Protein AF-A0A7R9ZBE7-F1 (afdb_monomer_lite)

Organism: NCBI:txid2749911

Secondary structure (DSSP, 8-state):
------------------------------------------------------------------------------------PPPP------SS---GGG-EEEEE-S-BTT-HHHHHHHHHHHHHHHHHT-EEE---BSS---THHHHHHHHHHHHHHSS-GGGS-SEEEE---SHHHHHHHHHHHHTT--EEEESS-HHHHSSTTSTTTTTS-S-EEEE-HHHHHHHHHHHHHHHHHHHHHHH-TT--TTT--S-SEEEEEESSTT-HHHHHHHHHHHHHHHHHHHHHHTS-HHHHHHHT--EEEEEE--TT-HHHHHHHHHHHHGGG--SEEEESSGGGHHHHHHHHHHTT--TTTS-EEEEES--HHHHHHHHHTS--EEEE--HHHHHHHHHHHHHHHHHHS--PPPPTTTTT-EEEE-EEEETTSPPPHHHHHHHHTT-PBTT--B-TTSSSB-SSPPB-GGG-EEEEE-S-BTT-GGGHHHHHHHHHHHHHHT-EEE-PPBPP-S-HHHHHHHHHHHHHHHHHHT--SEEEE--SSTTT-

pLDDT: mean 82.59, std 24.64, range [22.3, 98.81]

Foldseek 3Di:
DDDDDDDDDDDDDDDDPDPDDDDDDDDDDDDDDDDDDDDDDDDDDDDDDDDDDDDDDDDDDDDDDDDDDDDDDDDDDPDPDLPQQDAQPFDADVVPHDPQQVAEEEEQELAELPDLLVLLLQLLLVVLCLLLVYHYHDDHHYDDGDPVSLVVSLVVLVVLLPDDPSRHHQAYEYADQDPSNVVSLLVCSSSSHAYAYEAHDLVQQFACNHCCVSNSHLAYEWAQLLVLLQVLLVLQQVVLVVLCVVPPVVDDQLPDRSWQEEEEEQQDPPRVSLVSSLNNNVVNNLVSVCVSPVHDSVVCVVVSRHHYDYQYANLVDLVRLLVSLLVVCAPVRGQEYEYSAPSNLVSNLVSCVVNVHDLRNGHAYEYEDDAPVQLVCLVVSSHFKYWHTPSSCRSSVRSNQSSCCSNPVDHDAQDPPSRSHHGSDGDIDHNVHRDDPLVNQCVSQSQAAPPDQARSSNPHGGPHDHDDQQPAEEEEFELAEPPDCVCVVVVVVVVVSCVSNNHHYHYDHHHDDPDSVRSLLVSLVVVVCCVVVVPHPYYDYDDPDPSND

Structure (mmCIF, N/CA/C/O backbone):
data_AF-A0A7R9ZBE7-F1
#
_entry.id   AF-A0A7R9ZBE7-F1
#
loop_
_atom_site.group_PDB
_atom_site.id
_atom_site.type_symbol
_atom_site.label_atom_id
_atom_site.label_alt_id
_atom_site.label_comp_id
_atom_site.label_asym_id
_atom_site.label_entity_id
_atom_site.label_seq_id
_atom_site.pdbx_PDB_ins_code
_atom_site.Cartn_x
_atom_site.Cartn_y
_atom_site.Cartn_z
_atom_site.occupancy
_atom_site.B_iso_or_equiv
_atom_site.auth_seq_id
_atom_site.auth_comp_id
_atom_site.auth_asym_id
_atom_site.auth_atom_id
_atom_site.pdbx_PDB_model_num
ATOM 1 N N . MET A 1 1 ? -3.972 -38.776 -4.214 1.00 32.91 1 MET A N 1
ATOM 2 C CA . MET A 1 1 ? -2.613 -39.156 -3.753 1.00 32.91 1 MET A CA 1
ATOM 3 C C . MET A 1 1 ? -2.120 -38.049 -2.836 1.00 32.91 1 MET A C 1
ATOM 5 O O . MET A 1 1 ? -2.396 -36.902 -3.158 1.00 32.91 1 MET A O 1
ATOM 9 N N . ARG A 1 2 ? -1.449 -38.348 -1.716 1.00 27.78 2 ARG A N 1
ATOM 10 C CA . ARG A 1 2 ? -0.812 -37.303 -0.892 1.00 27.78 2 ARG A CA 1
ATOM 11 C C . ARG A 1 2 ? 0.507 -36.873 -1.549 1.00 27.78 2 ARG A C 1
ATOM 13 O O . ARG A 1 2 ? 1.219 -37.729 -2.070 1.00 27.78 2 ARG A O 1
ATOM 20 N N . ARG A 1 3 ? 0.837 -35.583 -1.487 1.00 26.34 3 ARG A N 1
ATOM 21 C CA . ARG A 1 3 ? 2.211 -35.067 -1.577 1.00 26.34 3 ARG A CA 1
ATOM 22 C C . ARG A 1 3 ? 2.467 -34.222 -0.332 1.00 26.34 3 ARG A C 1
ATOM 24 O O . ARG A 1 3 ? 1.524 -33.666 0.224 1.00 26.34 3 ARG A O 1
ATOM 31 N N . GLN A 1 4 ? 3.711 -34.206 0.125 1.00 27.91 4 GLN A N 1
ATOM 32 C CA . GLN A 1 4 ? 4.152 -33.403 1.262 1.00 27.91 4 GLN A CA 1
ATOM 33 C C . GLN A 1 4 ? 4.576 -32.022 0.755 1.00 27.91 4 GLN A C 1
ATOM 35 O O . GLN A 1 4 ? 5.236 -31.941 -0.280 1.00 27.91 4 GLN A O 1
ATOM 40 N N . ASN A 1 5 ? 4.234 -30.970 1.498 1.00 26.53 5 ASN A N 1
ATOM 41 C CA . ASN A 1 5 ? 4.908 -29.682 1.380 1.00 26.53 5 ASN A CA 1
ATOM 42 C C . ASN A 1 5 ? 6.042 -29.674 2.408 1.00 26.53 5 ASN A C 1
ATOM 44 O O . ASN A 1 5 ? 5.779 -29.657 3.610 1.00 26.53 5 ASN A O 1
ATOM 48 N N . GLU A 1 6 ? 7.288 -29.713 1.946 1.00 25.58 6 GLU A N 1
ATOM 49 C CA . GLU A 1 6 ? 8.451 -29.465 2.798 1.00 25.58 6 GLU A CA 1
ATOM 50 C C . GLU A 1 6 ? 8.707 -27.954 2.832 1.00 25.58 6 GLU A C 1
ATOM 52 O O . GLU A 1 6 ? 9.049 -27.352 1.815 1.00 25.58 6 GLU A O 1
ATOM 57 N N . PHE A 1 7 ? 8.514 -27.326 3.995 1.00 25.08 7 PHE A N 1
ATOM 58 C CA . PHE A 1 7 ? 8.899 -25.930 4.203 1.00 25.08 7 PHE A CA 1
ATOM 59 C C . PHE A 1 7 ? 10.413 -25.841 4.413 1.00 25.08 7 PHE A C 1
ATOM 61 O O . PHE A 1 7 ? 10.946 -26.350 5.400 1.00 25.08 7 PHE A O 1
ATOM 68 N N . VAL A 1 8 ? 11.109 -25.168 3.496 1.00 24.39 8 VAL A N 1
ATOM 69 C CA . VAL A 1 8 ? 12.541 -24.873 3.631 1.00 24.39 8 VAL A CA 1
ATOM 70 C C . VAL A 1 8 ? 12.708 -23.596 4.451 1.00 24.39 8 VAL A C 1
ATOM 72 O O . VAL A 1 8 ? 12.543 -22.494 3.934 1.00 24.39 8 VAL A O 1
ATOM 75 N N . ILE A 1 9 ? 13.051 -23.740 5.732 1.00 25.42 9 ILE A N 1
ATOM 76 C CA . ILE A 1 9 ? 13.409 -22.608 6.595 1.00 25.42 9 ILE A CA 1
ATOM 77 C C . ILE A 1 9 ? 14.859 -22.204 6.296 1.00 25.42 9 ILE A C 1
ATOM 79 O O . ILE A 1 9 ? 15.803 -22.888 6.698 1.00 25.42 9 ILE A O 1
ATOM 83 N N . SER A 1 10 ? 15.049 -21.090 5.589 1.00 25.92 10 SER A N 1
ATOM 84 C CA . SER A 1 10 ? 16.362 -20.469 5.394 1.00 25.92 10 SER A CA 1
ATOM 85 C C . SER A 1 10 ? 16.760 -19.663 6.636 1.00 25.92 10 SER A C 1
ATOM 87 O O . SER A 1 10 ? 16.086 -18.722 7.046 1.00 25.92 10 SER A O 1
ATOM 89 N N . SER A 1 11 ? 17.873 -20.034 7.271 1.00 25.56 11 SER A N 1
ATOM 90 C CA . SER A 1 11 ? 18.301 -19.422 8.531 1.00 25.56 11 SER A CA 1
ATOM 91 C C . SER A 1 11 ? 18.892 -18.018 8.340 1.00 25.56 11 SER A C 1
ATOM 93 O O . SER A 1 11 ? 20.020 -17.887 7.858 1.00 25.56 11 SER A O 1
ATOM 95 N N . LEU A 1 12 ? 18.196 -16.983 8.817 1.00 25.62 12 LEU A N 1
ATOM 96 C CA . LEU A 1 12 ? 18.751 -15.640 9.019 1.00 25.62 12 LEU A CA 1
ATOM 97 C C . LEU A 1 12 ? 19.000 -15.392 10.512 1.00 25.62 12 LEU A C 1
ATOM 99 O O . LEU A 1 12 ? 18.067 -15.241 11.295 1.00 25.62 12 LEU A O 1
ATOM 103 N N . ARG A 1 13 ? 20.275 -15.331 10.917 1.00 26.09 13 ARG A N 1
ATOM 104 C CA . ARG A 1 13 ? 20.670 -14.919 12.274 1.00 26.09 13 ARG A CA 1
ATOM 105 C C . ARG A 1 13 ? 20.737 -13.393 12.367 1.00 26.09 13 ARG A C 1
ATOM 107 O O . ARG A 1 13 ? 21.792 -12.809 12.131 1.00 26.09 13 ARG A O 1
ATOM 114 N N . GLY A 1 14 ? 19.620 -12.764 12.723 1.00 25.11 14 GLY A N 1
ATOM 115 C CA . GLY A 1 14 ? 19.591 -11.372 13.184 1.00 25.11 14 GLY A CA 1
ATOM 116 C C . GLY A 1 14 ? 20.006 -11.256 14.657 1.00 25.11 14 GLY A C 1
ATOM 117 O O . GLY A 1 14 ? 19.716 -12.144 15.455 1.00 25.11 14 GLY A O 1
ATOM 118 N N . PHE A 1 15 ? 20.686 -10.169 15.028 1.00 25.39 15 PHE A N 1
ATOM 119 C CA . PHE A 1 15 ? 20.954 -9.845 16.435 1.00 25.39 15 PHE A CA 1
ATOM 120 C C . PHE A 1 15 ? 19.689 -9.278 17.094 1.00 25.39 15 PHE A C 1
ATOM 122 O O . PHE A 1 15 ? 19.173 -8.258 16.642 1.00 25.39 15 PHE A O 1
ATOM 129 N N . VAL A 1 16 ? 19.246 -9.879 18.200 1.00 25.19 16 VAL A N 1
ATOM 130 C CA . VAL A 1 16 ? 18.218 -9.301 19.081 1.00 25.19 16 VAL A CA 1
ATOM 131 C C . VAL A 1 16 ? 18.908 -8.663 20.286 1.00 25.19 16 VAL A C 1
ATOM 133 O O . VAL A 1 16 ? 19.531 -9.353 21.091 1.00 25.19 16 VAL A O 1
ATOM 136 N N . LEU A 1 17 ? 18.798 -7.339 20.419 1.00 25.77 17 LEU A N 1
ATOM 137 C CA . LEU A 1 17 ? 19.205 -6.612 21.624 1.00 25.77 17 LEU A CA 1
ATOM 138 C C . LEU A 1 17 ? 18.031 -6.578 22.610 1.00 25.77 17 LEU A C 1
ATOM 140 O O . LEU A 1 17 ? 17.226 -5.649 22.605 1.00 25.77 17 LEU A O 1
ATOM 144 N N . GLY A 1 18 ? 17.926 -7.612 23.445 1.00 25.39 18 GLY A N 1
ATOM 145 C CA . GLY A 1 18 ? 16.931 -7.666 24.515 1.00 25.39 18 GLY A CA 1
ATOM 146 C C . GLY A 1 18 ? 17.226 -6.637 25.610 1.00 25.39 18 GLY A C 1
ATOM 147 O O . GLY A 1 18 ? 18.242 -6.735 26.297 1.00 25.39 18 GLY A O 1
ATOM 148 N N . VAL A 1 19 ? 16.331 -5.663 25.798 1.00 26.69 19 VAL A N 1
ATOM 149 C CA . VAL A 1 19 ? 16.406 -4.691 26.902 1.00 26.69 19 VAL A CA 1
ATOM 150 C C . VAL A 1 19 ? 15.796 -5.320 28.156 1.00 26.69 19 VAL A C 1
ATOM 152 O O . VAL A 1 19 ? 14.632 -5.101 28.485 1.00 26.69 19 VAL A O 1
ATOM 155 N N . GLY A 1 20 ? 16.586 -6.153 28.833 1.00 25.38 20 GLY A N 1
ATOM 156 C CA . GLY A 1 20 ? 16.208 -6.739 30.116 1.00 25.38 20 GLY A CA 1
ATOM 157 C C . GLY A 1 20 ? 16.139 -5.680 31.217 1.00 25.38 20 GLY A C 1
ATOM 158 O O . GLY A 1 20 ? 17.111 -4.963 31.453 1.00 25.38 20 GLY A O 1
ATOM 159 N N . TRP A 1 21 ? 15.000 -5.603 31.904 1.00 24.66 21 TRP A N 1
ATOM 160 C CA . TRP A 1 21 ? 14.902 -4.942 33.203 1.00 24.66 21 TRP A CA 1
ATOM 161 C C . TRP A 1 21 ? 15.359 -5.936 34.270 1.00 24.66 21 TRP A C 1
ATOM 163 O O . TRP A 1 21 ? 14.781 -7.014 34.371 1.00 24.66 21 TRP A O 1
ATOM 173 N N . ASP A 1 22 ? 16.367 -5.580 35.063 1.00 25.23 22 ASP A N 1
ATOM 174 C CA . ASP A 1 22 ? 16.825 -6.409 36.181 1.00 25.23 22 ASP A CA 1
ATOM 175 C C . ASP A 1 22 ? 17.098 -5.539 37.418 1.00 25.23 22 ASP A C 1
ATOM 177 O O . ASP A 1 22 ? 17.580 -4.406 37.320 1.00 25.23 22 ASP A O 1
ATOM 181 N N . THR A 1 23 ? 16.738 -6.053 38.593 1.00 29.97 23 THR A N 1
ATOM 182 C CA . THR A 1 23 ? 16.693 -5.314 39.859 1.00 29.97 23 THR A CA 1
ATOM 183 C C . THR A 1 23 ? 17.397 -6.090 40.967 1.00 29.97 23 THR A C 1
ATOM 185 O O . THR A 1 23 ? 16.776 -6.859 41.701 1.00 29.97 23 THR A O 1
ATOM 188 N N . GLY A 1 24 ? 18.694 -5.845 41.152 1.00 25.45 24 GLY A N 1
ATOM 189 C CA . GLY A 1 24 ? 19.449 -6.441 42.254 1.00 25.45 24 GLY A CA 1
ATOM 190 C C . GLY A 1 24 ? 20.870 -5.899 42.354 1.00 25.45 24 GLY A C 1
ATOM 191 O O . GLY A 1 24 ? 21.668 -6.049 41.436 1.00 25.45 24 GLY A O 1
ATOM 192 N N . ALA A 1 25 ? 21.211 -5.273 43.481 1.00 25.97 25 ALA A N 1
ATOM 193 C CA . ALA A 1 25 ? 22.563 -4.776 43.724 1.00 25.97 25 ALA A CA 1
ATOM 194 C C . ALA A 1 25 ? 23.427 -5.827 44.438 1.00 25.97 25 ALA A C 1
ATOM 196 O O . ALA A 1 25 ? 22.997 -6.433 45.416 1.00 25.97 25 ALA A O 1
ATOM 197 N N . THR A 1 26 ? 24.689 -5.980 44.028 1.00 25.86 26 THR A N 1
ATOM 198 C CA . THR A 1 26 ? 25.763 -6.484 44.902 1.00 25.86 26 THR A CA 1
ATOM 199 C C . THR A 1 26 ? 27.064 -5.748 44.572 1.00 25.86 26 THR A C 1
ATOM 201 O O . THR A 1 26 ? 27.448 -5.637 43.412 1.00 25.86 26 THR A O 1
ATOM 204 N N . LEU A 1 27 ? 27.733 -5.217 45.597 1.00 24.22 27 LEU A N 1
ATOM 205 C CA . LEU A 1 27 ? 28.989 -4.464 45.494 1.00 24.22 27 LEU A CA 1
ATOM 206 C C . LEU A 1 27 ? 30.198 -5.384 45.710 1.00 24.22 27 LEU A C 1
ATOM 208 O O . LEU A 1 27 ? 30.157 -6.186 46.637 1.00 24.22 27 LEU A O 1
ATOM 212 N N . MET A 1 28 ? 31.307 -5.160 44.989 1.00 23.81 28 MET A N 1
ATOM 213 C CA . MET A 1 28 ? 32.664 -5.197 45.572 1.00 23.81 28 MET A CA 1
ATOM 214 C C . MET A 1 28 ? 33.684 -4.371 44.766 1.00 23.81 28 MET A C 1
ATOM 216 O O . MET A 1 28 ? 33.773 -4.452 43.546 1.00 23.81 28 MET A O 1
ATOM 220 N N . ASN A 1 29 ? 34.457 -3.584 45.513 1.00 23.86 29 ASN A N 1
ATOM 221 C CA . ASN A 1 29 ? 35.408 -2.547 45.102 1.00 23.86 29 ASN A CA 1
ATOM 222 C C . ASN A 1 29 ? 36.524 -2.954 44.117 1.00 23.86 29 ASN A C 1
ATOM 224 O O . ASN A 1 29 ? 37.179 -3.981 44.290 1.00 23.86 29 ASN A O 1
ATOM 228 N N . SER A 1 30 ? 36.953 -1.978 43.312 1.00 26.81 30 SER A N 1
ATOM 229 C CA . SER A 1 30 ? 38.335 -1.469 43.401 1.00 26.81 30 SER A CA 1
ATOM 230 C C . SER A 1 30 ? 38.346 0.063 43.222 1.00 26.81 30 SER A C 1
ATOM 232 O O . SER A 1 30 ? 37.472 0.608 42.550 1.00 26.81 30 SER A O 1
ATOM 234 N N . SER A 1 31 ? 39.257 0.771 43.905 1.00 26.48 31 SER A N 1
ATOM 235 C CA . SER A 1 31 ? 39.161 2.231 44.130 1.00 26.48 31 SER A CA 1
ATOM 236 C C . SER A 1 31 ? 40.202 3.063 43.351 1.00 26.48 31 SER A C 1
ATOM 238 O O . SER A 1 31 ? 41.303 2.564 43.110 1.00 26.48 31 SER A O 1
ATOM 240 N N . PRO A 1 32 ? 39.904 4.336 43.011 1.00 31.67 32 PRO A N 1
ATOM 241 C CA . PRO A 1 32 ? 40.830 5.277 42.364 1.00 31.67 32 PRO A CA 1
ATOM 242 C C . PRO A 1 32 ? 41.527 6.241 43.361 1.00 31.67 32 PRO A C 1
ATOM 244 O O . PRO A 1 32 ? 41.128 6.298 44.524 1.00 31.67 32 PRO A O 1
ATOM 247 N N . PRO A 1 33 ? 42.496 7.063 42.904 1.00 28.83 33 PRO A N 1
ATOM 248 C CA . PRO A 1 33 ? 42.818 8.378 43.480 1.00 28.83 33 PRO A CA 1
ATOM 249 C C . PRO A 1 33 ? 41.839 9.454 42.942 1.00 28.83 33 PRO A C 1
ATOM 251 O O . PRO A 1 33 ? 41.532 9.452 41.752 1.00 28.83 33 PRO A O 1
ATOM 254 N N . GLU A 1 34 ? 41.162 10.243 43.791 1.00 27.64 34 GLU A N 1
ATOM 255 C CA . GLU A 1 34 ? 41.586 11.560 44.344 1.00 27.64 34 GLU A CA 1
ATOM 256 C C . GLU A 1 34 ? 41.682 12.696 43.297 1.00 27.64 34 GLU A C 1
ATOM 258 O O . GLU A 1 34 ? 42.354 12.535 42.283 1.00 27.64 34 GLU A O 1
ATOM 263 N N . ALA A 1 35 ? 41.118 13.904 43.471 1.00 26.25 35 ALA A N 1
ATOM 264 C CA . ALA A 1 35 ? 40.141 14.504 44.417 1.00 26.25 35 ALA A CA 1
ATOM 265 C C . ALA A 1 35 ? 39.554 15.779 43.718 1.00 26.25 35 ALA A C 1
ATOM 267 O O . ALA A 1 35 ? 40.010 16.101 42.620 1.00 26.25 35 ALA A O 1
ATOM 268 N N . ALA A 1 36 ? 38.580 16.580 44.177 1.00 25.22 36 ALA A N 1
ATOM 269 C CA . ALA A 1 36 ? 37.832 16.809 45.433 1.00 25.22 36 ALA A CA 1
ATOM 270 C C . ALA A 1 36 ? 36.355 17.188 45.044 1.00 25.22 36 ALA A C 1
ATOM 272 O O . ALA A 1 36 ? 36.076 17.285 43.850 1.00 25.22 36 ALA A O 1
ATOM 273 N N . GLU A 1 37 ? 35.305 17.337 45.870 1.00 24.08 37 GLU A N 1
ATOM 274 C CA . GLU A 1 37 ? 35.100 17.875 47.240 1.00 24.08 37 GLU A CA 1
ATOM 275 C C . GLU A 1 37 ? 35.310 19.409 47.354 1.00 24.08 37 GLU A C 1
ATOM 277 O O . GLU A 1 37 ? 36.219 19.954 46.735 1.00 24.08 37 GLU A O 1
ATOM 282 N N . VAL A 1 38 ? 34.506 20.211 48.076 1.00 23.77 38 VAL A N 1
ATOM 283 C CA . VAL A 1 38 ? 33.375 19.998 49.025 1.00 23.77 38 VAL A CA 1
ATOM 284 C C . VAL A 1 38 ? 32.554 21.329 49.056 1.00 23.77 38 VAL A C 1
ATOM 286 O O . VAL A 1 38 ? 33.142 22.365 48.748 1.00 23.77 38 VAL A O 1
ATOM 289 N N . GLU A 1 39 ? 31.255 21.494 49.366 1.00 22.94 39 GLU A N 1
ATOM 290 C CA . GLU A 1 39 ? 30.111 20.666 49.826 1.00 22.94 39 GLU A CA 1
ATOM 291 C C . GLU A 1 39 ? 28.787 21.472 49.622 1.00 22.94 39 GLU A C 1
ATOM 293 O O . GLU A 1 39 ? 28.864 22.699 49.514 1.00 22.94 39 GLU A O 1
ATOM 298 N N . GLN A 1 40 ? 27.584 20.861 49.656 1.00 23.28 40 GLN A N 1
ATOM 299 C CA . GLN A 1 40 ? 26.346 21.561 50.088 1.00 23.28 40 GLN A CA 1
ATOM 300 C C . GLN A 1 40 ? 25.234 20.596 50.582 1.00 23.28 40 GLN A C 1
ATOM 302 O O . GLN A 1 40 ? 24.522 20.007 49.771 1.00 23.28 40 GLN A O 1
ATOM 307 N N . GLU A 1 41 ? 25.028 20.491 51.903 1.00 23.27 41 GLU A N 1
ATOM 308 C CA . GLU A 1 41 ? 23.925 19.734 52.540 1.00 23.27 41 GLU A CA 1
ATOM 309 C C . GLU A 1 41 ? 22.871 20.665 53.201 1.00 23.27 41 GLU A C 1
ATOM 311 O O . GLU A 1 41 ? 23.205 21.706 53.761 1.00 23.27 41 GLU A O 1
ATOM 316 N N . ILE A 1 42 ? 21.574 20.493 52.898 1.00 22.67 42 ILE A N 1
ATOM 317 C CA . ILE A 1 42 ? 20.516 19.737 53.624 1.00 22.67 42 ILE A C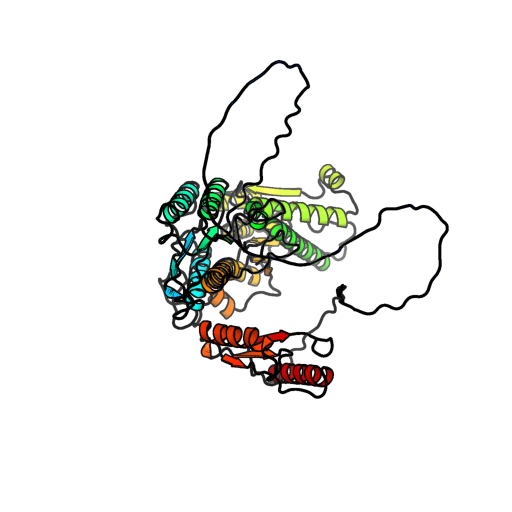A 1
ATOM 318 C C . ILE A 1 42 ? 20.028 20.356 54.953 1.00 22.67 42 ILE A C 1
ATOM 320 O O . ILE A 1 42 ? 20.743 20.392 55.947 1.00 22.67 42 ILE A O 1
ATOM 324 N N . ALA A 1 43 ? 18.723 20.678 54.997 1.00 22.78 43 ALA A N 1
ATOM 325 C CA . ALA A 1 43 ? 17.821 20.387 56.127 1.00 22.78 43 ALA A CA 1
ATOM 326 C C . ALA A 1 43 ? 16.336 20.523 55.705 1.00 22.78 43 ALA A C 1
ATOM 328 O O . ALA A 1 43 ? 15.943 21.539 55.134 1.00 22.78 43 ALA A O 1
ATOM 329 N N . LEU A 1 44 ? 15.494 19.529 56.020 1.00 22.83 44 LEU A N 1
ATOM 330 C CA . LEU A 1 44 ? 14.041 19.517 55.757 1.00 22.83 44 LEU A CA 1
ATOM 331 C C . LEU A 1 44 ? 13.269 19.135 57.031 1.00 22.83 44 LEU A C 1
ATOM 333 O O . LEU A 1 44 ? 13.470 18.041 57.551 1.00 22.83 44 LEU A O 1
ATOM 337 N N . SER A 1 45 ? 12.378 20.008 57.526 1.00 22.70 45 SER A N 1
ATOM 338 C CA . SER A 1 45 ? 11.403 19.715 58.604 1.00 22.70 45 SER A CA 1
ATOM 339 C C . SER A 1 45 ? 10.455 20.921 58.823 1.00 22.70 45 SER A C 1
ATOM 341 O O . SER A 1 45 ? 10.915 22.047 58.658 1.00 22.70 45 SER A O 1
ATOM 343 N N . THR A 1 46 ? 9.190 20.838 59.273 1.00 22.30 46 THR A N 1
ATOM 344 C CA . THR A 1 46 ? 8.099 19.850 59.065 1.00 22.30 46 THR A CA 1
ATOM 345 C C . THR A 1 46 ? 6.756 20.442 59.566 1.00 22.30 46 THR A C 1
ATOM 347 O O . THR A 1 46 ? 6.754 21.141 60.570 1.00 22.30 46 THR A O 1
ATOM 350 N N . VAL A 1 47 ? 5.624 20.024 58.967 1.00 23.05 47 VAL A N 1
ATOM 351 C CA . VAL A 1 47 ? 4.282 19.853 59.605 1.00 23.05 47 VAL A CA 1
ATOM 352 C C . VAL A 1 47 ? 3.400 21.078 59.995 1.00 23.05 47 VAL A C 1
ATOM 354 O O . VAL A 1 47 ? 3.838 22.096 60.512 1.00 23.05 47 VAL A O 1
ATOM 357 N N . SER A 1 48 ? 2.078 20.857 59.854 1.00 23.36 48 SER A N 1
ATOM 358 C CA . SER A 1 48 ? 0.903 21.517 60.486 1.00 23.36 48 SER A CA 1
ATOM 359 C C . SER A 1 48 ? 0.305 22.830 59.930 1.00 23.36 48 SER A C 1
ATOM 361 O O . SER A 1 48 ? 0.614 23.944 60.331 1.00 23.36 48 SER A O 1
ATOM 363 N N . SER A 1 49 ? -0.714 22.622 59.092 1.00 23.92 49 SER A N 1
ATOM 364 C CA . SER A 1 49 ? -2.019 23.311 59.022 1.00 23.92 49 SER A CA 1
ATOM 365 C C . SER A 1 49 ? -2.493 24.196 60.199 1.00 23.92 49 SER A C 1
ATOM 367 O O . SER A 1 49 ? -2.448 23.753 61.347 1.00 23.92 49 SER A O 1
ATOM 369 N N . SER A 1 50 ? -3.241 25.274 59.898 1.00 24.52 50 SER A N 1
ATOM 370 C CA . SER A 1 50 ? -4.697 25.332 60.210 1.00 24.52 50 SER A CA 1
ATOM 371 C C . SER A 1 50 ? -5.448 26.577 59.671 1.00 24.52 50 SER A C 1
ATOM 373 O O . SER A 1 50 ? -4.971 27.698 59.756 1.00 24.52 50 SER A O 1
ATOM 375 N N . SER A 1 51 ? -6.657 26.327 59.140 1.00 24.55 51 SER A N 1
ATOM 376 C CA . SER A 1 51 ? -7.894 27.150 59.141 1.00 24.55 51 SER A CA 1
ATOM 377 C C . SER A 1 51 ? -7.916 28.680 58.905 1.00 24.55 51 SER A C 1
ATOM 379 O O . SER A 1 51 ? -7.335 29.447 59.663 1.00 24.55 51 SER A O 1
ATOM 381 N N . SER A 1 52 ? -8.904 29.088 58.084 1.00 26.52 52 SER A N 1
ATOM 382 C CA . SER A 1 52 ? -9.688 30.353 58.143 1.00 26.52 52 SER A CA 1
ATOM 383 C C . SER A 1 52 ? -9.010 31.673 57.706 1.00 26.52 52 SER A C 1
ATOM 385 O O . SER A 1 52 ? -7.801 31.811 57.813 1.00 26.52 52 SER A O 1
ATOM 387 N N . SER A 1 53 ? -9.720 32.710 57.229 1.00 25.61 53 SER A N 1
ATOM 388 C CA . SER A 1 53 ? -11.002 32.761 56.483 1.00 25.61 53 SER A CA 1
ATOM 389 C C . SER A 1 53 ? -11.285 34.177 55.940 1.00 25.61 53 SER A C 1
ATOM 391 O O . SER A 1 53 ? -11.155 35.142 56.685 1.00 25.61 53 SER A O 1
ATOM 393 N N . SER A 1 54 ? -11.876 34.263 54.739 1.00 25.06 54 SER A N 1
ATOM 394 C CA . SER A 1 54 ? -12.714 35.380 54.233 1.00 25.06 54 SER A CA 1
ATOM 395 C C . SER A 1 54 ? -12.100 36.777 53.965 1.00 25.06 54 SER A C 1
ATOM 397 O O . SER A 1 54 ? -11.032 37.135 54.445 1.00 25.06 54 SER A O 1
ATOM 399 N N . SER A 1 55 ? -12.861 37.573 53.195 1.00 27.44 55 SER A N 1
ATOM 400 C CA . SER A 1 55 ? -12.750 39.029 52.936 1.00 27.44 55 SER A CA 1
ATOM 401 C C . SER A 1 55 ? -11.517 39.593 52.200 1.00 27.44 55 SER A C 1
ATOM 403 O O . SER A 1 55 ? -10.517 39.988 52.787 1.00 27.44 55 SER A O 1
ATOM 405 N N . SER A 1 56 ? -11.708 39.793 50.891 1.00 24.17 56 SER A N 1
ATOM 406 C CA . SER A 1 56 ? -11.260 40.965 50.102 1.00 24.17 56 SER A CA 1
ATOM 407 C C . SER A 1 56 ? -11.928 42.278 50.629 1.00 24.17 56 SER A C 1
ATOM 409 O O . SER A 1 56 ? -12.761 42.153 51.531 1.00 24.17 56 SER A O 1
ATOM 411 N N . PRO A 1 57 ? -11.711 43.508 50.077 1.00 42.91 57 PRO A N 1
ATOM 412 C CA . PRO A 1 57 ? -11.046 43.849 48.803 1.00 42.91 57 PRO A CA 1
ATOM 413 C C . PRO A 1 57 ? -10.162 45.132 48.777 1.00 42.91 57 PRO A C 1
ATOM 415 O O . PRO A 1 57 ? -10.058 45.861 49.757 1.00 42.91 57 PRO A O 1
ATOM 418 N N . ALA A 1 58 ? -9.673 45.454 47.564 1.00 26.58 58 ALA A N 1
ATOM 419 C CA . ALA A 1 58 ? -9.246 46.787 47.093 1.00 26.58 58 ALA A CA 1
ATOM 420 C C . ALA A 1 58 ? -7.898 47.337 47.650 1.00 26.58 58 ALA A C 1
ATOM 422 O O . ALA A 1 58 ? -7.395 46.853 48.654 1.00 26.58 58 ALA A O 1
ATOM 423 N N . THR A 1 59 ? -7.201 48.303 47.021 1.00 25.92 59 THR A N 1
ATOM 424 C CA . THR A 1 59 ? -7.521 49.138 45.834 1.00 25.92 59 THR A CA 1
ATOM 425 C C . THR A 1 59 ? -6.245 49.549 45.057 1.00 25.92 59 THR A C 1
ATOM 427 O O . THR A 1 59 ? -5.160 49.559 45.626 1.00 25.92 59 THR A O 1
ATOM 430 N N . LEU A 1 60 ? -6.417 49.938 43.782 1.00 22.97 60 LEU A N 1
ATOM 431 C CA . LEU A 1 60 ? -5.694 50.978 43.001 1.00 22.97 60 LEU A CA 1
ATOM 432 C C . LEU A 1 60 ? -4.561 51.742 43.747 1.00 22.97 60 LEU A C 1
ATOM 434 O O . LEU A 1 60 ? -4.832 52.363 44.768 1.00 22.97 60 LEU A O 1
ATOM 438 N N . SER A 1 61 ? -3.273 51.701 43.367 1.00 24.25 61 SER A N 1
ATOM 439 C CA . SER A 1 61 ? -2.579 52.115 42.117 1.00 24.25 61 SER A CA 1
ATOM 440 C C . SER A 1 61 ? -2.050 53.569 42.082 1.00 24.25 61 SER A C 1
ATOM 442 O O . SER A 1 61 ? -2.810 54.507 41.850 1.00 24.25 61 SER A O 1
ATOM 444 N N . SER A 1 62 ? -0.724 53.726 42.149 1.00 25.30 62 SER A N 1
ATOM 445 C CA . SER A 1 62 ? 0.088 54.796 41.524 1.00 25.30 62 SER A CA 1
ATOM 446 C C . SER A 1 62 ? 1.559 54.322 41.523 1.00 25.30 62 SER A C 1
ATOM 448 O O . SER A 1 62 ? 1.962 53.637 42.457 1.00 25.30 62 SER A O 1
ATOM 450 N N . PHE A 1 63 ? 2.390 54.433 40.479 1.00 24.11 63 PHE A N 1
ATOM 451 C CA . PHE A 1 63 ? 2.729 55.533 39.554 1.00 24.11 63 PHE A CA 1
ATOM 452 C C . PHE A 1 63 ? 3.454 56.730 40.194 1.00 24.11 63 PHE A C 1
ATOM 454 O O . PHE A 1 63 ? 2.827 57.711 40.579 1.00 24.11 63 PHE A O 1
ATOM 461 N N . SER A 1 64 ? 4.788 56.643 40.221 1.00 25.17 64 SER A N 1
ATOM 462 C CA . SER A 1 64 ? 5.710 57.622 39.609 1.00 25.17 64 SER A CA 1
ATOM 463 C C . SER A 1 64 ? 7.048 56.889 39.373 1.00 25.17 64 SER A C 1
ATOM 465 O O . SER A 1 64 ? 7.501 56.165 40.253 1.00 25.17 64 SER A O 1
ATOM 467 N N . ASP A 1 65 ? 7.529 56.754 38.135 1.00 24.17 65 ASP A N 1
ATOM 468 C CA . ASP A 1 65 ? 8.388 57.698 37.385 1.00 24.17 65 ASP A CA 1
ATOM 469 C C . ASP A 1 65 ? 9.859 57.719 37.829 1.00 24.17 65 ASP A C 1
ATOM 471 O O . ASP A 1 65 ? 10.133 57.648 39.020 1.00 24.17 65 ASP A O 1
ATOM 475 N N . THR A 1 66 ? 10.882 57.946 36.993 1.00 23.88 66 THR A N 1
ATOM 476 C CA . THR A 1 66 ? 11.190 57.859 35.532 1.00 23.88 66 THR A CA 1
ATOM 477 C C . THR A 1 66 ? 12.712 58.230 35.451 1.00 23.88 66 THR A C 1
ATOM 479 O O . THR A 1 66 ? 13.306 58.462 36.501 1.00 23.88 66 THR A O 1
ATOM 482 N N . ILE A 1 67 ? 13.366 58.342 34.273 1.00 25.88 67 ILE A N 1
ATOM 483 C CA . ILE A 1 67 ? 14.764 58.854 34.068 1.00 25.88 67 ILE A CA 1
ATOM 484 C C . ILE A 1 67 ? 15.875 57.827 34.442 1.00 25.88 67 ILE A C 1
ATOM 486 O O . ILE A 1 67 ? 15.920 57.353 35.566 1.00 25.88 67 ILE A O 1
ATOM 490 N N . THR A 1 68 ? 16.842 57.416 33.596 1.00 26.92 68 THR A N 1
ATOM 491 C CA . THR A 1 68 ? 17.148 57.646 32.155 1.00 26.92 68 THR A CA 1
ATOM 492 C C . THR A 1 68 ? 17.936 56.452 31.561 1.00 26.92 68 THR A C 1
ATOM 494 O O . THR A 1 68 ? 18.432 55.613 32.304 1.00 26.92 68 THR A O 1
ATOM 497 N N . GLY A 1 69 ? 18.087 56.382 30.225 1.00 23.08 69 GLY A N 1
ATOM 498 C CA . GLY A 1 69 ? 18.881 55.351 29.515 1.00 23.08 69 GLY A CA 1
ATOM 499 C C . GLY A 1 69 ? 20.413 55.410 29.736 1.00 23.08 69 GLY A C 1
ATOM 500 O O . GLY A 1 69 ? 20.904 56.245 30.486 1.00 23.08 69 GLY A O 1
ATOM 501 N N . ARG A 1 70 ? 21.241 54.616 29.030 1.00 25.73 70 ARG A N 1
ATOM 502 C CA . ARG A 1 70 ? 21.285 54.553 27.550 1.00 25.73 70 ARG A CA 1
ATOM 503 C C . ARG A 1 70 ? 22.115 53.361 26.989 1.00 25.73 70 ARG A C 1
ATOM 505 O O . ARG A 1 70 ? 23.174 53.063 27.516 1.00 25.73 70 ARG A O 1
ATOM 512 N N . HIS A 1 71 ? 21.681 52.807 25.844 1.00 25.78 71 HIS A N 1
ATOM 513 C CA . HIS A 1 71 ? 22.395 51.932 24.872 1.00 25.78 71 HIS A CA 1
ATOM 514 C C . HIS A 1 71 ? 23.060 50.600 25.320 1.00 25.78 71 HIS A C 1
ATOM 516 O O . HIS A 1 71 ? 24.108 50.584 25.953 1.00 25.78 71 HIS A O 1
ATOM 522 N N . GLY A 1 72 ? 22.570 49.480 24.762 1.00 25.98 72 GLY A N 1
ATOM 523 C CA . GLY A 1 72 ? 23.261 48.179 24.707 1.00 25.98 72 GLY A CA 1
ATOM 524 C C . GLY A 1 72 ? 22.617 47.249 23.663 1.00 25.98 72 GLY A C 1
ATOM 525 O O . GLY A 1 72 ? 21.454 46.895 23.798 1.00 25.98 72 GLY A O 1
ATOM 526 N N . ARG A 1 73 ? 23.341 46.919 22.583 1.00 28.27 73 ARG A N 1
ATOM 527 C CA . ARG A 1 73 ? 22.859 46.206 21.373 1.00 28.27 73 ARG A CA 1
ATOM 528 C C . ARG A 1 73 ? 21.969 44.976 21.654 1.00 28.27 73 ARG A C 1
ATOM 530 O O . ARG A 1 73 ? 22.449 44.009 22.239 1.00 28.27 73 ARG A O 1
ATOM 537 N N . ARG A 1 74 ? 20.752 44.936 21.088 1.00 25.22 74 ARG A N 1
ATOM 538 C CA . ARG A 1 74 ? 20.055 43.662 20.817 1.00 25.22 74 ARG A CA 1
ATOM 539 C C . ARG A 1 74 ? 20.810 42.867 19.743 1.00 25.22 74 ARG A C 1
ATOM 541 O O . ARG A 1 74 ? 21.333 43.445 18.791 1.00 25.22 74 ARG A O 1
ATOM 548 N N . ARG A 1 75 ? 20.797 41.540 19.875 1.00 30.58 75 ARG A N 1
ATOM 549 C CA . ARG A 1 75 ? 20.817 40.600 18.748 1.00 30.58 75 ARG A CA 1
ATOM 550 C C . ARG A 1 75 ? 19.461 39.913 18.766 1.00 30.58 75 ARG A C 1
ATOM 552 O O . ARG A 1 75 ? 19.197 39.173 19.710 1.00 30.58 75 ARG A O 1
ATOM 559 N N . ASP A 1 76 ? 18.624 40.149 17.766 1.00 27.38 76 ASP A N 1
ATOM 560 C CA . ASP A 1 76 ? 17.401 39.368 17.627 1.00 27.38 76 ASP A CA 1
ATOM 561 C C . ASP A 1 76 ? 17.789 37.962 17.144 1.00 27.38 76 ASP A C 1
ATOM 563 O O . ASP A 1 76 ? 18.259 37.774 16.021 1.00 27.38 76 ASP A O 1
ATOM 567 N N . ARG A 1 77 ? 17.632 36.964 18.018 1.00 30.17 77 ARG A N 1
ATOM 568 C CA . ARG A 1 77 ? 17.386 35.593 17.573 1.00 30.17 77 ARG A CA 1
ATOM 569 C C . ARG A 1 77 ? 15.884 35.492 17.375 1.00 30.17 77 ARG A C 1
ATOM 571 O O . ARG A 1 77 ? 15.148 35.543 18.354 1.00 30.17 77 ARG A O 1
ATOM 578 N N . SER A 1 78 ? 15.452 35.350 16.125 1.00 30.42 78 SER A N 1
ATOM 579 C CA . SER A 1 78 ? 14.100 34.883 15.839 1.00 30.42 78 SER A CA 1
ATOM 580 C C . SER A 1 78 ? 14.007 33.434 16.308 1.00 30.42 78 SER A C 1
ATOM 582 O O . SER A 1 78 ? 14.475 32.526 15.624 1.00 30.42 78 SER A O 1
ATOM 584 N N . SER A 1 79 ? 13.485 33.222 17.513 1.00 32.38 79 SER A N 1
ATOM 585 C CA . SER A 1 79 ? 12.924 31.933 17.888 1.00 32.38 79 SER A CA 1
ATOM 586 C C . SER A 1 79 ? 11.573 31.826 17.198 1.00 32.38 79 SER A C 1
ATOM 588 O O . SER A 1 79 ? 10.637 32.532 17.570 1.00 32.38 79 SER A O 1
ATOM 590 N N . THR A 1 80 ? 11.473 30.953 16.200 1.00 33.41 80 THR A N 1
ATOM 591 C CA . THR A 1 80 ? 10.180 30.425 15.769 1.00 33.41 80 THR A CA 1
ATOM 592 C C . THR A 1 80 ? 9.565 29.710 16.965 1.00 33.41 80 THR A C 1
ATOM 594 O O . THR A 1 80 ? 10.006 28.620 17.330 1.00 33.41 80 THR A O 1
ATOM 597 N N . GLU A 1 81 ? 8.597 30.349 17.619 1.00 38.53 81 GLU A N 1
ATOM 598 C CA . GLU A 1 81 ? 7.756 29.671 18.599 1.00 38.53 81 GLU A CA 1
ATOM 599 C C . GLU A 1 81 ? 7.039 28.538 17.864 1.00 38.53 81 GLU A C 1
ATOM 601 O O . GLU A 1 81 ? 6.322 28.778 16.891 1.00 38.53 81 GLU A O 1
ATOM 606 N N . ALA A 1 82 ? 7.292 27.295 18.278 1.00 41.25 82 ALA A N 1
ATOM 607 C CA . ALA A 1 82 ? 6.586 26.151 17.729 1.00 41.25 82 ALA A CA 1
ATOM 608 C C . ALA A 1 82 ? 5.104 26.309 18.084 1.00 41.25 82 ALA A C 1
ATOM 610 O O . ALA A 1 82 ? 4.744 26.281 19.263 1.00 41.25 82 ALA A O 1
ATOM 611 N N . VAL A 1 83 ? 4.262 26.521 17.070 1.00 48.25 83 VAL A N 1
ATOM 612 C CA . VAL A 1 83 ? 2.814 26.645 17.244 1.00 48.25 83 VAL A CA 1
ATOM 613 C C . VAL A 1 83 ? 2.317 25.314 17.791 1.00 48.25 83 VAL A C 1
ATOM 615 O O . VAL A 1 83 ? 2.272 24.317 17.076 1.00 48.25 83 VAL A O 1
ATOM 618 N N . SER A 1 84 ? 1.999 25.275 19.084 1.00 51.41 84 SER A N 1
ATOM 619 C CA . SER A 1 84 ? 1.561 24.048 19.736 1.00 51.41 84 SER A CA 1
ATOM 620 C C . SER A 1 84 ? 0.168 23.687 19.229 1.00 51.41 84 SER A C 1
ATOM 622 O O . SER A 1 84 ? -0.820 24.281 19.672 1.00 51.41 84 SER A O 1
ATOM 624 N N . VAL A 1 85 ? 0.098 22.723 18.310 1.00 60.19 85 VAL A N 1
ATOM 625 C CA . VAL A 1 85 ? -1.158 22.116 17.857 1.00 60.19 85 VAL A CA 1
ATOM 626 C C . VAL A 1 85 ? -1.957 21.682 19.095 1.00 60.19 85 VAL A C 1
ATOM 628 O O . VAL A 1 85 ? -1.435 20.918 19.918 1.00 60.19 85 VAL A O 1
ATOM 631 N N . PRO A 1 86 ? -3.190 22.182 19.296 1.00 60.78 86 PRO A N 1
ATOM 632 C CA . PRO A 1 86 ? -4.008 21.764 20.425 1.00 60.78 86 PRO A CA 1
ATOM 633 C C . PRO A 1 86 ? -4.272 20.261 20.342 1.00 60.78 86 PRO A C 1
ATOM 635 O O . PRO A 1 86 ? -4.691 19.762 19.299 1.00 60.78 86 PRO A O 1
ATOM 638 N N . ARG A 1 87 ? -4.069 19.524 21.442 1.00 60.28 87 ARG A N 1
ATOM 639 C CA . ARG A 1 87 ? -4.498 18.118 21.491 1.00 60.28 87 ARG A CA 1
ATOM 640 C C . ARG A 1 87 ? -6.018 18.062 21.260 1.00 60.28 87 ARG A C 1
ATOM 642 O O . ARG A 1 87 ? -6.721 18.810 21.946 1.00 60.28 87 ARG A O 1
ATOM 649 N N . PRO A 1 88 ? -6.532 17.203 20.358 1.00 64.75 88 PRO A N 1
ATOM 650 C CA . PRO A 1 88 ? -7.966 17.088 20.115 1.00 64.75 88 PRO A CA 1
ATOM 651 C C . PRO A 1 88 ? -8.752 16.848 21.407 1.00 64.75 88 PRO A C 1
ATOM 653 O O . PRO A 1 88 ? -8.457 15.927 22.171 1.00 64.75 88 PRO A O 1
ATOM 656 N N . ASN A 1 89 ? -9.753 17.690 21.662 1.00 57.16 89 ASN A N 1
ATOM 657 C CA . ASN A 1 89 ? -10.565 17.627 22.874 1.00 57.16 89 ASN A CA 1
ATOM 658 C C . ASN A 1 89 ? -11.748 16.667 22.676 1.00 57.16 89 ASN A C 1
ATOM 660 O O . ASN A 1 89 ? -12.887 17.094 22.488 1.00 57.16 89 ASN A O 1
ATOM 664 N N . ILE A 1 90 ? -11.453 15.367 22.662 1.00 63.41 90 ILE A N 1
ATOM 665 C CA . ILE A 1 90 ? -12.448 14.308 22.454 1.00 63.41 90 ILE A CA 1
ATOM 666 C C . ILE A 1 90 ? -13.312 14.163 23.717 1.00 63.41 90 ILE A C 1
ATOM 668 O O . ILE A 1 90 ? -12.798 13.977 24.821 1.00 63.41 90 ILE A O 1
ATOM 672 N N . ALA A 1 91 ? -14.633 14.252 23.551 1.00 57.94 91 ALA A N 1
ATOM 673 C CA . ALA A 1 91 ? -15.601 14.114 24.634 1.00 57.94 91 ALA A CA 1
ATOM 674 C C . ALA A 1 91 ? -16.090 12.659 24.746 1.00 57.94 91 ALA A C 1
ATOM 676 O O . ALA A 1 91 ? -16.791 12.167 23.865 1.00 57.94 91 ALA A O 1
ATOM 677 N N . TYR A 1 92 ? -15.744 11.981 25.842 1.00 61.06 92 TYR A N 1
ATOM 678 C CA . TYR A 1 92 ? -16.092 10.573 26.062 1.00 61.06 92 TYR A CA 1
ATOM 679 C C . TYR A 1 92 ? -17.440 10.423 26.779 1.00 61.06 92 TYR A C 1
ATOM 681 O O . TYR A 1 92 ? -17.553 10.692 27.977 1.00 61.06 92 TYR A O 1
ATOM 689 N N . GLY A 1 93 ? -18.462 9.975 26.048 1.00 59.09 93 GLY A N 1
ATOM 690 C CA . GLY A 1 93 ? -19.762 9.579 26.593 1.00 59.09 93 GLY A CA 1
ATOM 691 C C . GLY A 1 93 ? -19.853 8.062 26.752 1.00 59.09 93 GLY A C 1
ATOM 692 O O . GLY A 1 93 ? -20.160 7.366 25.790 1.00 59.09 93 GLY A O 1
ATOM 693 N N . CYS A 1 94 ? -19.582 7.552 27.957 1.00 66.06 94 CYS A N 1
ATOM 694 C CA . CYS A 1 94 ? -19.654 6.113 28.258 1.00 66.06 94 CYS A CA 1
ATOM 695 C C . CYS A 1 94 ? -20.969 5.676 28.937 1.00 66.06 94 CYS A C 1
ATOM 697 O O . CYS A 1 94 ? -21.141 4.483 29.191 1.00 66.06 94 CYS A O 1
ATOM 699 N N . ASP A 1 95 ? -21.867 6.617 29.250 1.00 62.31 95 ASP A N 1
ATOM 700 C CA . ASP A 1 95 ? -23.179 6.362 29.860 1.00 62.31 95 ASP A CA 1
ATOM 701 C C . ASP A 1 95 ? -24.309 7.087 29.088 1.00 62.31 95 ASP A C 1
ATOM 703 O O . ASP A 1 95 ? -24.339 8.324 29.090 1.00 62.31 95 ASP A O 1
ATOM 707 N N . PRO A 1 96 ? -25.232 6.360 28.422 1.00 70.12 96 PRO A N 1
ATOM 708 C CA . PRO A 1 96 ? -25.148 4.929 28.106 1.00 70.12 96 PRO A CA 1
ATOM 709 C C . PRO A 1 96 ? -23.973 4.626 27.150 1.00 70.12 96 PRO A C 1
ATOM 711 O O . PRO A 1 96 ? -23.238 5.522 26.744 1.00 70.12 96 PRO A O 1
ATOM 714 N N . CYS A 1 97 ? -23.779 3.348 26.808 1.00 77.44 97 CYS A N 1
ATOM 715 C CA . CYS A 1 97 ? -22.654 2.864 26.000 1.00 77.44 97 CYS A CA 1
ATOM 716 C C . CYS A 1 97 ? -22.388 3.697 24.729 1.00 77.44 97 CYS A C 1
ATOM 718 O O . CYS A 1 97 ? -23.331 4.084 24.042 1.00 77.44 97 CYS A O 1
ATOM 720 N N . ILE A 1 98 ? -21.100 3.877 24.399 1.00 84.62 98 ILE A N 1
ATOM 721 C CA . ILE A 1 98 ? -20.591 4.678 23.270 1.00 84.62 98 ILE A CA 1
ATOM 722 C C . ILE A 1 98 ? -21.386 4.410 21.983 1.00 84.62 98 ILE A C 1
ATOM 724 O O . ILE A 1 98 ? -21.291 3.333 21.385 1.00 84.62 98 ILE A O 1
ATOM 728 N N . ASP A 1 99 ? -22.138 5.418 21.543 1.00 88.50 99 ASP A N 1
ATOM 729 C CA . ASP A 1 99 ? -22.942 5.389 20.322 1.00 88.50 99 ASP A CA 1
ATOM 730 C C . ASP A 1 99 ? -22.036 5.540 19.091 1.00 88.50 99 ASP A C 1
ATOM 732 O O . ASP A 1 99 ? -21.865 6.634 18.550 1.00 88.50 99 ASP A O 1
ATOM 736 N N . ARG A 1 100 ? -21.392 4.443 18.668 1.00 91.31 100 ARG A N 1
ATOM 737 C CA . ARG A 1 100 ? -20.453 4.464 17.532 1.00 91.31 100 ARG A CA 1
ATOM 738 C C . ARG A 1 100 ? -21.063 5.048 16.240 1.00 91.31 100 ARG A C 1
ATOM 740 O O . ARG A 1 100 ? -20.383 5.871 15.628 1.00 91.31 100 ARG A O 1
ATOM 747 N N . PRO A 1 101 ? -22.331 4.759 15.872 1.00 93.50 101 PRO A N 1
ATOM 748 C CA . PRO A 1 101 ? -23.020 5.418 14.758 1.00 93.50 101 PRO A CA 1
ATOM 749 C C . PRO A 1 101 ? -23.209 6.940 14.875 1.00 93.50 101 PRO A C 1
ATOM 751 O O . PRO A 1 101 ? -23.596 7.563 13.887 1.00 93.50 101 PRO A O 1
ATOM 754 N N . SER A 1 102 ? -22.951 7.567 16.029 1.00 91.62 102 SER A N 1
ATOM 755 C CA . SER A 1 102 ? -22.898 9.034 16.134 1.00 91.62 102 SER A CA 1
ATOM 756 C C . SER A 1 102 ? -21.579 9.619 15.607 1.00 91.62 102 SER A C 1
ATOM 758 O O . SER A 1 102 ? -21.557 10.747 15.106 1.00 91.62 102 SER A O 1
ATOM 760 N N . HIS A 1 103 ? -20.482 8.854 15.653 1.00 94.06 103 HIS A N 1
ATOM 761 C CA . HIS A 1 103 ? -19.187 9.302 15.154 1.00 94.06 103 HIS A CA 1
ATOM 762 C C . HIS A 1 103 ? -19.155 9.289 13.628 1.00 94.06 103 HIS A C 1
ATOM 764 O O . HIS A 1 103 ? -19.460 8.284 12.983 1.00 94.06 103 HIS A O 1
ATOM 770 N N . THR A 1 104 ? -18.734 10.415 13.052 1.00 96.62 104 THR A N 1
ATOM 771 C CA . THR A 1 104 ? -18.596 10.578 11.602 1.00 96.62 104 THR A CA 1
ATOM 772 C C . THR A 1 104 ? -17.158 10.925 11.254 1.00 96.62 104 THR A C 1
ATOM 774 O O . THR A 1 104 ? -16.656 11.979 11.643 1.00 96.62 104 THR A O 1
ATOM 777 N N . VAL A 1 105 ? -16.497 10.038 10.516 1.00 98.31 105 VAL A N 1
ATOM 778 C CA . VAL A 1 105 ? -15.169 10.258 9.938 1.00 98.31 105 VAL A CA 1
ATOM 779 C C . VAL A 1 105 ? -15.356 10.771 8.510 1.00 98.31 105 VAL A C 1
ATOM 781 O O . VAL A 1 105 ? -16.086 10.157 7.733 1.00 98.31 105 VAL A O 1
ATOM 784 N N . ARG A 1 106 ? -14.711 11.885 8.146 1.00 98.31 106 ARG A N 1
ATOM 785 C CA . ARG A 1 106 ? -14.766 12.443 6.781 1.00 98.31 106 ARG A CA 1
ATOM 786 C C . ARG A 1 106 ? -13.469 12.151 6.033 1.00 98.31 106 ARG A C 1
ATOM 788 O O . ARG A 1 106 ? -12.396 12.557 6.476 1.00 98.31 106 ARG A O 1
ATOM 795 N N . ALA A 1 107 ? -13.567 11.498 4.881 1.00 98.50 107 ALA A N 1
ATOM 796 C CA . ALA A 1 107 ? -12.449 11.346 3.962 1.00 98.50 107 ALA A CA 1
ATOM 797 C C . ALA A 1 107 ? -12.398 12.513 2.957 1.00 98.50 107 ALA A C 1
ATOM 799 O O . ALA A 1 107 ? -13.433 12.939 2.438 1.00 98.50 107 ALA A O 1
ATOM 800 N N . VAL A 1 108 ? -11.196 13.023 2.666 1.00 98.06 108 VAL A N 1
ATOM 801 C CA . VAL A 1 108 ? -10.939 13.940 1.538 1.00 98.06 108 VAL A CA 1
ATOM 802 C C . VAL A 1 108 ? -9.634 13.529 0.861 1.00 98.06 108 VAL A C 1
ATOM 804 O O . VAL A 1 108 ? -8.545 13.707 1.407 1.00 98.06 108 VAL A O 1
ATOM 807 N N . VAL A 1 109 ? -9.742 12.942 -0.329 1.00 96.62 109 VAL A N 1
ATOM 808 C CA . VAL A 1 109 ? -8.621 12.312 -1.041 1.00 96.62 109 VAL A CA 1
ATOM 809 C C . VAL A 1 109 ? -8.590 12.779 -2.488 1.00 96.62 109 VAL A C 1
ATOM 811 O O . VAL A 1 109 ? -9.639 13.015 -3.074 1.00 96.62 109 VAL A O 1
ATOM 814 N N . HIS A 1 110 ? -7.414 12.841 -3.106 1.00 93.56 110 HIS A N 1
ATOM 815 C CA . HIS A 1 110 ? -7.259 13.286 -4.501 1.00 93.56 110 HIS A CA 1
ATOM 816 C C . HIS A 1 110 ? -7.827 12.303 -5.550 1.00 93.56 110 HIS A C 1
ATOM 818 O O . HIS A 1 110 ? -7.708 12.510 -6.759 1.00 93.56 110 HIS A O 1
ATOM 824 N N . GLY A 1 111 ? -8.431 11.211 -5.080 1.00 90.69 111 GLY A N 1
ATOM 825 C CA . GLY A 1 111 ? -8.910 10.094 -5.869 1.00 90.69 111 GLY A CA 1
ATOM 826 C C . GLY A 1 111 ? -10.134 10.389 -6.729 1.00 90.69 111 GLY A C 1
ATOM 827 O O . GLY A 1 111 ? -11.094 11.039 -6.313 1.00 90.69 111 GLY A O 1
ATOM 828 N N . SER A 1 112 ? -10.110 9.812 -7.928 1.00 90.38 112 SER A N 1
ATOM 829 C CA . SER A 1 112 ? -11.186 9.884 -8.913 1.00 90.38 112 SER A CA 1
ATOM 830 C C . SER A 1 112 ? -12.044 8.618 -8.925 1.00 90.38 112 SER A C 1
ATOM 832 O O . SER A 1 112 ? -11.522 7.501 -8.862 1.00 90.38 112 SER A O 1
ATOM 834 N N . ALA A 1 113 ? -13.353 8.792 -9.110 1.00 91.69 113 ALA A N 1
ATOM 835 C CA . ALA A 1 113 ? -14.317 7.724 -9.348 1.00 91.69 113 ALA A CA 1
ATOM 836 C C . ALA A 1 113 ? -14.007 6.908 -10.620 1.00 91.69 113 ALA A C 1
ATOM 838 O O . ALA A 1 113 ? -14.391 5.743 -10.699 1.00 91.69 113 ALA A O 1
ATOM 839 N N . SER A 1 114 ? -13.257 7.456 -11.587 1.00 87.38 114 SER A N 1
ATOM 840 C CA . SER A 1 114 ? -12.830 6.731 -12.792 1.00 87.38 114 SER A CA 1
ATOM 841 C C . SER A 1 114 ? -11.569 5.878 -12.595 1.00 87.38 114 SER A C 1
ATOM 843 O O . SER A 1 114 ? -11.168 5.170 -13.517 1.00 87.38 114 SER A O 1
ATOM 845 N N . SER A 1 115 ? -10.908 5.939 -11.431 1.00 87.38 115 SER A N 1
ATOM 846 C CA . SER A 1 115 ? -9.673 5.191 -11.163 1.00 87.38 115 SER A CA 1
ATOM 847 C C . SER A 1 115 ? -9.940 3.923 -10.357 1.00 87.38 115 SER A C 1
ATOM 849 O O . SER A 1 115 ? -10.365 3.983 -9.203 1.00 87.38 115 SER A O 1
ATOM 851 N N . LYS A 1 116 ? -9.609 2.756 -10.928 1.00 89.19 116 LYS A N 1
ATOM 852 C CA . LYS A 1 116 ? -9.749 1.458 -10.244 1.00 89.19 116 LYS A CA 1
ATOM 853 C C . LYS A 1 116 ? -8.943 1.369 -8.942 1.00 89.19 116 LYS A C 1
ATOM 855 O O . LYS A 1 116 ? -9.423 0.750 -7.999 1.00 89.19 116 LYS A O 1
ATOM 860 N N . PHE A 1 117 ? -7.793 2.041 -8.840 1.00 90.38 117 PHE A N 1
ATOM 861 C CA . PHE A 1 117 ? -7.046 2.169 -7.579 1.00 90.38 117 PHE A CA 1
ATOM 862 C C . PHE A 1 117 ? -7.897 2.857 -6.499 1.00 90.38 117 PHE A C 1
ATOM 864 O O . PHE A 1 117 ? -8.100 2.315 -5.415 1.00 90.38 117 PHE A O 1
ATOM 871 N N . TRP A 1 118 ? -8.472 4.019 -6.818 1.00 93.69 118 TRP A N 1
ATOM 872 C CA . TRP A 1 118 ? -9.233 4.817 -5.855 1.00 93.69 118 TRP A CA 1
ATOM 873 C C . TRP A 1 118 ? -10.585 4.206 -5.487 1.00 93.69 118 TRP A C 1
ATOM 875 O O . TRP A 1 118 ? -10.985 4.292 -4.327 1.00 93.69 118 TRP A O 1
ATOM 885 N N . GLN A 1 119 ? -11.234 3.498 -6.415 1.00 94.62 119 GLN A N 1
ATOM 886 C CA . GLN A 1 119 ? -12.394 2.657 -6.107 1.00 94.62 119 GLN A CA 1
ATOM 887 C C . GLN A 1 119 ? -12.048 1.581 -5.058 1.00 94.62 119 GLN A C 1
ATOM 889 O O . GLN A 1 119 ? -12.761 1.449 -4.061 1.00 94.62 119 GLN A O 1
ATOM 894 N N . ARG A 1 120 ? -10.920 0.862 -5.213 1.00 95.12 120 ARG A N 1
ATOM 895 C CA . ARG A 1 120 ? -10.451 -0.119 -4.212 1.00 95.12 120 ARG A CA 1
ATOM 896 C C . ARG A 1 120 ? -10.153 0.530 -2.857 1.00 95.12 120 ARG A C 1
ATOM 898 O O . ARG A 1 120 ? -10.568 -0.008 -1.826 1.00 95.12 120 ARG A O 1
ATOM 905 N N . CYS A 1 121 ? -9.505 1.698 -2.847 1.00 96.44 121 CYS A N 1
ATOM 906 C CA . CYS A 1 121 ? -9.255 2.471 -1.626 1.00 96.44 121 CYS A CA 1
ATOM 907 C C . CYS A 1 121 ? -10.559 2.862 -0.910 1.00 96.44 121 CYS A C 1
ATOM 909 O O . CYS A 1 121 ? -10.678 2.681 0.300 1.00 96.44 121 CYS A O 1
ATOM 911 N N . ARG A 1 122 ? -11.568 3.345 -1.650 1.00 97.19 122 ARG A N 1
ATOM 912 C CA . ARG A 1 122 ? -12.886 3.684 -1.092 1.00 97.19 122 ARG A CA 1
ATOM 913 C C . ARG A 1 122 ? -13.606 2.456 -0.531 1.00 97.19 122 ARG A C 1
ATOM 915 O O . ARG A 1 122 ? -14.094 2.518 0.592 1.00 97.19 122 ARG A O 1
ATOM 922 N N . SER A 1 123 ? -13.661 1.351 -1.278 1.00 96.38 123 SER A N 1
ATOM 923 C CA . SER A 1 123 ? -14.363 0.126 -0.858 1.00 96.38 123 SER A CA 1
ATOM 924 C C . SER A 1 123 ? -13.803 -0.440 0.456 1.00 96.38 123 SER A C 1
ATOM 926 O O . SER A 1 123 ? -14.545 -0.668 1.412 1.00 96.38 123 SER A O 1
ATOM 928 N N . SER A 1 124 ? -12.476 -0.562 0.545 1.00 96.56 124 SER A N 1
ATOM 929 C CA . SER A 1 124 ? -11.770 -1.053 1.740 1.00 96.56 124 SER A CA 1
ATOM 930 C C . SER A 1 124 ? -11.906 -0.124 2.953 1.00 96.56 124 SER A C 1
ATOM 932 O O . SER A 1 124 ? -12.179 -0.594 4.057 1.00 96.56 124 SER A O 1
ATOM 934 N N . ALA A 1 125 ? -11.812 1.194 2.756 1.00 98.06 125 ALA A N 1
ATOM 935 C CA . ALA A 1 125 ? -12.056 2.177 3.810 1.00 98.06 125 ALA A CA 1
ATOM 936 C C . ALA A 1 125 ? -13.507 2.129 4.327 1.00 98.06 125 ALA A C 1
ATOM 938 O O . ALA A 1 125 ? -13.735 2.109 5.536 1.00 98.06 125 ALA A O 1
ATOM 939 N N . ILE A 1 126 ? -14.495 2.053 3.425 1.00 97.06 126 ILE A N 1
ATOM 940 C CA . ILE A 1 126 ? -15.913 1.907 3.790 1.00 97.06 126 ILE A CA 1
ATOM 941 C C . ILE A 1 126 ? -16.146 0.604 4.558 1.00 97.06 126 ILE A C 1
ATOM 943 O O . ILE A 1 126 ? -16.915 0.603 5.520 1.00 97.06 126 ILE A O 1
ATOM 947 N N . GLN A 1 127 ? -15.472 -0.491 4.193 1.00 96.88 127 GLN A N 1
ATOM 948 C CA . GLN A 1 127 ? -15.572 -1.733 4.951 1.00 96.88 127 GLN A CA 1
ATOM 949 C C . GLN A 1 127 ? -14.980 -1.596 6.361 1.00 96.88 127 GLN A C 1
ATOM 951 O O . GLN A 1 127 ? -15.654 -1.975 7.312 1.00 96.88 127 GLN A O 1
ATOM 956 N N . ALA A 1 128 ? -13.816 -0.960 6.527 1.00 97.50 128 ALA A N 1
ATOM 957 C CA . ALA A 1 128 ? -13.254 -0.673 7.851 1.00 97.50 128 ALA A CA 1
ATOM 958 C C . ALA A 1 128 ? -14.182 0.210 8.717 1.00 97.50 128 ALA A C 1
ATOM 960 O O . ALA A 1 128 ? -14.306 -0.013 9.921 1.00 97.50 128 ALA A O 1
ATOM 961 N N . GLY A 1 129 ? -14.892 1.171 8.112 1.00 97.25 129 GLY A N 1
ATOM 962 C CA . GLY A 1 129 ? -15.910 1.974 8.803 1.00 97.25 129 GLY A CA 1
ATOM 963 C C . GLY A 1 129 ? -17.119 1.150 9.266 1.00 97.25 129 GLY A C 1
ATOM 964 O O . GLY A 1 129 ? -17.570 1.304 10.402 1.00 97.25 129 GLY A O 1
ATOM 965 N N . ARG A 1 130 ? -17.603 0.225 8.420 1.00 95.88 130 ARG A N 1
ATOM 966 C CA . ARG A 1 130 ? -18.668 -0.738 8.767 1.00 95.88 130 ARG A CA 1
ATOM 967 C C . ARG A 1 130 ? -18.239 -1.677 9.893 1.00 95.88 130 ARG A C 1
ATOM 969 O O . ARG A 1 130 ? -19.003 -1.848 10.836 1.00 95.88 130 ARG A O 1
ATOM 976 N N . ASP A 1 131 ? -17.031 -2.230 9.803 1.00 95.56 131 ASP A N 1
ATOM 977 C CA . ASP A 1 131 ? -16.439 -3.134 10.799 1.00 95.56 131 ASP A CA 1
ATOM 978 C C . ASP A 1 131 ? -16.321 -2.450 12.172 1.00 95.56 131 ASP A C 1
ATOM 980 O O . ASP A 1 131 ? -16.646 -3.027 13.204 1.00 95.56 131 ASP A O 1
ATOM 984 N N . ALA A 1 132 ? -15.914 -1.179 12.195 1.00 94.88 132 ALA A N 1
ATOM 985 C CA . ALA A 1 132 ? -15.876 -0.384 13.417 1.00 94.88 132 ALA A CA 1
ATOM 986 C C . ALA A 1 132 ? -17.264 0.056 13.924 1.00 94.88 132 ALA A C 1
ATOM 988 O O . ALA A 1 132 ? -17.406 0.401 15.101 1.00 94.88 132 ALA A O 1
ATOM 989 N N . GLY A 1 133 ? -18.289 0.066 13.068 1.00 94.75 133 GLY A N 1
ATOM 990 C CA . GLY A 1 133 ? -19.626 0.570 13.383 1.00 94.75 133 GLY A CA 1
ATOM 991 C C . GLY A 1 133 ? -19.727 2.100 13.450 1.00 94.75 133 GLY A C 1
ATOM 992 O O . GLY A 1 133 ? -20.551 2.607 14.210 1.00 94.75 133 GLY A O 1
ATOM 993 N N . ILE A 1 134 ? -18.894 2.826 12.694 1.00 96.50 134 ILE A N 1
ATOM 994 C CA . ILE A 1 134 ? -18.918 4.300 12.587 1.00 96.50 134 ILE A CA 1
ATOM 995 C C . ILE A 1 134 ? -19.418 4.753 11.208 1.00 96.50 134 ILE A C 1
ATOM 997 O O . ILE A 1 134 ? -19.416 3.980 10.247 1.00 96.50 134 ILE A O 1
ATOM 1001 N N . ASN A 1 135 ? -19.816 6.021 11.073 1.00 97.38 135 ASN A N 1
ATOM 1002 C CA . ASN A 1 135 ? -20.132 6.588 9.761 1.00 97.38 135 ASN A CA 1
ATOM 1003 C C . ASN A 1 135 ? -18.839 7.038 9.070 1.00 97.38 135 ASN A C 1
ATOM 1005 O O . ASN A 1 135 ? -18.173 7.955 9.551 1.00 97.38 135 ASN A O 1
ATOM 1009 N N . LEU A 1 136 ? -18.505 6.446 7.921 1.00 98.12 136 LEU A N 1
ATOM 1010 C CA . LEU A 1 136 ? -17.459 6.971 7.043 1.00 98.12 136 LEU A CA 1
ATOM 1011 C C . LEU A 1 136 ? -18.086 7.701 5.850 1.00 98.12 136 LEU A C 1
ATOM 1013 O O . LEU A 1 136 ? -18.709 7.084 4.987 1.00 98.12 136 LEU A O 1
ATOM 1017 N N . ASP A 1 137 ? -17.870 9.010 5.783 1.00 97.25 137 ASP A N 1
ATOM 1018 C CA . ASP A 1 137 ? -18.217 9.847 4.638 1.00 97.25 137 ASP A CA 1
ATOM 1019 C C . ASP A 1 137 ? -17.029 9.884 3.662 1.00 97.25 137 ASP A C 1
ATOM 1021 O O . ASP A 1 137 ? -16.058 10.614 3.873 1.00 97.25 137 ASP A O 1
ATOM 1025 N N . PHE A 1 138 ? -17.080 9.037 2.627 1.00 96.88 138 PHE A N 1
ATOM 1026 C CA . PHE A 1 138 ? -16.038 8.899 1.603 1.00 96.88 138 PHE A CA 1
ATOM 1027 C C . PHE A 1 138 ? -16.652 8.926 0.194 1.00 96.88 138 PHE A C 1
ATOM 1029 O O . PHE A 1 138 ? -17.049 7.901 -0.373 1.00 96.88 138 PHE A O 1
ATOM 1036 N N . ALA A 1 139 ? -16.672 10.126 -0.389 1.00 93.12 139 ALA A N 1
ATOM 1037 C CA . ALA A 1 139 ? -16.888 10.351 -1.816 1.00 93.12 139 ALA A CA 1
ATOM 1038 C C . ALA A 1 139 ? -15.556 10.333 -2.593 1.00 93.12 139 ALA A C 1
ATOM 1040 O O . ALA A 1 139 ? -14.511 10.707 -2.063 1.00 93.12 139 ALA A O 1
ATOM 1041 N N . LEU A 1 140 ? -15.608 9.922 -3.860 1.00 94.94 140 LEU A N 1
ATOM 1042 C CA . LEU A 1 140 ? -14.541 10.150 -4.840 1.00 94.94 140 LEU A CA 1
ATOM 1043 C C . LEU A 1 140 ? -14.981 11.255 -5.799 1.00 94.94 140 LEU A C 1
ATOM 1045 O O . LEU A 1 140 ? -16.179 11.438 -6.019 1.00 94.94 140 LEU A O 1
ATOM 1049 N N . TYR A 1 141 ? -14.022 11.969 -6.381 1.00 93.56 141 TYR A N 1
ATOM 1050 C CA . TYR A 1 141 ? -14.314 13.053 -7.312 1.00 93.56 141 TYR A CA 1
ATOM 1051 C C . TYR A 1 141 ? -14.582 12.551 -8.739 1.00 93.56 141 TYR A C 1
ATOM 1053 O O . TYR A 1 141 ? -14.055 11.522 -9.162 1.00 93.56 141 TYR A O 1
ATOM 1061 N N . GLU A 1 142 ? -15.371 13.303 -9.505 1.00 90.06 142 GLU A N 1
ATOM 1062 C CA . GLU A 1 142 ? -15.680 12.990 -10.906 1.00 90.06 142 GLU A CA 1
ATOM 1063 C C . GLU A 1 142 ? -14.619 13.519 -11.884 1.00 90.06 142 GLU A C 1
ATOM 1065 O O . GLU A 1 142 ? -14.009 14.570 -11.666 1.00 90.06 142 GLU A O 1
ATOM 1070 N N . GLY A 1 143 ? -14.433 12.809 -13.001 1.00 82.62 143 GLY A N 1
ATOM 1071 C CA . GLY A 1 143 ? -13.409 13.120 -14.009 1.00 82.62 143 GLY A CA 1
ATOM 1072 C C . GLY A 1 143 ? -11.993 12.683 -13.610 1.00 82.62 143 GLY A C 1
ATOM 1073 O O . GLY A 1 143 ? -11.788 12.089 -12.555 1.00 82.62 143 GLY A O 1
ATOM 1074 N N . LEU A 1 144 ? -11.001 12.939 -14.468 1.00 76.38 144 LEU A N 1
ATOM 1075 C CA . LEU A 1 144 ? -9.597 12.572 -14.216 1.00 76.38 144 LEU A CA 1
ATOM 1076 C C . LEU A 1 144 ? -8.964 13.416 -13.086 1.00 76.38 144 LEU A C 1
ATOM 1078 O O . LEU A 1 144 ? -9.597 14.310 -12.525 1.00 76.38 144 LEU A O 1
ATOM 1082 N N . TYR A 1 145 ? -7.715 13.114 -12.723 1.00 77.12 145 TYR A N 1
ATOM 1083 C CA . TYR A 1 145 ? -6.911 14.012 -11.889 1.00 77.12 145 TYR A CA 1
ATOM 1084 C C . TYR A 1 145 ? -6.333 15.148 -12.744 1.00 77.12 145 TYR A C 1
ATOM 1086 O O . TYR A 1 145 ? -5.799 14.890 -13.825 1.00 77.12 145 TYR A O 1
ATOM 1094 N N . ASP A 1 146 ? -6.430 16.378 -12.245 1.00 74.44 146 ASP A N 1
ATOM 1095 C CA . ASP A 1 146 ? -5.767 17.574 -12.762 1.00 74.44 146 ASP A CA 1
ATOM 1096 C C . ASP A 1 146 ? -5.504 18.565 -11.610 1.00 74.44 146 ASP A C 1
ATOM 1098 O O . ASP A 1 146 ? -5.978 18.363 -10.491 1.00 74.44 146 ASP A O 1
ATOM 1102 N N . GLU A 1 147 ? -4.752 19.635 -11.880 1.00 71.06 147 GLU A N 1
ATOM 1103 C CA . GLU A 1 147 ? -4.337 20.640 -10.885 1.00 71.06 147 GLU A CA 1
ATOM 1104 C C . GLU A 1 147 ? -5.519 21.285 -10.127 1.00 71.06 147 GLU A C 1
ATOM 1106 O O . GLU A 1 147 ? -5.386 21.646 -8.958 1.00 71.06 147 GLU A O 1
ATOM 1111 N N . SER A 1 148 ? -6.708 21.387 -10.739 1.00 82.62 148 SER A N 1
ATOM 1112 C CA . SER A 1 148 ? -7.889 21.985 -10.094 1.00 82.62 148 SER A CA 1
ATOM 1113 C C . SER A 1 148 ? -8.504 21.098 -9.004 1.00 82.62 148 SER A C 1
ATOM 1115 O O . SER A 1 148 ? -9.267 21.587 -8.162 1.00 82.62 148 SER A O 1
ATOM 1117 N N . ARG A 1 149 ? -8.126 19.811 -8.960 1.00 89.69 149 ARG A N 1
ATOM 1118 C CA . ARG A 1 149 ? -8.503 18.884 -7.886 1.00 89.69 149 ARG A CA 1
ATOM 1119 C C . ARG A 1 149 ? -7.968 19.335 -6.532 1.00 89.69 149 ARG A C 1
ATOM 1121 O O . ARG A 1 149 ? -8.649 19.171 -5.524 1.00 89.69 149 ARG A O 1
ATOM 1128 N N . GLU A 1 150 ? -6.776 19.923 -6.494 1.00 90.62 150 GLU A N 1
ATOM 1129 C CA . GLU A 1 150 ? -6.156 20.375 -5.246 1.00 90.62 150 GLU A CA 1
ATOM 1130 C C . GLU A 1 150 ? -6.929 21.553 -4.643 1.00 90.62 150 GLU A C 1
ATOM 1132 O O . GLU A 1 150 ? -7.262 21.534 -3.457 1.00 90.62 150 GLU A O 1
ATOM 1137 N N . ASP A 1 151 ? -7.328 22.517 -5.479 1.00 93.38 151 ASP A N 1
ATOM 1138 C CA . ASP A 1 151 ? -8.230 23.612 -5.102 1.00 93.38 151 ASP A CA 1
ATOM 1139 C C . ASP A 1 151 ? -9.612 23.105 -4.652 1.00 93.38 151 ASP A C 1
ATOM 1141 O O . ASP A 1 151 ? -10.300 23.774 -3.877 1.00 93.38 151 ASP A O 1
ATOM 1145 N N . GLU A 1 152 ? -10.065 21.946 -5.136 1.00 95.25 152 GLU A N 1
ATOM 1146 C CA . GLU A 1 152 ? -11.296 21.293 -4.675 1.00 95.25 152 GLU A CA 1
ATOM 1147 C C . GLU A 1 152 ? -11.133 20.634 -3.305 1.00 95.25 152 GLU A C 1
ATOM 1149 O O . GLU A 1 152 ? -11.919 20.921 -2.403 1.00 95.25 152 GLU A O 1
ATOM 1154 N N . MET A 1 153 ? -10.065 19.866 -3.094 1.00 96.94 153 MET A N 1
ATOM 1155 C CA . MET A 1 153 ? -9.742 19.283 -1.788 1.00 96.94 153 MET A CA 1
ATOM 1156 C C . MET A 1 153 ? -9.535 20.352 -0.711 1.00 96.94 153 MET A C 1
ATOM 1158 O O . MET A 1 153 ? -10.021 20.205 0.409 1.00 96.94 153 MET A O 1
ATOM 1162 N N . VAL A 1 154 ? -8.850 21.451 -1.043 1.00 97.88 154 VAL A N 1
ATOM 1163 C CA . VAL A 1 154 ? -8.651 22.596 -0.142 1.00 97.88 154 VAL A CA 1
ATOM 1164 C C . VAL A 1 154 ? -9.983 23.238 0.246 1.00 97.88 154 VAL A C 1
ATOM 1166 O O . VAL A 1 154 ? -10.171 23.600 1.410 1.00 97.88 154 VAL A O 1
ATOM 1169 N N . ARG A 1 155 ? -10.927 23.361 -0.699 1.00 97.69 155 ARG A N 1
ATOM 1170 C CA . ARG A 1 155 ? -12.292 23.822 -0.407 1.00 97.69 155 ARG A CA 1
ATOM 1171 C C . ARG A 1 155 ? -13.031 22.826 0.481 1.00 97.69 155 ARG A C 1
ATOM 1173 O O . ARG A 1 155 ? -13.598 23.249 1.479 1.00 97.69 155 ARG A O 1
ATOM 1180 N N . ASP A 1 156 ? -12.990 21.532 0.180 1.00 97.94 156 ASP A N 1
ATOM 1181 C CA . ASP A 1 156 ? -13.725 20.512 0.936 1.00 97.94 156 ASP A CA 1
ATOM 1182 C C . ASP A 1 156 ? -13.210 20.322 2.366 1.00 97.94 156 ASP A C 1
ATOM 1184 O O . ASP A 1 156 ? -14.020 20.214 3.287 1.00 97.94 156 ASP A O 1
ATOM 1188 N N . ILE A 1 157 ? -11.892 20.362 2.586 1.00 98.50 157 ILE A N 1
ATOM 1189 C CA . ILE A 1 157 ? -11.307 20.343 3.935 1.00 98.50 157 ILE A CA 1
ATOM 1190 C C . ILE A 1 157 ? -11.770 21.572 4.727 1.00 98.50 157 ILE A C 1
ATOM 1192 O O . ILE A 1 157 ? -12.244 21.430 5.853 1.00 98.50 157 ILE A O 1
ATOM 1196 N N . ARG A 1 158 ? -11.712 22.771 4.126 1.00 98.25 158 ARG A N 1
ATOM 1197 C CA . ARG A 1 158 ? -12.178 24.015 4.764 1.00 98.25 158 ARG A CA 1
ATOM 1198 C C . ARG A 1 158 ? -13.687 24.003 5.033 1.00 98.25 158 ARG A C 1
ATOM 1200 O O . ARG A 1 158 ? -14.104 24.383 6.123 1.00 98.25 158 ARG A O 1
ATOM 1207 N N . ASN A 1 159 ? -14.496 23.490 4.107 1.00 97.88 159 ASN A N 1
ATOM 1208 C CA . ASN A 1 159 ? -15.943 23.316 4.274 1.00 97.88 159 ASN A CA 1
ATOM 1209 C C . ASN A 1 159 ? -16.280 22.349 5.426 1.00 97.88 159 ASN A C 1
ATOM 1211 O O . ASN A 1 159 ? -17.241 22.586 6.155 1.00 97.88 159 ASN A O 1
ATOM 1215 N N . ALA A 1 160 ? -15.489 21.286 5.626 1.00 97.25 160 ALA A N 1
ATOM 1216 C CA . ALA A 1 160 ? -15.696 20.327 6.715 1.00 97.25 160 ALA A CA 1
ATOM 1217 C C . ALA A 1 160 ? -15.413 20.919 8.112 1.00 97.25 160 ALA A C 1
ATOM 1219 O O . ALA A 1 160 ? -15.879 20.376 9.113 1.00 97.25 160 ALA A O 1
ATOM 1220 N N . ILE A 1 161 ? -14.660 22.026 8.183 1.00 97.25 161 ILE A N 1
ATOM 1221 C CA . ILE A 1 161 ? -14.252 22.682 9.436 1.00 97.25 161 ILE A CA 1
ATOM 1222 C C . ILE A 1 161 ? -14.824 24.097 9.619 1.00 97.25 161 ILE A C 1
ATOM 1224 O O . ILE A 1 161 ? -14.604 24.703 10.672 1.00 97.25 161 ILE A O 1
ATOM 1228 N N . ASP A 1 162 ? -15.575 24.633 8.652 1.00 96.94 162 ASP A N 1
ATOM 1229 C CA . ASP A 1 162 ? -16.352 25.881 8.771 1.00 96.94 162 ASP A CA 1
ATOM 1230 C C . ASP A 1 162 ? -17.767 25.617 9.321 1.00 96.94 162 ASP A C 1
ATOM 1232 O O . ASP A 1 162 ? -18.798 25.998 8.767 1.00 96.94 162 ASP A O 1
ATOM 1236 N N . VAL A 1 163 ? -17.807 24.893 10.440 1.00 96.19 163 VAL A N 1
ATOM 1237 C CA . VAL A 1 163 ? -19.024 24.483 11.146 1.00 96.19 163 VAL A CA 1
ATOM 1238 C C . VAL A 1 163 ? -18.872 24.716 12.657 1.00 96.19 163 VAL A C 1
ATOM 1240 O O . VAL A 1 163 ? -17.747 24.832 13.155 1.00 96.19 163 VAL A O 1
ATOM 1243 N N . PRO A 1 164 ? -19.983 24.800 13.416 1.00 94.62 164 PRO A N 1
ATOM 1244 C CA . PRO A 1 164 ? -19.946 24.790 14.878 1.00 94.62 164 PRO A CA 1
ATOM 1245 C C . PRO A 1 164 ? -19.185 23.570 15.441 1.00 94.62 164 PRO A C 1
ATOM 1247 O O . PRO A 1 164 ? -19.220 22.511 14.813 1.00 94.62 164 PRO A O 1
ATOM 1250 N N . PRO A 1 165 ? -18.524 23.668 16.614 1.00 90.75 165 PRO A N 1
ATOM 1251 C CA . PRO A 1 165 ? -17.702 22.578 17.156 1.00 90.75 165 PRO A CA 1
ATOM 1252 C C . PRO A 1 165 ? -18.450 21.255 17.378 1.00 90.75 165 PRO A C 1
ATOM 1254 O O . PRO A 1 165 ? -17.875 20.190 17.196 1.00 90.75 165 PRO A O 1
ATOM 1257 N N . ASP A 1 166 ? -19.740 21.321 17.709 1.00 89.31 166 ASP A N 1
ATOM 1258 C CA . ASP A 1 166 ? -20.670 20.190 17.850 1.00 89.31 166 ASP A CA 1
ATOM 1259 C C . ASP A 1 166 ? -21.041 19.510 16.517 1.00 89.31 166 ASP A C 1
ATOM 1261 O O . ASP A 1 166 ? -21.737 18.497 16.506 1.00 89.31 166 ASP A O 1
ATOM 1265 N N . ARG A 1 167 ? -20.583 20.064 15.389 1.00 92.94 167 ARG A N 1
ATOM 1266 C CA . ARG A 1 167 ? -20.832 19.576 14.026 1.00 92.94 167 ARG A CA 1
ATOM 1267 C C . ARG A 1 167 ? -19.558 19.270 13.232 1.00 92.94 167 ARG A C 1
ATOM 1269 O O . ARG A 1 167 ? -19.668 18.938 12.052 1.00 92.94 167 ARG A O 1
ATOM 1276 N N . LEU A 1 168 ? -18.379 19.388 13.845 1.00 96.25 168 LEU A N 1
ATOM 1277 C CA . LEU A 1 168 ? -17.118 18.952 13.239 1.00 96.25 168 LEU A CA 1
ATOM 1278 C C . LEU A 1 168 ? -17.125 17.425 13.021 1.00 96.25 168 LEU A C 1
ATOM 1280 O O . LEU A 1 168 ? -17.726 16.700 13.821 1.00 96.25 168 LEU A O 1
ATOM 1284 N N . PRO A 1 169 ? -16.440 16.906 11.985 1.00 97.19 169 PRO A N 1
ATOM 1285 C CA . PRO A 1 169 ? -16.211 15.471 11.865 1.00 97.19 169 PRO A CA 1
ATOM 1286 C C . PRO A 1 169 ? -15.394 14.973 13.065 1.00 97.19 169 PRO A C 1
ATOM 1288 O O . PRO A 1 169 ? -14.469 15.642 13.527 1.00 97.19 169 PRO A O 1
ATOM 1291 N N . SER A 1 170 ? -15.718 13.781 13.568 1.00 96.62 170 SER A N 1
ATOM 1292 C CA . SER A 1 170 ? -15.047 13.183 14.731 1.00 96.62 170 SER A CA 1
ATOM 1293 C C . SER A 1 170 ? -13.571 12.877 14.453 1.00 96.62 170 SER A C 1
ATOM 1295 O O . SER A 1 170 ? -12.760 12.900 15.374 1.00 96.62 170 SER A O 1
ATOM 1297 N N . ALA A 1 171 ? -13.228 12.616 13.189 1.00 98.00 171 ALA A N 1
ATOM 1298 C CA . ALA A 1 171 ? -11.869 12.592 12.657 1.00 98.00 171 ALA A CA 1
ATOM 1299 C C . ALA A 1 171 ? -11.894 12.817 11.133 1.00 98.00 171 ALA A C 1
ATOM 1301 O O . ALA A 1 171 ? -12.939 12.676 10.491 1.00 98.00 171 ALA A O 1
ATOM 1302 N N . MET A 1 172 ? -10.740 13.114 10.538 1.00 98.56 172 MET A N 1
ATOM 1303 C CA . MET A 1 172 ? -10.552 13.180 9.088 1.00 98.56 172 MET A CA 1
ATOM 1304 C C . MET A 1 172 ? -9.490 12.195 8.599 1.00 98.56 172 MET A C 1
ATOM 1306 O O . MET A 1 172 ? -8.499 11.937 9.283 1.00 98.56 172 MET A O 1
ATOM 1310 N N . VAL A 1 173 ? -9.696 11.678 7.386 1.00 98.62 173 VAL A N 1
ATOM 1311 C CA . VAL A 1 173 ? -8.748 10.816 6.665 1.00 98.62 173 VAL A CA 1
ATOM 1312 C C . VAL A 1 173 ? -8.403 11.479 5.331 1.00 98.62 173 VAL A C 1
ATOM 1314 O O . VAL A 1 173 ? -9.296 11.756 4.532 1.00 98.62 173 VAL A O 1
ATOM 1317 N N . VAL A 1 174 ? -7.126 11.776 5.085 1.00 98.44 174 VAL A N 1
ATOM 1318 C CA . VAL A 1 174 ? -6.710 12.633 3.956 1.00 98.44 174 VAL A CA 1
ATOM 1319 C C . VAL A 1 174 ? -5.570 12.055 3.118 1.00 98.44 174 VAL A C 1
ATOM 1321 O O . VAL A 1 174 ? -4.750 11.288 3.609 1.00 98.44 174 VAL A O 1
ATOM 1324 N N . THR A 1 175 ? -5.471 12.484 1.861 1.00 96.88 175 THR A N 1
ATOM 1325 C CA . THR A 1 175 ? -4.214 12.422 1.085 1.00 96.88 175 THR A CA 1
ATOM 1326 C C . THR A 1 175 ? -3.682 13.838 0.918 1.00 96.88 175 THR A C 1
ATOM 1328 O O . THR A 1 175 ? -4.489 14.748 0.731 1.00 96.88 175 THR A O 1
ATOM 1331 N N . ILE A 1 176 ? -2.368 14.044 0.907 1.00 95.62 176 ILE A N 1
ATOM 1332 C CA . ILE A 1 176 ? -1.762 15.382 0.853 1.00 95.62 176 ILE A CA 1
ATOM 1333 C C . ILE A 1 176 ? -0.875 15.491 -0.404 1.00 95.62 176 ILE A C 1
ATOM 1335 O O . ILE A 1 176 ? 0.343 15.398 -0.292 1.00 95.62 176 ILE A O 1
ATOM 1339 N N . PRO A 1 177 ? -1.454 15.654 -1.614 1.00 91.12 177 PRO A N 1
ATOM 1340 C CA . PRO A 1 177 ? -0.684 15.717 -2.862 1.00 91.12 177 PRO A CA 1
ATOM 1341 C C . PRO A 1 177 ? 0.158 16.995 -2.999 1.00 91.12 177 PRO A C 1
ATOM 1343 O O . PRO A 1 177 ? 1.104 17.015 -3.780 1.00 91.12 177 PRO A O 1
ATOM 1346 N N . SER A 1 178 ? -0.164 18.065 -2.260 1.00 90.50 178 SER A N 1
ATOM 1347 C CA . SER A 1 178 ? 0.546 19.339 -2.380 1.00 90.50 178 SER A CA 1
ATOM 1348 C C . SER A 1 178 ? 0.513 20.205 -1.123 1.00 90.50 178 SER A C 1
ATOM 1350 O O . SER A 1 178 ? -0.243 19.982 -0.170 1.00 90.50 178 SER A O 1
ATOM 1352 N N . LYS A 1 179 ? 1.328 21.267 -1.154 1.00 92.88 179 LYS A N 1
ATOM 1353 C CA . LYS A 1 179 ? 1.460 22.259 -0.081 1.00 92.88 179 LYS A CA 1
ATOM 1354 C C . LYS A 1 179 ? 0.151 23.000 0.230 1.00 92.88 179 LYS A C 1
ATOM 1356 O O . LYS A 1 179 ? -0.065 23.353 1.385 1.00 92.88 179 LYS A O 1
ATOM 1361 N N . ALA A 1 180 ? -0.723 23.212 -0.756 1.00 94.69 180 ALA A N 1
ATOM 1362 C CA . ALA A 1 180 ? -2.013 23.865 -0.526 1.00 94.69 180 ALA A CA 1
ATOM 1363 C C . ALA A 1 180 ? -2.950 22.962 0.296 1.00 94.69 180 ALA A C 1
ATOM 1365 O O . ALA A 1 180 ? -3.569 23.417 1.260 1.00 94.69 180 ALA A O 1
ATOM 1366 N N . VAL A 1 181 ? -2.980 21.660 -0.019 1.00 96.31 181 VAL A N 1
ATOM 1367 C CA . VAL A 1 181 ? -3.719 20.659 0.766 1.00 96.31 181 VAL A CA 1
ATOM 1368 C C . VAL A 1 181 ? -3.115 20.510 2.166 1.00 96.31 181 VAL A C 1
ATOM 1370 O O . VAL A 1 181 ? -3.862 20.466 3.140 1.00 96.31 181 VAL A O 1
ATOM 1373 N N . LYS A 1 182 ? -1.778 20.516 2.297 1.00 96.94 182 LYS A N 1
ATOM 1374 C CA . LYS A 1 182 ? -1.087 20.514 3.600 1.00 96.94 182 LYS A CA 1
ATOM 1375 C C . LYS A 1 182 ? -1.570 21.652 4.506 1.00 96.94 182 LYS A C 1
ATOM 1377 O O . LYS A 1 182 ? -1.915 21.399 5.657 1.00 96.94 182 LYS A O 1
ATOM 1382 N N . GLU A 1 183 ? -1.614 22.880 3.992 1.00 97.75 183 GLU A N 1
ATOM 1383 C CA . GLU A 1 183 ? -2.035 24.057 4.765 1.00 97.75 183 GLU A CA 1
ATOM 1384 C C . GLU A 1 183 ? -3.504 23.950 5.217 1.00 97.75 183 GLU A C 1
ATOM 1386 O O . GLU A 1 183 ? -3.822 24.268 6.362 1.00 97.75 183 GLU A O 1
ATOM 1391 N N . ALA A 1 184 ? -4.392 23.405 4.376 1.00 98.38 184 ALA A N 1
ATOM 1392 C CA . ALA A 1 184 ? -5.776 23.120 4.767 1.00 98.38 184 ALA A CA 1
ATOM 1393 C C . ALA A 1 184 ? -5.884 22.012 5.841 1.00 98.38 184 ALA A C 1
ATOM 1395 O O . ALA A 1 184 ? -6.734 22.088 6.729 1.00 98.38 184 ALA A O 1
ATOM 1396 N N . VAL A 1 185 ? -5.011 20.998 5.810 1.00 98.50 185 VAL A N 1
ATOM 1397 C CA . VAL A 1 185 ? -4.931 19.963 6.860 1.00 98.50 185 VAL A CA 1
ATOM 1398 C C . VAL A 1 185 ? -4.421 20.542 8.186 1.00 98.50 185 VAL A C 1
ATOM 1400 O O . VAL A 1 185 ? -4.940 20.194 9.246 1.00 98.50 185 VAL A O 1
ATOM 1403 N N . GLU A 1 186 ? -3.460 21.466 8.146 1.00 98.19 186 GLU A N 1
ATOM 1404 C CA . GLU A 1 186 ? -2.997 22.197 9.334 1.00 98.19 186 GLU A CA 1
ATOM 1405 C C . GLU A 1 186 ? -4.113 23.066 9.936 1.00 98.19 186 GLU A C 1
ATOM 1407 O O . GLU A 1 186 ? -4.276 23.093 11.157 1.00 98.19 186 GLU A O 1
ATOM 1412 N N . GLU A 1 187 ? -4.950 23.704 9.111 1.00 98.19 187 GLU A N 1
ATOM 1413 C CA . GLU A 1 187 ? -6.164 24.395 9.573 1.00 98.19 187 GLU A CA 1
ATOM 1414 C C . GLU A 1 187 ? -7.158 23.445 10.267 1.00 98.19 187 GLU A C 1
ATOM 1416 O O . GLU A 1 187 ? -7.708 23.801 11.313 1.00 98.19 187 GLU A O 1
ATOM 1421 N N . ALA A 1 188 ? -7.360 22.230 9.744 1.00 98.06 188 ALA A N 1
ATOM 1422 C CA . ALA A 1 188 ? -8.242 21.232 10.355 1.00 98.06 188 ALA A CA 1
ATOM 1423 C C . ALA A 1 188 ? -7.723 20.742 11.720 1.00 98.06 188 ALA A C 1
ATOM 1425 O O . ALA A 1 188 ? -8.478 20.716 12.698 1.00 98.06 188 ALA A O 1
ATOM 1426 N N . ALA A 1 189 ? -6.424 20.448 11.821 1.00 97.44 189 ALA A N 1
ATOM 1427 C CA . ALA A 1 189 ? -5.786 20.085 13.086 1.00 97.44 189 ALA A CA 1
ATOM 1428 C C . ALA A 1 189 ? -5.847 21.238 14.110 1.00 97.44 189 ALA A C 1
ATOM 1430 O O . ALA A 1 189 ? -6.180 21.019 15.275 1.00 97.44 189 ALA A O 1
ATOM 1431 N N . MET A 1 190 ? -5.625 22.490 13.684 1.00 96.19 190 MET A N 1
ATOM 1432 C CA . MET A 1 190 ? -5.770 23.673 14.548 1.00 96.19 190 MET A CA 1
ATOM 1433 C C . MET A 1 190 ? -7.217 23.928 15.008 1.00 96.19 190 MET A C 1
ATOM 1435 O O . MET A 1 190 ? -7.417 24.493 16.084 1.00 96.19 190 MET A O 1
ATOM 1439 N N . LYS A 1 191 ? -8.231 23.487 14.248 1.00 96.06 191 LYS A N 1
ATOM 1440 C CA . LYS A 1 191 ? -9.642 23.455 14.687 1.00 96.06 191 LYS A CA 1
ATOM 1441 C C . LYS A 1 191 ? -9.936 22.346 15.713 1.00 96.06 191 LYS A C 1
ATOM 1443 O O . LYS A 1 191 ? -11.045 22.306 16.241 1.00 96.06 191 LYS A O 1
ATOM 1448 N N . GLY A 1 192 ? -8.965 21.486 16.029 1.00 94.00 192 GLY A N 1
ATOM 1449 C CA . GLY A 1 192 ? -9.089 20.392 16.995 1.00 94.00 192 GLY A CA 1
ATOM 1450 C C . GLY A 1 192 ? -9.625 19.084 16.409 1.00 94.00 192 GLY A C 1
ATOM 1451 O O . GLY A 1 192 ? -9.954 18.181 17.177 1.00 94.00 192 GLY A O 1
ATOM 1452 N N . VAL A 1 193 ? -9.716 18.969 15.079 1.00 97.56 193 VAL A N 1
ATOM 1453 C CA . VAL A 1 193 ? -10.130 17.735 14.395 1.00 97.56 193 VAL A CA 1
ATOM 1454 C C . VAL A 1 193 ? -8.950 16.753 14.364 1.00 97.56 193 VAL A C 1
ATOM 1456 O O . VAL A 1 193 ? -7.882 17.122 13.875 1.00 97.56 193 VAL A O 1
ATOM 1459 N N . PRO A 1 194 ? -9.097 15.504 14.845 1.00 97.44 194 PRO A N 1
ATOM 1460 C CA . PRO A 1 194 ? -8.080 14.470 14.662 1.00 97.44 194 PRO A CA 1
ATOM 1461 C C . PRO A 1 194 ? -7.887 14.145 13.176 1.00 97.44 194 PRO A C 1
ATOM 1463 O O . PRO A 1 194 ? -8.865 13.830 12.499 1.00 97.44 194 PRO A O 1
ATOM 1466 N N . VAL A 1 195 ? -6.652 14.162 12.667 1.00 98.19 195 VAL A N 1
ATOM 1467 C CA . VAL A 1 195 ? -6.370 13.836 11.258 1.00 98.19 195 VAL A CA 1
ATOM 1468 C C . VAL A 1 195 ? -5.415 12.650 11.130 1.00 98.19 195 VAL A C 1
ATOM 1470 O O . VAL A 1 195 ? -4.382 12.584 11.798 1.00 98.19 195 VAL A O 1
ATOM 1473 N N . PHE A 1 196 ? -5.748 11.733 10.226 1.00 98.19 196 PHE A N 1
ATOM 1474 C CA . PHE A 1 196 ? -4.883 10.658 9.740 1.00 98.19 196 PHE A CA 1
ATOM 1475 C C . PHE A 1 196 ? -4.665 10.842 8.238 1.00 98.19 196 PHE A C 1
ATOM 1477 O O . PHE A 1 196 ? -5.588 11.231 7.523 1.00 98.19 196 PHE A O 1
ATOM 1484 N N . GLY A 1 197 ? -3.461 10.570 7.742 1.00 97.56 197 GLY A N 1
ATOM 1485 C CA . GLY A 1 197 ? -3.163 10.662 6.312 1.00 97.56 197 GLY A CA 1
ATOM 1486 C C . GLY A 1 197 ? -2.834 9.311 5.680 1.00 97.56 197 GLY A C 1
ATOM 1487 O O . GLY A 1 197 ? -2.478 8.362 6.378 1.00 97.56 197 GLY A O 1
ATOM 1488 N N . PHE A 1 198 ? -2.929 9.215 4.359 1.00 97.56 198 PHE A N 1
ATOM 1489 C CA . PHE A 1 198 ? -2.433 8.063 3.612 1.00 97.56 198 PHE A CA 1
ATOM 1490 C C . PHE A 1 198 ? -1.996 8.424 2.191 1.00 97.56 198 PHE A C 1
ATOM 1492 O O . PHE A 1 198 ? -2.330 9.493 1.677 1.00 97.56 198 PHE A O 1
ATOM 1499 N N . ASN A 1 199 ? -1.274 7.502 1.553 1.00 94.56 199 ASN A N 1
ATOM 1500 C CA . ASN A 1 199 ? -0.789 7.617 0.180 1.00 94.56 199 ASN A CA 1
ATOM 1501 C C . ASN A 1 199 ? 0.099 8.863 -0.052 1.00 94.56 199 ASN A C 1
ATOM 1503 O O . ASN A 1 199 ? 1.213 8.904 0.468 1.00 94.56 199 ASN A O 1
ATOM 1507 N N . SER A 1 200 ? -0.346 9.860 -0.826 1.00 91.56 200 SER A N 1
ATOM 1508 C CA . SER A 1 200 ? 0.439 11.068 -1.136 1.00 91.56 200 SER A CA 1
ATOM 1509 C C . SER A 1 200 ? 0.694 11.957 0.085 1.00 91.56 200 SER A C 1
ATOM 1511 O O . SER A 1 200 ? -0.213 12.172 0.897 1.00 91.56 200 SER A O 1
ATOM 1513 N N . GLY A 1 201 ? 1.898 12.532 0.171 1.00 91.88 201 GLY A N 1
ATOM 1514 C CA . GLY A 1 201 ? 2.311 13.433 1.251 1.00 91.88 201 GLY A CA 1
ATOM 1515 C C . GLY A 1 201 ? 3.281 12.827 2.267 1.00 91.88 201 GLY A C 1
ATOM 1516 O O . GLY A 1 201 ? 3.412 13.367 3.367 1.00 91.88 201 GLY A O 1
ATOM 1517 N N . TYR A 1 202 ? 3.958 11.726 1.927 1.00 91.31 202 TYR A N 1
ATOM 1518 C CA . TYR A 1 202 ? 5.019 11.096 2.728 1.00 91.31 202 TYR A CA 1
ATOM 1519 C C . TYR A 1 202 ? 6.088 12.116 3.168 1.00 91.31 202 TYR A C 1
ATOM 1521 O O . TYR A 1 202 ? 6.497 12.157 4.329 1.00 91.31 202 TYR A O 1
ATOM 1529 N N . GLU A 1 203 ? 6.459 13.003 2.245 1.00 88.81 203 GLU A N 1
ATOM 1530 C CA . GLU A 1 203 ? 7.398 14.116 2.377 1.00 88.81 203 GLU A CA 1
ATOM 1531 C C . GLU A 1 203 ? 6.940 15.228 3.337 1.00 88.81 203 GLU A C 1
ATOM 1533 O O . GLU A 1 203 ? 7.770 15.964 3.868 1.00 88.81 203 GLU A O 1
ATOM 1538 N N . PHE A 1 204 ? 5.630 15.355 3.573 1.00 93.69 204 PHE A N 1
ATOM 1539 C CA . PHE A 1 204 ? 5.057 16.308 4.528 1.00 93.69 204 PHE A CA 1
ATOM 1540 C C . PHE A 1 204 ? 4.765 15.649 5.879 1.00 93.69 204 PHE A C 1
ATOM 1542 O O . PHE A 1 204 ? 4.892 16.284 6.927 1.00 93.69 204 PHE A O 1
ATOM 1549 N N . ALA A 1 205 ? 4.362 14.378 5.866 1.00 93.88 205 ALA A N 1
ATOM 1550 C CA . ALA A 1 205 ? 3.988 13.626 7.053 1.00 93.88 205 ALA A CA 1
ATOM 1551 C C . ALA A 1 205 ? 5.197 13.221 7.906 1.00 93.88 205 ALA A C 1
ATOM 1553 O O . ALA A 1 205 ? 5.141 13.334 9.134 1.00 93.88 205 ALA A O 1
ATOM 1554 N N . GLY A 1 206 ? 6.265 12.745 7.263 1.00 90.12 206 GLY A N 1
ATOM 1555 C CA . GLY A 1 206 ? 7.378 12.070 7.920 1.00 90.12 206 GLY A CA 1
ATOM 1556 C C . GLY A 1 206 ? 8.525 12.972 8.377 1.00 90.12 206 GLY A C 1
ATOM 1557 O O . GLY A 1 206 ? 8.756 14.063 7.864 1.00 90.12 206 GLY A O 1
ATOM 1558 N N . GLY A 1 207 ? 9.301 12.455 9.327 1.00 88.50 207 GLY A N 1
ATOM 1559 C CA . GLY A 1 207 ? 10.564 13.030 9.786 1.00 88.50 207 GLY A CA 1
ATOM 1560 C C . GLY A 1 207 ? 10.428 13.881 11.048 1.00 88.50 207 GLY A C 1
ATOM 1561 O O . GLY A 1 207 ? 9.334 14.142 11.536 1.00 88.50 207 GLY A O 1
ATOM 1562 N N . HIS A 1 208 ? 11.567 14.323 11.588 1.00 86.44 208 HIS A N 1
ATOM 1563 C CA . HIS A 1 208 ? 11.645 15.039 12.873 1.00 86.44 208 HIS A CA 1
ATOM 1564 C C . HIS A 1 208 ? 10.881 16.376 12.904 1.00 86.44 208 HIS A C 1
ATOM 1566 O O . HIS A 1 208 ? 10.499 16.829 13.978 1.00 86.44 208 HIS A O 1
ATOM 1572 N N . GLU A 1 209 ? 10.652 16.987 11.740 1.00 89.12 209 GLU A N 1
ATOM 1573 C CA . GLU A 1 209 ? 9.860 18.214 11.570 1.00 89.12 209 GLU A CA 1
ATOM 1574 C C . GLU A 1 209 ? 8.560 17.962 10.775 1.00 89.12 209 GLU A C 1
ATOM 1576 O O . GLU A 1 209 ? 7.842 18.908 10.456 1.00 89.12 209 GLU A O 1
ATOM 1581 N N . GLY A 1 210 ? 8.240 16.701 10.455 1.00 92.94 210 GLY A N 1
ATOM 1582 C CA . GLY A 1 210 ? 7.053 16.312 9.689 1.00 92.94 210 GLY A CA 1
ATOM 1583 C C . GLY A 1 210 ? 5.752 16.432 10.483 1.00 92.94 210 GLY A C 1
ATOM 1584 O O . GLY A 1 210 ? 5.749 16.481 11.715 1.00 92.94 210 GLY A O 1
ATOM 1585 N N . MET A 1 211 ? 4.617 16.446 9.784 1.00 95.44 211 MET A N 1
ATOM 1586 C CA . MET A 1 211 ? 3.292 16.650 10.385 1.00 95.44 211 MET A CA 1
ATOM 1587 C C . MET A 1 211 ? 2.931 15.601 11.454 1.00 95.44 211 MET A C 1
ATOM 1589 O O . MET A 1 211 ? 2.172 15.923 12.367 1.00 95.44 211 MET A O 1
ATOM 1593 N N . VAL A 1 212 ? 3.487 14.382 11.397 1.00 94.44 212 VAL A N 1
ATOM 1594 C CA . VAL A 1 212 ? 3.330 13.382 12.473 1.00 94.44 212 VAL A CA 1
ATOM 1595 C C . VAL A 1 212 ? 4.115 13.784 13.727 1.00 94.44 212 VAL A C 1
ATOM 1597 O O . VAL A 1 212 ? 3.573 13.753 14.829 1.00 94.44 212 VAL A O 1
ATOM 1600 N N . ALA A 1 213 ? 5.367 14.233 13.584 1.00 92.06 213 ALA A N 1
ATOM 1601 C CA . ALA A 1 213 ? 6.189 14.690 14.711 1.00 92.06 213 ALA A CA 1
ATOM 1602 C C . ALA A 1 213 ? 5.658 15.989 15.352 1.00 92.06 213 ALA A C 1
ATOM 1604 O O . ALA A 1 213 ? 5.806 16.189 16.557 1.00 92.06 213 ALA A O 1
ATOM 1605 N N . GLN A 1 214 ? 4.992 16.843 14.567 1.00 92.00 214 GLN A N 1
ATOM 1606 C CA . GLN A 1 214 ? 4.285 18.034 15.055 1.00 92.00 214 GLN A CA 1
ATOM 1607 C C . GLN A 1 214 ? 2.965 17.714 15.788 1.00 92.00 214 GLN A C 1
ATOM 1609 O O . GLN A 1 214 ? 2.431 18.576 16.484 1.00 92.00 214 GLN A O 1
ATOM 1614 N N . GLY A 1 215 ? 2.416 16.502 15.632 1.00 91.69 215 GLY A N 1
ATOM 1615 C CA . GLY A 1 215 ? 1.090 16.126 16.141 1.00 91.69 215 GLY A CA 1
ATOM 1616 C C . GLY A 1 215 ? -0.092 16.615 15.290 1.00 91.69 215 GLY A C 1
ATOM 1617 O O . GLY A 1 215 ? -1.240 16.413 15.678 1.00 91.69 215 GLY A O 1
ATOM 1618 N N . THR A 1 216 ? 0.174 17.224 14.130 1.00 95.50 216 THR A N 1
ATOM 1619 C CA . THR A 1 216 ? -0.826 17.609 13.116 1.00 95.50 216 THR A CA 1
ATOM 1620 C C . THR A 1 216 ? -1.488 16.379 12.486 1.00 95.50 216 THR A C 1
ATOM 1622 O O . THR A 1 216 ? -2.675 16.403 12.169 1.00 95.50 216 THR A O 1
ATOM 1625 N N . LEU A 1 217 ? -0.728 15.290 12.325 1.00 96.38 217 LEU A N 1
ATOM 1626 C CA . LEU A 1 217 ? -1.223 13.970 11.937 1.00 96.38 217 LEU A CA 1
ATOM 1627 C C . LEU A 1 217 ? -1.010 12.978 13.083 1.00 96.38 217 LEU A C 1
ATOM 1629 O O . LEU A 1 217 ? 0.072 12.908 13.659 1.00 96.38 217 LEU A O 1
ATOM 1633 N N . LEU A 1 218 ? -2.023 12.164 13.373 1.00 95.44 218 LEU A N 1
ATOM 1634 C CA . LEU A 1 218 ? -1.972 11.123 14.410 1.00 95.44 218 LEU A CA 1
ATOM 1635 C C . LEU A 1 218 ? -1.557 9.745 13.863 1.00 95.44 218 LEU A C 1
ATOM 1637 O O . LEU A 1 218 ? -1.368 8.793 14.617 1.00 95.44 218 LEU A O 1
ATOM 1641 N N . GLY A 1 219 ? -1.394 9.650 12.544 1.00 95.44 219 GLY A N 1
ATOM 1642 C CA . GLY A 1 219 ? -0.833 8.513 11.827 1.00 95.44 219 GLY A CA 1
ATOM 1643 C C . GLY A 1 219 ? -0.812 8.791 10.325 1.00 95.44 219 GLY A C 1
ATOM 1644 O O . GLY A 1 219 ? -1.659 9.529 9.817 1.00 95.44 219 GLY A O 1
ATOM 1645 N N . PHE A 1 220 ? 0.158 8.209 9.622 1.00 96.69 220 PHE A N 1
ATOM 1646 C CA . PHE A 1 220 ? 0.247 8.257 8.162 1.00 96.69 220 PHE A CA 1
ATOM 1647 C C . PHE A 1 220 ? 0.527 6.856 7.610 1.00 96.69 220 PHE A C 1
ATOM 1649 O O . PHE A 1 220 ? 1.364 6.155 8.180 1.00 96.69 220 PHE A O 1
ATOM 1656 N N . PHE A 1 221 ? -0.162 6.448 6.540 1.00 97.19 221 PHE A N 1
ATOM 1657 C CA . PHE A 1 221 ? -0.119 5.081 5.995 1.00 97.19 221 PHE A CA 1
ATOM 1658 C C . PHE A 1 221 ? 0.232 5.090 4.503 1.00 97.19 221 PHE A C 1
ATOM 1660 O O . PHE A 1 221 ? -0.569 5.518 3.675 1.00 97.19 221 PHE A O 1
ATOM 1667 N N . ALA A 1 222 ? 1.434 4.647 4.141 1.00 95.44 222 ALA A N 1
ATOM 1668 C CA . ALA A 1 222 ? 1.927 4.763 2.767 1.00 95.44 222 ALA A CA 1
ATOM 1669 C C . ALA A 1 222 ? 3.071 3.785 2.463 1.00 95.44 222 ALA A C 1
ATOM 1671 O O . ALA A 1 222 ? 3.571 3.082 3.338 1.00 95.44 222 ALA A O 1
ATOM 1672 N N . MET A 1 223 ? 3.518 3.779 1.211 1.00 94.44 223 MET A N 1
ATOM 1673 C CA . MET A 1 223 ? 4.810 3.226 0.814 1.00 94.44 223 MET A CA 1
ATOM 1674 C C . MET A 1 223 ? 5.899 4.301 0.944 1.00 94.44 223 MET A C 1
ATOM 1676 O O . MET A 1 223 ? 5.635 5.469 0.669 1.00 94.44 223 MET A O 1
ATOM 1680 N N . ASP A 1 224 ? 7.124 3.915 1.313 1.00 93.88 224 ASP A N 1
ATOM 1681 C CA . ASP A 1 224 ? 8.293 4.777 1.097 1.00 93.88 224 ASP A CA 1
ATOM 1682 C C . ASP A 1 224 ? 8.644 4.745 -0.398 1.00 93.88 224 ASP A C 1
ATOM 1684 O O . ASP A 1 224 ? 9.062 3.713 -0.931 1.00 93.88 224 ASP A O 1
ATOM 1688 N N . GLU A 1 225 ? 8.395 5.857 -1.088 1.00 94.75 225 GLU A N 1
ATOM 1689 C CA . GLU A 1 225 ? 8.475 5.941 -2.549 1.00 94.75 225 GLU A CA 1
ATOM 1690 C C . GLU A 1 225 ? 9.913 5.855 -3.076 1.00 94.75 225 GLU A C 1
ATOM 1692 O O . GLU A 1 225 ? 10.170 5.188 -4.083 1.00 94.75 225 GLU A O 1
ATOM 1697 N N . TYR A 1 226 ? 10.865 6.454 -2.355 1.00 95.75 226 TYR A N 1
ATOM 1698 C CA . TYR A 1 226 ? 12.290 6.360 -2.663 1.00 95.75 226 TYR A CA 1
ATOM 1699 C C . TYR A 1 226 ? 12.762 4.909 -2.512 1.00 95.75 226 TYR A C 1
ATOM 1701 O O . TYR A 1 226 ? 13.313 4.331 -3.452 1.00 95.75 226 TYR A O 1
ATOM 1709 N N . ARG A 1 227 ? 12.447 4.255 -1.386 1.00 95.88 227 ARG A N 1
ATOM 1710 C CA . ARG A 1 227 ? 12.756 2.834 -1.180 1.00 95.88 227 ARG A CA 1
ATOM 1711 C C . ARG A 1 227 ? 12.066 1.940 -2.215 1.00 95.88 227 ARG A C 1
ATOM 1713 O O . ARG A 1 227 ? 12.667 0.971 -2.667 1.00 95.88 227 ARG A O 1
ATOM 1720 N N . GLY A 1 228 ? 10.842 2.265 -2.636 1.00 97.31 228 GLY A N 1
ATOM 1721 C CA . GLY A 1 228 ? 10.160 1.577 -3.737 1.00 97.31 228 GLY A CA 1
ATOM 1722 C C . GLY A 1 228 ? 10.984 1.573 -5.029 1.00 97.31 228 GLY A C 1
ATOM 1723 O O . GLY A 1 228 ? 11.071 0.544 -5.701 1.00 97.31 228 GLY A O 1
ATOM 1724 N N . GLY A 1 229 ? 11.649 2.691 -5.334 1.00 98.44 229 GLY A N 1
ATOM 1725 C CA . GLY A 1 229 ? 12.614 2.796 -6.429 1.00 98.44 229 GLY A CA 1
ATOM 1726 C C . GLY A 1 229 ? 13.868 1.941 -6.218 1.00 98.44 229 GLY A C 1
ATOM 1727 O O . GLY A 1 229 ? 14.287 1.235 -7.138 1.00 98.44 229 GLY A O 1
ATOM 1728 N N . GLU A 1 230 ? 14.451 1.961 -5.014 1.00 98.62 230 GLU A N 1
ATOM 1729 C CA . GLU A 1 230 ? 15.652 1.173 -4.694 1.00 98.62 230 GLU A CA 1
ATOM 1730 C C . GLU A 1 230 ? 15.411 -0.343 -4.799 1.00 98.62 230 GLU A C 1
ATOM 1732 O O . GLU A 1 230 ? 16.182 -1.057 -5.441 1.00 98.62 230 GLU A O 1
ATOM 1737 N N . GLU A 1 231 ? 14.328 -0.847 -4.208 1.00 98.38 231 GLU A N 1
ATOM 1738 C CA . GLU A 1 231 ? 13.999 -2.280 -4.199 1.00 98.38 231 GLU A CA 1
ATOM 1739 C C . GLU A 1 231 ? 13.704 -2.773 -5.632 1.00 98.38 231 GLU A C 1
ATOM 1741 O O . GLU A 1 231 ? 14.175 -3.835 -6.049 1.00 98.38 231 GLU A O 1
ATOM 1746 N N . ALA A 1 232 ? 13.013 -1.965 -6.447 1.00 98.62 232 ALA A N 1
ATOM 1747 C CA . ALA A 1 232 ? 12.797 -2.259 -7.864 1.00 98.62 232 ALA A CA 1
ATOM 1748 C C . ALA A 1 232 ? 14.107 -2.269 -8.676 1.00 98.62 232 ALA A C 1
ATOM 1750 O O . ALA A 1 232 ? 14.308 -3.156 -9.511 1.00 98.62 232 ALA A O 1
ATOM 1751 N N . ALA A 1 233 ? 15.022 -1.327 -8.417 1.00 98.62 233 ALA A N 1
ATOM 1752 C CA . ALA A 1 233 ? 16.345 -1.312 -9.039 1.00 98.62 233 ALA A CA 1
ATOM 1753 C C . ALA A 1 233 ? 17.164 -2.561 -8.689 1.00 98.62 233 ALA A C 1
ATOM 1755 O O . ALA A 1 233 ? 17.756 -3.168 -9.583 1.00 98.62 233 ALA A O 1
ATOM 1756 N N . GLN A 1 234 ? 17.160 -2.966 -7.415 1.00 98.44 234 GLN A N 1
ATOM 1757 C CA . GLN A 1 234 ? 17.838 -4.172 -6.941 1.00 98.44 234 GLN A CA 1
ATOM 1758 C C . GLN A 1 234 ? 17.353 -5.416 -7.695 1.00 98.44 234 GLN A C 1
ATOM 1760 O O . GLN A 1 234 ? 18.157 -6.137 -8.284 1.00 98.44 234 GLN A O 1
ATOM 1765 N N . HIS A 1 235 ? 16.038 -5.634 -7.742 1.00 98.25 235 HIS A N 1
ATOM 1766 C CA . HIS A 1 235 ? 15.467 -6.801 -8.409 1.00 98.25 235 HIS A CA 1
ATOM 1767 C C . HIS A 1 235 ? 15.740 -6.820 -9.924 1.00 98.25 235 HIS A C 1
ATOM 1769 O O . HIS A 1 235 ? 16.059 -7.878 -10.466 1.00 98.25 235 HIS A O 1
ATOM 1775 N N . LEU A 1 236 ? 15.663 -5.677 -10.621 1.00 98.44 236 LEU A N 1
ATOM 1776 C CA . LEU A 1 236 ? 15.972 -5.610 -12.058 1.00 98.44 236 LEU A CA 1
ATOM 1777 C C . LEU A 1 236 ? 17.464 -5.847 -12.349 1.00 98.44 236 LEU A C 1
ATOM 1779 O O . LEU A 1 236 ? 17.799 -6.527 -13.322 1.00 98.44 236 LEU A O 1
ATOM 1783 N N . TRP A 1 237 ? 18.355 -5.340 -11.493 1.00 97.44 237 TRP A N 1
ATOM 1784 C CA . TRP A 1 237 ? 19.793 -5.602 -11.567 1.00 97.44 237 TRP A CA 1
ATOM 1785 C C . TRP A 1 237 ? 20.110 -7.089 -11.377 1.00 97.44 237 TRP A C 1
ATOM 1787 O O . TRP A 1 237 ? 20.793 -7.682 -12.214 1.00 97.44 237 TRP A O 1
ATOM 1797 N N . ASP A 1 238 ? 19.570 -7.713 -10.328 1.00 96.31 238 ASP A N 1
ATOM 1798 C CA . ASP A 1 238 ? 19.813 -9.126 -10.020 1.00 96.31 238 ASP A CA 1
ATOM 1799 C C . ASP A 1 238 ? 19.222 -10.057 -11.088 1.00 96.31 238 ASP A C 1
ATOM 1801 O O . ASP A 1 238 ? 19.823 -11.079 -11.423 1.00 96.31 238 ASP A O 1
ATOM 1805 N N . MET A 1 239 ? 18.076 -9.709 -11.682 1.00 95.44 239 MET A N 1
ATOM 1806 C CA . MET A 1 239 ? 17.523 -10.457 -12.816 1.00 95.44 239 MET A CA 1
ATOM 1807 C C . MET A 1 239 ? 18.423 -10.371 -14.057 1.00 95.44 239 MET A C 1
ATOM 1809 O O . MET A 1 239 ? 18.632 -11.391 -14.713 1.00 95.44 239 MET A O 1
ATOM 1813 N N . MET A 1 240 ? 19.007 -9.205 -14.356 1.00 94.62 240 MET A N 1
ATOM 1814 C CA . MET A 1 240 ? 19.975 -9.061 -15.452 1.00 94.62 240 MET A CA 1
ATOM 1815 C C . MET A 1 240 ? 21.314 -9.759 -15.171 1.00 94.62 240 MET A C 1
ATOM 1817 O O . MET A 1 240 ? 21.909 -10.320 -16.092 1.00 94.62 240 MET A O 1
ATOM 1821 N N . ASP A 1 241 ? 21.782 -9.769 -13.919 1.00 93.75 241 ASP A N 1
ATOM 1822 C CA . ASP A 1 241 ? 22.983 -10.504 -13.500 1.00 93.75 241 ASP A CA 1
ATOM 1823 C C . ASP A 1 241 ? 22.797 -12.014 -13.681 1.00 93.75 241 ASP A C 1
ATOM 1825 O O . ASP A 1 241 ? 23.603 -12.677 -14.334 1.00 93.75 241 ASP A O 1
ATOM 1829 N N . ASN A 1 242 ? 21.682 -12.556 -13.186 1.00 91.81 242 ASN A N 1
ATOM 1830 C CA . ASN A 1 242 ? 21.343 -13.967 -13.358 1.00 91.81 242 ASN A CA 1
ATOM 1831 C C . ASN A 1 242 ? 21.112 -14.342 -14.830 1.00 91.81 242 ASN A C 1
ATOM 1833 O O . ASN A 1 242 ? 21.582 -15.396 -15.258 1.00 91.81 242 ASN A O 1
ATOM 1837 N N . ALA A 1 243 ? 20.473 -13.476 -15.627 1.00 90.00 243 ALA A N 1
ATOM 1838 C CA . ALA A 1 243 ? 20.332 -13.695 -17.065 1.00 90.00 243 ALA A CA 1
ATOM 1839 C C . ALA A 1 243 ? 21.709 -13.877 -17.726 1.00 90.00 243 ALA A C 1
ATOM 1841 O O . ALA A 1 243 ? 21.962 -14.932 -18.310 1.00 90.00 243 ALA A O 1
ATOM 1842 N N . ARG A 1 244 ? 22.645 -12.933 -17.530 1.00 88.62 244 ARG A N 1
ATOM 1843 C CA . ARG A 1 244 ? 24.003 -13.029 -18.097 1.00 88.62 244 ARG A CA 1
ATOM 1844 C C . ARG A 1 244 ? 24.767 -14.266 -17.626 1.00 88.62 244 ARG A C 1
ATOM 1846 O O . ARG A 1 244 ? 25.301 -14.981 -18.468 1.00 88.62 244 ARG A O 1
ATOM 1853 N N . ARG A 1 245 ? 24.743 -14.581 -16.322 1.00 89.12 245 ARG A N 1
ATOM 1854 C CA . ARG A 1 245 ? 25.349 -15.809 -15.754 1.00 89.12 245 ARG A CA 1
ATOM 1855 C C . ARG A 1 245 ? 24.846 -17.101 -16.414 1.00 89.12 245 ARG A C 1
ATOM 1857 O O . ARG A 1 245 ? 25.560 -18.099 -16.400 1.00 89.12 245 ARG A O 1
ATOM 1864 N N . THR A 1 246 ? 23.616 -17.109 -16.936 1.00 87.12 246 THR A N 1
ATOM 1865 C CA . THR A 1 246 ? 23.019 -18.284 -17.600 1.00 87.12 246 THR A CA 1
ATOM 1866 C C . THR A 1 246 ? 23.175 -18.290 -19.121 1.00 87.12 246 THR A C 1
ATOM 1868 O O . THR A 1 246 ? 23.235 -19.371 -19.703 1.00 87.12 246 THR A O 1
ATOM 1871 N N . SER A 1 247 ? 23.270 -17.123 -19.768 1.00 85.75 247 SER A N 1
ATOM 1872 C CA . SER A 1 247 ? 23.430 -17.009 -21.225 1.00 85.75 247 SER A CA 1
ATOM 1873 C C . SER A 1 247 ? 24.886 -17.035 -21.698 1.00 85.75 247 SER A C 1
ATOM 1875 O O . SER A 1 247 ? 25.149 -17.447 -22.824 1.00 85.75 247 SER A O 1
ATOM 1877 N N . ASP A 1 248 ? 25.820 -16.561 -20.869 1.00 83.69 248 ASP A N 1
ATOM 1878 C CA . ASP A 1 248 ? 27.217 -16.313 -21.234 1.00 83.69 248 ASP A CA 1
ATOM 1879 C C . ASP A 1 248 ? 28.183 -17.019 -20.255 1.00 83.69 248 ASP A C 1
ATOM 1881 O O . ASP A 1 248 ? 28.407 -16.537 -19.142 1.00 83.69 248 ASP A O 1
ATOM 1885 N N . PRO A 1 249 ? 28.782 -18.161 -20.649 1.00 82.31 249 PRO A N 1
ATOM 1886 C CA . PRO A 1 249 ? 29.768 -18.877 -19.835 1.00 82.31 249 PRO A CA 1
ATOM 1887 C C . PRO A 1 249 ? 31.090 -18.128 -19.602 1.00 82.31 249 PRO A C 1
ATOM 1889 O O . PRO A 1 249 ? 31.872 -18.558 -18.754 1.00 82.31 249 PRO A O 1
ATOM 1892 N N . GLU A 1 250 ? 31.364 -17.047 -20.341 1.00 84.62 250 GLU A N 1
ATOM 1893 C CA . GLU A 1 250 ? 32.548 -16.195 -20.164 1.00 84.62 250 GLU A CA 1
ATOM 1894 C C . GLU A 1 250 ? 32.248 -14.945 -19.308 1.00 84.62 250 GLU A C 1
ATOM 1896 O O . GLU A 1 250 ? 33.137 -14.119 -19.084 1.00 84.62 250 GLU A O 1
ATOM 1901 N N . TYR A 1 251 ? 31.025 -14.825 -18.767 1.00 84.38 251 TYR A N 1
ATOM 1902 C CA . TYR A 1 251 ? 30.583 -13.690 -17.954 1.00 84.38 251 TYR A CA 1
ATOM 1903 C C . TYR A 1 251 ? 31.342 -13.567 -16.618 1.00 84.38 251 TYR A C 1
ATOM 1905 O O . TYR A 1 251 ? 30.944 -14.099 -15.577 1.00 84.38 251 TYR A O 1
ATOM 1913 N N . ASP A 1 252 ? 32.440 -12.810 -16.633 1.00 81.12 252 ASP A N 1
ATOM 1914 C CA . ASP A 1 252 ? 33.192 -12.440 -15.434 1.00 81.12 252 ASP A CA 1
ATOM 1915 C C . ASP A 1 252 ? 32.427 -11.384 -14.618 1.00 81.12 252 ASP A C 1
ATOM 1917 O O . ASP A 1 252 ? 32.467 -10.176 -14.893 1.00 81.12 252 ASP A O 1
ATOM 1921 N N . GLU A 1 253 ? 31.767 -11.856 -13.556 1.00 77.69 253 GLU A N 1
ATOM 1922 C CA . GLU A 1 253 ? 31.048 -11.039 -12.573 1.00 77.69 253 GLU A CA 1
ATOM 1923 C C . GLU A 1 253 ? 31.907 -9.928 -11.935 1.00 77.69 253 GLU A C 1
ATOM 1925 O O . GLU A 1 253 ? 31.368 -9.029 -11.302 1.00 77.69 253 GLU A O 1
ATOM 1930 N N . ARG A 1 254 ? 33.237 -9.953 -12.086 1.00 75.94 254 ARG A N 1
ATOM 1931 C CA . ARG A 1 254 ? 34.164 -8.964 -11.507 1.00 75.94 254 ARG A CA 1
ATOM 1932 C C . ARG A 1 254 ? 34.600 -7.894 -12.505 1.00 75.94 254 ARG A C 1
ATOM 1934 O O . ARG A 1 254 ? 35.452 -7.073 -12.172 1.00 75.94 254 ARG A O 1
ATOM 1941 N N . ARG A 1 255 ? 34.085 -7.937 -13.740 1.00 72.50 255 ARG A N 1
ATOM 1942 C CA . ARG A 1 255 ? 34.516 -7.057 -14.842 1.00 72.50 255 ARG A CA 1
ATOM 1943 C C . ARG A 1 255 ? 33.388 -6.479 -15.684 1.00 72.50 255 ARG A C 1
ATOM 1945 O O . ARG A 1 255 ? 33.587 -5.431 -16.288 1.00 72.50 255 ARG A O 1
ATOM 1952 N N . VAL A 1 256 ? 32.231 -7.137 -15.755 1.00 83.44 256 VAL A N 1
ATOM 1953 C CA . VAL A 1 256 ? 31.130 -6.716 -16.634 1.00 83.44 256 VAL A CA 1
ATOM 1954 C C . VAL A 1 256 ? 29.902 -6.351 -15.804 1.00 83.44 256 VAL A C 1
ATOM 1956 O O . VAL A 1 256 ? 29.361 -7.188 -15.077 1.00 83.44 256 VAL A O 1
ATOM 1959 N N . LEU A 1 257 ? 29.428 -5.106 -15.922 1.00 89.31 257 LEU A N 1
ATOM 1960 C CA . LEU A 1 257 ? 28.165 -4.699 -15.300 1.00 89.31 257 LEU A CA 1
ATOM 1961 C C . LEU A 1 257 ? 26.988 -5.419 -15.991 1.00 89.31 257 LEU A C 1
ATOM 1963 O O . LEU A 1 257 ? 26.960 -5.495 -17.223 1.00 89.31 257 LEU A O 1
ATOM 1967 N N . PRO A 1 258 ? 26.002 -5.949 -15.244 1.00 92.38 258 PRO A N 1
ATOM 1968 C CA . PRO A 1 258 ? 24.824 -6.567 -15.845 1.00 92.38 258 PRO A CA 1
ATOM 1969 C C . PRO A 1 258 ? 23.959 -5.543 -16.594 1.00 92.38 258 PRO A C 1
ATOM 1971 O O . PRO A 1 258 ? 23.460 -5.837 -17.686 1.00 92.38 258 PRO A O 1
ATOM 1974 N N . VAL A 1 259 ? 23.868 -4.330 -16.046 1.00 95.19 259 VAL A N 1
ATOM 1975 C CA . VAL A 1 259 ? 23.187 -3.154 -16.594 1.00 95.19 259 VAL A CA 1
ATOM 1976 C C . VAL A 1 259 ? 24.229 -2.055 -16.816 1.00 95.19 259 VAL A C 1
ATOM 1978 O O . VAL A 1 259 ? 24.940 -1.695 -15.881 1.00 95.19 259 VAL A O 1
ATOM 1981 N N . THR A 1 260 ? 24.311 -1.517 -18.034 1.00 93.69 260 THR A N 1
ATOM 1982 C CA . THR A 1 260 ? 25.103 -0.310 -18.361 1.00 93.69 260 THR A CA 1
ATOM 1983 C C . THR A 1 260 ? 24.222 0.845 -18.828 1.00 93.69 260 THR A C 1
ATOM 1985 O O . THR A 1 260 ? 24.643 2.000 -18.794 1.00 93.69 260 THR A O 1
ATOM 1988 N N . ARG A 1 261 ? 22.972 0.570 -19.220 1.00 96.44 261 ARG A N 1
ATOM 1989 C CA . ARG A 1 261 ? 21.967 1.594 -19.490 1.00 96.44 261 ARG A CA 1
ATOM 1990 C C . ARG A 1 261 ? 20.592 1.188 -18.958 1.00 96.44 261 ARG A C 1
ATOM 1992 O O . ARG A 1 261 ? 20.069 0.121 -19.292 1.00 96.44 261 ARG A O 1
ATOM 1999 N N . ALA A 1 262 ? 20.012 2.052 -18.130 1.00 98.38 262 ALA A N 1
ATOM 2000 C CA . ALA A 1 262 ? 18.709 1.885 -17.497 1.00 98.38 262 ALA A CA 1
ATOM 2001 C C . ALA A 1 262 ? 17.778 3.071 -17.797 1.00 98.38 262 ALA A C 1
ATOM 2003 O O . ALA A 1 262 ? 18.249 4.174 -18.065 1.00 98.38 262 ALA A O 1
ATOM 2004 N N . MET A 1 263 ? 16.466 2.845 -17.734 1.00 98.50 263 MET A N 1
ATOM 2005 C CA . MET A 1 263 ? 15.439 3.862 -17.968 1.00 98.50 263 MET A CA 1
ATOM 2006 C C . MET A 1 263 ? 14.419 3.876 -16.835 1.00 98.50 263 MET A C 1
ATOM 2008 O O . MET A 1 263 ? 13.909 2.822 -16.453 1.00 98.50 263 MET A O 1
ATOM 2012 N N . TYR A 1 264 ? 14.054 5.069 -16.377 1.00 98.81 264 TYR A N 1
ATOM 2013 C CA . TYR A 1 264 ? 12.830 5.298 -15.622 1.00 98.81 264 TYR A CA 1
ATOM 2014 C C . TYR A 1 264 ? 11.850 6.120 -16.464 1.00 98.81 264 TYR A C 1
ATOM 2016 O O . TYR A 1 264 ? 12.182 7.222 -16.899 1.00 98.81 264 TYR A O 1
ATOM 2024 N N . ALA A 1 265 ? 10.651 5.591 -16.700 1.00 98.38 265 ALA A N 1
ATOM 2025 C CA . ALA A 1 265 ? 9.581 6.306 -17.390 1.00 98.38 265 ALA A CA 1
ATOM 2026 C C . ALA A 1 265 ? 8.698 7.025 -16.357 1.00 98.38 265 ALA A C 1
ATOM 2028 O O . ALA A 1 265 ? 7.876 6.387 -15.695 1.00 98.38 265 ALA A O 1
ATOM 2029 N N . ASN A 1 266 ? 8.890 8.338 -16.209 1.00 97.50 266 ASN A N 1
ATOM 2030 C CA . ASN A 1 266 ? 8.152 9.185 -15.276 1.00 97.50 266 ASN A CA 1
ATOM 2031 C C . ASN A 1 266 ? 6.862 9.708 -15.922 1.00 97.50 266 ASN A C 1
ATOM 2033 O O . ASN A 1 266 ? 6.904 10.553 -16.816 1.00 97.50 266 ASN A O 1
ATOM 2037 N N . GLY A 1 267 ? 5.719 9.206 -15.453 1.00 92.81 267 GLY A N 1
ATOM 2038 C CA . GLY A 1 267 ? 4.392 9.535 -15.974 1.00 92.81 267 GLY A CA 1
ATOM 2039 C C . GLY A 1 267 ? 3.852 10.931 -15.640 1.00 92.81 267 GLY A C 1
ATOM 2040 O O . GLY A 1 267 ? 2.808 11.305 -16.175 1.00 92.81 267 GLY A O 1
ATOM 2041 N N . GLU A 1 268 ? 4.489 11.667 -14.720 1.00 88.81 268 GLU A N 1
ATOM 2042 C CA . GLU A 1 268 ? 3.948 12.918 -14.165 1.00 88.81 268 GLU A CA 1
ATOM 2043 C C . GLU A 1 268 ? 5.076 13.744 -13.502 1.00 88.81 268 GLU A C 1
ATOM 2045 O O . GLU A 1 268 ? 5.235 13.762 -12.283 1.00 88.81 268 GLU A O 1
ATOM 2050 N N . LYS A 1 269 ? 5.937 14.392 -14.301 1.00 90.38 269 LYS A N 1
ATOM 2051 C CA . LYS A 1 269 ? 7.128 15.079 -13.765 1.00 90.38 269 LYS A CA 1
ATOM 2052 C C . LYS A 1 269 ? 6.757 16.234 -12.828 1.00 90.38 269 LYS A C 1
ATOM 2054 O O . LYS A 1 269 ? 6.002 17.118 -13.223 1.00 90.38 269 LYS A O 1
ATOM 2059 N N . GLY A 1 270 ? 7.334 16.258 -11.625 1.00 86.12 270 GLY A N 1
ATOM 2060 C CA . GLY A 1 270 ? 6.971 17.191 -10.554 1.00 86.12 270 GLY A CA 1
ATOM 2061 C C . GLY A 1 270 ? 5.968 16.617 -9.547 1.00 86.12 270 GLY A C 1
ATOM 2062 O O . GLY A 1 270 ? 5.808 17.191 -8.472 1.00 86.12 270 GLY A O 1
ATOM 2063 N N . ASN A 1 271 ? 5.343 15.469 -9.838 1.00 85.62 271 ASN A N 1
ATOM 2064 C CA . ASN A 1 271 ? 4.656 14.672 -8.826 1.00 85.62 271 ASN A CA 1
ATOM 2065 C C . ASN A 1 271 ? 5.718 14.057 -7.900 1.00 85.62 271 ASN A C 1
ATOM 2067 O O . ASN A 1 271 ? 6.496 13.196 -8.322 1.00 85.62 271 ASN A O 1
ATOM 2071 N N . ILE A 1 272 ? 5.759 14.515 -6.645 1.00 87.56 272 ILE A N 1
ATOM 2072 C CA . ILE A 1 272 ? 6.850 14.211 -5.708 1.00 87.56 272 ILE A CA 1
ATOM 2073 C C . ILE A 1 272 ? 7.019 12.698 -5.530 1.00 87.56 272 ILE A C 1
ATOM 2075 O O . ILE A 1 272 ? 8.139 12.207 -5.611 1.00 87.56 272 ILE A O 1
ATOM 2079 N N . ALA A 1 273 ? 5.930 11.935 -5.405 1.00 89.50 273 ALA A N 1
ATOM 2080 C CA . ALA A 1 273 ? 6.000 10.479 -5.278 1.00 89.50 273 ALA A CA 1
ATOM 2081 C C . ALA A 1 273 ? 6.691 9.812 -6.484 1.00 89.50 273 ALA A C 1
ATOM 2083 O O . ALA A 1 273 ? 7.525 8.925 -6.309 1.00 89.50 273 ALA A O 1
ATOM 2084 N N . LEU A 1 274 ? 6.399 10.253 -7.714 1.00 93.06 274 LEU A N 1
ATOM 2085 C CA . LEU A 1 274 ? 7.012 9.679 -8.918 1.00 93.06 274 LEU A CA 1
ATOM 2086 C C . LEU A 1 274 ? 8.466 10.121 -9.119 1.00 93.06 274 LEU A C 1
ATOM 2088 O O . LEU A 1 274 ? 9.252 9.362 -9.693 1.00 93.06 274 LEU A O 1
ATOM 2092 N N . ASP A 1 275 ? 8.825 11.304 -8.619 1.00 95.12 275 ASP A N 1
ATOM 2093 C CA . ASP A 1 275 ? 10.203 11.787 -8.568 1.00 95.12 275 ASP A CA 1
ATOM 2094 C C . ASP A 1 275 ? 11.030 11.047 -7.499 1.00 95.12 275 ASP A C 1
ATOM 2096 O O . ASP A 1 275 ? 12.170 10.671 -7.772 1.00 95.12 275 ASP A O 1
ATOM 2100 N N . GLU A 1 276 ? 10.466 10.735 -6.329 1.00 95.44 276 GLU A N 1
ATOM 2101 C CA . GLU A 1 276 ? 11.123 9.906 -5.306 1.00 95.44 276 GLU A CA 1
ATOM 2102 C C . GLU A 1 276 ? 11.416 8.489 -5.818 1.00 95.44 276 GLU A C 1
ATOM 2104 O O . GLU A 1 276 ? 12.557 8.026 -5.714 1.00 95.44 276 GLU A O 1
ATOM 2109 N N . ARG A 1 277 ? 10.431 7.846 -6.464 1.00 97.62 277 ARG A N 1
ATOM 2110 C CA . ARG A 1 277 ? 10.596 6.555 -7.162 1.00 97.62 277 ARG A CA 1
ATOM 2111 C C . ARG A 1 277 ? 11.761 6.587 -8.158 1.00 97.62 277 ARG A C 1
ATOM 2113 O O . ARG A 1 277 ? 12.551 5.642 -8.209 1.00 97.62 277 ARG A O 1
ATOM 2120 N N . TYR A 1 278 ? 11.907 7.678 -8.920 1.00 98.44 278 TYR A N 1
ATOM 2121 C CA . TYR A 1 278 ? 13.051 7.857 -9.817 1.00 98.44 278 TYR A CA 1
ATOM 2122 C C . TYR A 1 278 ? 14.372 7.988 -9.051 1.00 98.44 278 TYR A C 1
ATOM 2124 O O . TYR A 1 278 ? 15.340 7.306 -9.398 1.00 98.44 278 TYR A O 1
ATOM 2132 N N . ARG A 1 279 ? 14.430 8.840 -8.014 1.00 98.19 279 ARG A N 1
ATOM 2133 C CA . ARG A 1 279 ? 15.657 9.053 -7.228 1.00 98.19 279 ARG A CA 1
ATOM 2134 C C . ARG A 1 279 ? 16.172 7.736 -6.654 1.00 98.19 279 ARG A C 1
ATOM 2136 O O . ARG A 1 279 ? 17.325 7.402 -6.903 1.00 98.19 279 ARG A O 1
ATOM 2143 N N . GLY A 1 280 ? 15.315 6.949 -6.003 1.00 98.50 280 GLY A N 1
ATOM 2144 C CA . GLY A 1 280 ? 15.699 5.642 -5.462 1.00 98.50 280 GLY A CA 1
ATOM 2145 C C . GLY A 1 280 ? 16.167 4.657 -6.531 1.00 98.50 280 GLY A C 1
ATOM 2146 O O . GLY A 1 280 ? 17.213 4.024 -6.382 1.00 98.50 280 GLY A O 1
ATOM 2147 N N . PHE A 1 281 ? 15.458 4.576 -7.661 1.00 98.75 281 PHE A N 1
ATOM 2148 C CA . PHE A 1 281 ? 15.858 3.708 -8.772 1.00 98.75 281 PHE A CA 1
ATOM 2149 C C . PHE A 1 281 ? 17.246 4.072 -9.322 1.00 98.75 281 PHE A C 1
ATOM 2151 O O . PHE A 1 281 ? 18.111 3.206 -9.477 1.00 98.75 281 PHE A O 1
ATOM 2158 N N . ARG A 1 282 ? 17.482 5.364 -9.572 1.00 98.12 282 ARG A N 1
ATOM 2159 C CA . ARG A 1 282 ? 18.759 5.900 -10.058 1.00 98.12 282 ARG A CA 1
ATOM 2160 C C . ARG A 1 282 ? 19.885 5.676 -9.057 1.00 98.12 282 ARG A C 1
ATOM 2162 O O . ARG A 1 282 ? 20.944 5.172 -9.433 1.00 98.12 282 ARG A O 1
ATOM 2169 N N . ASP A 1 283 ? 19.666 6.052 -7.804 1.00 97.50 283 ASP A N 1
ATOM 2170 C CA . ASP A 1 283 ? 20.706 6.073 -6.779 1.00 97.50 283 ASP A CA 1
ATOM 2171 C C . ASP A 1 283 ? 21.104 4.644 -6.384 1.00 97.50 283 ASP A C 1
ATOM 2173 O O . ASP A 1 283 ? 22.298 4.351 -6.264 1.00 97.50 283 ASP A O 1
ATOM 2177 N N . ARG A 1 284 ? 20.149 3.700 -6.352 1.00 97.94 284 ARG A N 1
ATOM 2178 C CA . ARG A 1 284 ? 20.458 2.277 -6.172 1.00 97.94 284 ARG A CA 1
ATOM 2179 C C . ARG A 1 284 ? 21.168 1.655 -7.373 1.00 97.94 284 ARG A C 1
ATOM 2181 O O . ARG A 1 284 ? 22.130 0.918 -7.162 1.00 97.94 284 ARG A O 1
ATOM 2188 N N . MET A 1 285 ? 20.758 1.958 -8.609 1.00 97.31 285 MET A N 1
ATOM 2189 C CA . MET A 1 285 ? 21.470 1.498 -9.814 1.00 97.31 285 MET A CA 1
ATOM 2190 C C . MET A 1 285 ? 22.932 1.974 -9.816 1.00 97.31 285 MET A C 1
ATOM 2192 O O . MET A 1 285 ? 23.844 1.175 -10.043 1.00 97.31 285 MET A O 1
ATOM 2196 N N . ARG A 1 286 ? 23.177 3.251 -9.485 1.00 94.88 286 ARG A N 1
ATOM 2197 C CA . ARG A 1 286 ? 24.534 3.812 -9.360 1.00 94.88 286 ARG A CA 1
ATOM 2198 C C . ARG A 1 286 ? 25.333 3.162 -8.228 1.00 94.88 286 ARG A C 1
ATOM 2200 O O . ARG A 1 286 ? 26.485 2.792 -8.445 1.00 94.88 286 ARG A O 1
ATOM 2207 N N . ALA A 1 287 ? 24.730 2.945 -7.058 1.00 93.94 287 ALA A N 1
ATOM 2208 C CA . ALA A 1 287 ? 25.380 2.251 -5.944 1.00 93.94 287 ALA A CA 1
ATOM 2209 C C . ALA A 1 287 ? 25.764 0.800 -6.294 1.00 93.94 287 ALA A C 1
ATOM 2211 O O . ALA A 1 287 ? 26.861 0.352 -5.959 1.00 93.94 287 ALA A O 1
ATOM 2212 N N . LEU A 1 288 ? 24.896 0.074 -7.006 1.00 94.19 288 LEU A N 1
ATOM 2213 C CA . LEU A 1 288 ? 25.168 -1.286 -7.477 1.00 94.19 288 LEU A CA 1
ATOM 2214 C C . LEU A 1 288 ? 26.319 -1.324 -8.485 1.00 94.19 288 LEU A C 1
ATOM 2216 O O . LEU A 1 288 ? 27.221 -2.151 -8.340 1.00 94.19 288 LEU A O 1
ATOM 2220 N N . ALA A 1 289 ? 26.355 -0.390 -9.439 1.00 92.94 289 ALA A N 1
ATOM 2221 C CA . ALA A 1 289 ? 27.483 -0.246 -10.353 1.00 92.94 289 ALA A CA 1
ATOM 2222 C C . ALA A 1 289 ? 28.793 0.101 -9.621 1.00 92.94 289 ALA A C 1
ATOM 2224 O O . ALA A 1 289 ? 29.814 -0.523 -9.902 1.00 92.94 289 ALA A O 1
ATOM 2225 N N . ALA A 1 290 ? 28.770 1.013 -8.640 1.00 90.56 290 ALA A N 1
ATOM 2226 C CA . ALA A 1 290 ? 29.947 1.396 -7.849 1.00 90.56 290 ALA A CA 1
ATOM 2227 C C . ALA A 1 290 ? 30.534 0.210 -7.067 1.00 90.56 290 ALA A C 1
ATOM 2229 O O . ALA A 1 290 ? 31.731 -0.073 -7.163 1.00 90.56 290 ALA A O 1
ATOM 2230 N N . MET A 1 291 ? 29.680 -0.549 -6.370 1.00 89.69 291 MET A N 1
ATOM 2231 C CA . MET A 1 291 ? 30.085 -1.775 -5.671 1.00 89.69 291 MET A CA 1
ATOM 2232 C C . MET A 1 291 ? 30.621 -2.842 -6.636 1.00 89.69 291 MET A C 1
ATOM 2234 O O . MET A 1 291 ? 31.611 -3.503 -6.331 1.00 89.69 291 MET A O 1
ATOM 2238 N N . ARG A 1 292 ? 30.002 -2.998 -7.814 1.00 89.12 292 ARG A N 1
ATOM 2239 C CA . ARG A 1 292 ? 30.384 -3.994 -8.829 1.00 89.12 292 ARG A CA 1
ATOM 2240 C C . ARG A 1 292 ? 31.705 -3.668 -9.528 1.00 89.12 292 ARG A C 1
ATOM 2242 O O . ARG A 1 292 ? 32.486 -4.576 -9.790 1.00 89.12 292 ARG A O 1
ATOM 2249 N N . ALA A 1 293 ? 31.951 -2.391 -9.815 1.00 85.94 293 ALA A N 1
ATOM 2250 C CA . ALA A 1 293 ? 33.189 -1.898 -10.414 1.00 85.94 293 ALA A CA 1
ATOM 2251 C C . ALA A 1 293 ? 34.329 -1.720 -9.393 1.00 85.94 293 ALA A C 1
ATOM 2253 O O . ALA A 1 293 ? 35.469 -1.494 -9.795 1.00 85.94 293 ALA A O 1
ATOM 2254 N N . ASN A 1 294 ? 34.034 -1.798 -8.086 1.00 86.38 294 ASN A N 1
ATOM 2255 C CA . ASN A 1 294 ? 34.947 -1.419 -7.002 1.00 86.38 294 ASN A CA 1
ATOM 2256 C C . ASN A 1 294 ? 35.509 0.008 -7.216 1.00 86.38 294 ASN A C 1
ATOM 2258 O O . ASN A 1 294 ? 36.717 0.245 -7.144 1.00 86.38 294 ASN A O 1
ATOM 2262 N N . SER A 1 295 ? 34.609 0.947 -7.523 1.00 83.12 295 SER A N 1
ATOM 2263 C CA . SER A 1 295 ? 34.908 2.341 -7.880 1.00 83.12 295 SER A CA 1
ATOM 2264 C C . SER A 1 295 ? 33.995 3.315 -7.120 1.00 83.12 295 SER A C 1
ATOM 2266 O O . SER A 1 295 ? 33.045 2.891 -6.458 1.00 83.12 295 SER A O 1
ATOM 2268 N N . THR A 1 296 ? 34.273 4.620 -7.180 1.00 82.94 296 THR A N 1
ATOM 2269 C CA . THR A 1 296 ? 33.387 5.645 -6.601 1.00 82.94 296 THR A CA 1
ATOM 2270 C C . THR A 1 296 ? 32.253 5.999 -7.566 1.00 82.94 296 THR A C 1
ATOM 2272 O O . THR A 1 296 ? 32.353 5.790 -8.775 1.00 82.94 296 THR A O 1
ATOM 2275 N N . LEU A 1 297 ? 31.168 6.569 -7.030 1.00 80.56 297 LEU A N 1
ATOM 2276 C CA . LEU A 1 297 ? 30.066 7.110 -7.837 1.00 80.56 297 LEU A CA 1
ATOM 2277 C C . LEU A 1 297 ? 30.570 8.194 -8.805 1.00 80.56 297 LEU A C 1
ATOM 2279 O O . LEU A 1 297 ? 30.247 8.163 -9.986 1.00 80.56 297 LEU A O 1
ATOM 2283 N N . GLU A 1 298 ? 31.429 9.088 -8.307 1.00 80.31 298 GLU A N 1
ATOM 2284 C CA . GLU A 1 298 ? 32.042 10.187 -9.063 1.00 80.31 298 GLU A CA 1
ATOM 2285 C C . GLU A 1 298 ? 32.793 9.670 -10.301 1.00 80.31 298 GLU A C 1
ATOM 2287 O O . GLU A 1 298 ? 32.525 10.117 -11.413 1.00 80.31 298 GLU A O 1
ATOM 2292 N N . THR A 1 299 ? 33.663 8.666 -10.137 1.00 76.81 299 THR A N 1
ATOM 2293 C CA . THR A 1 299 ? 34.421 8.081 -11.254 1.00 76.81 299 THR A CA 1
ATOM 2294 C C . THR A 1 299 ? 33.516 7.375 -12.265 1.00 76.81 299 THR A C 1
ATOM 2296 O O . THR A 1 299 ? 33.743 7.508 -13.463 1.00 76.81 299 THR A O 1
ATOM 2299 N N . LEU A 1 300 ? 32.459 6.674 -11.832 1.00 75.56 300 LEU A N 1
ATOM 2300 C CA . LEU A 1 300 ? 31.523 6.043 -12.774 1.00 75.56 300 LEU A CA 1
ATOM 2301 C C . LEU A 1 300 ? 30.688 7.050 -13.576 1.00 75.56 300 LEU A C 1
ATOM 2303 O O . LEU A 1 300 ? 30.308 6.749 -14.710 1.00 75.56 300 LEU A O 1
ATOM 2307 N N . GLU A 1 301 ? 30.401 8.220 -13.003 1.00 75.50 301 GLU A N 1
ATOM 2308 C CA . GLU A 1 301 ? 29.707 9.312 -13.692 1.00 75.50 301 GLU A CA 1
ATOM 2309 C C . GLU A 1 301 ? 30.633 10.044 -14.679 1.00 75.50 301 GLU A C 1
ATOM 2311 O O . GLU A 1 301 ? 30.192 10.373 -15.779 1.00 75.50 301 GLU A O 1
ATOM 2316 N N . GLU A 1 302 ? 31.920 10.223 -14.351 1.00 75.81 302 GLU A N 1
ATOM 2317 C CA . GLU A 1 302 ? 32.933 10.753 -15.282 1.00 75.81 302 GLU A CA 1
ATOM 2318 C C . GLU A 1 302 ? 33.254 9.787 -16.439 1.00 75.81 302 GLU A C 1
ATOM 2320 O O . GLU A 1 302 ? 33.413 10.219 -17.582 1.00 75.81 302 GLU A O 1
ATOM 2325 N N . GLU A 1 303 ? 33.331 8.479 -16.169 1.00 77.75 303 GLU A N 1
ATOM 2326 C CA . GLU A 1 303 ? 33.602 7.440 -17.175 1.00 77.75 303 GLU A CA 1
ATOM 2327 C C . GLU A 1 303 ? 32.356 7.037 -17.993 1.00 77.75 303 GLU A C 1
ATOM 2329 O O . GLU A 1 303 ? 32.484 6.385 -19.031 1.00 77.75 303 GLU A O 1
ATOM 2334 N N . GLY A 1 304 ? 31.147 7.409 -17.551 1.00 78.75 304 GLY A N 1
ATOM 2335 C CA . GLY A 1 304 ? 29.885 7.112 -18.241 1.00 78.75 304 GLY A CA 1
ATOM 2336 C C . GLY A 1 304 ? 29.499 5.625 -18.269 1.00 78.75 304 GLY A C 1
ATOM 2337 O O . GLY A 1 304 ? 28.748 5.203 -19.148 1.00 78.75 304 GLY A O 1
ATOM 2338 N N . VAL A 1 305 ? 30.014 4.818 -17.333 1.00 84.31 305 VAL A N 1
ATOM 2339 C CA . VAL A 1 305 ? 29.903 3.339 -17.343 1.00 84.31 305 VAL A CA 1
ATOM 2340 C C . VAL A 1 305 ? 28.469 2.847 -17.107 1.00 84.31 305 VAL A C 1
ATOM 2342 O O . VAL A 1 305 ? 28.091 1.764 -17.561 1.00 84.31 305 VAL A O 1
ATOM 2345 N N . LEU A 1 306 ? 27.670 3.649 -16.400 1.00 92.06 306 LEU A N 1
ATOM 2346 C CA . LEU A 1 306 ? 26.238 3.450 -16.213 1.00 92.06 306 LEU A CA 1
ATOM 2347 C C . LEU A 1 306 ? 25.489 4.740 -16.553 1.00 92.06 306 LEU A C 1
ATOM 2349 O O . LEU A 1 306 ? 25.662 5.762 -15.890 1.00 92.06 306 LEU A O 1
ATOM 2353 N N . ILE A 1 307 ? 24.577 4.654 -17.516 1.00 94.56 307 ILE A N 1
ATOM 2354 C CA . ILE A 1 307 ? 23.587 5.695 -17.790 1.00 94.56 307 ILE A CA 1
ATOM 2355 C C . ILE A 1 307 ? 22.253 5.273 -17.161 1.00 94.56 307 ILE A C 1
ATOM 2357 O O . ILE A 1 307 ? 21.795 4.149 -17.367 1.00 94.56 307 ILE A O 1
ATOM 2361 N N . VAL A 1 308 ? 21.617 6.172 -16.409 1.00 97.00 308 VAL A N 1
ATOM 2362 C CA . VAL A 1 308 ? 20.224 6.019 -15.964 1.00 97.00 308 VAL A CA 1
ATOM 2363 C C . VAL A 1 308 ? 19.450 7.226 -16.473 1.00 97.00 308 VAL A C 1
ATOM 2365 O O . VAL A 1 308 ? 19.675 8.339 -16.002 1.00 97.00 308 VAL A O 1
ATOM 2368 N N . ASP A 1 309 ? 18.582 7.002 -17.453 1.00 97.81 309 ASP A N 1
ATOM 2369 C CA . ASP A 1 309 ? 17.806 8.053 -18.102 1.00 97.81 309 ASP A CA 1
ATOM 2370 C C . ASP A 1 309 ? 16.429 8.218 -17.453 1.00 97.81 309 ASP A C 1
ATOM 2372 O O . ASP A 1 309 ? 15.736 7.237 -17.173 1.00 97.81 309 ASP A O 1
ATOM 2376 N N . GLU A 1 310 ? 16.009 9.471 -17.275 1.00 98.38 310 GLU A N 1
ATOM 2377 C CA . GLU A 1 310 ? 14.627 9.815 -16.948 1.00 98.38 310 GLU A CA 1
ATOM 2378 C C . GLU A 1 310 ? 13.889 10.198 -18.233 1.00 98.38 310 GLU A C 1
ATOM 2380 O O . GLU A 1 310 ? 14.206 11.203 -18.870 1.00 98.38 310 GLU A O 1
ATOM 2385 N N . VAL A 1 311 ? 12.897 9.401 -18.621 1.00 98.19 311 VAL A N 1
ATOM 2386 C CA . VAL A 1 311 ? 12.035 9.685 -19.770 1.00 98.19 311 VAL A CA 1
ATOM 2387 C C . VAL A 1 311 ? 10.706 10.194 -19.240 1.00 98.19 311 VAL A C 1
ATOM 2389 O O . VAL A 1 311 ? 9.996 9.473 -18.544 1.00 98.19 311 VAL A O 1
ATOM 2392 N N . ILE A 1 312 ? 10.378 11.446 -19.552 1.00 97.56 312 ILE A N 1
ATOM 2393 C CA . ILE A 1 312 ? 9.112 12.057 -19.142 1.00 97.56 312 ILE A CA 1
ATOM 2394 C C . ILE A 1 312 ? 8.030 11.651 -20.140 1.00 97.56 312 ILE A C 1
ATOM 2396 O O . ILE A 1 312 ? 8.198 11.855 -21.340 1.00 97.56 312 ILE A O 1
ATOM 2400 N N . VAL A 1 313 ? 6.935 11.078 -19.646 1.00 94.94 313 VAL A N 1
ATOM 2401 C CA . VAL A 1 313 ? 5.844 10.508 -20.446 1.00 94.94 313 VAL A CA 1
ATOM 2402 C C . VAL A 1 313 ? 4.523 11.074 -19.939 1.00 94.94 313 VAL A C 1
ATOM 2404 O O . VAL A 1 313 ? 4.285 11.065 -18.737 1.00 94.94 313 VAL A O 1
ATOM 2407 N N . LYS A 1 314 ? 3.632 11.555 -20.810 1.00 89.88 314 LYS A N 1
ATOM 2408 C CA . LYS A 1 314 ? 2.347 12.112 -20.368 1.00 89.88 314 LYS A CA 1
ATOM 2409 C C . LYS A 1 314 ? 1.323 10.996 -20.116 1.00 89.88 314 LYS A C 1
ATOM 2411 O O . LYS A 1 314 ? 0.488 10.715 -20.968 1.00 89.88 314 LYS A O 1
ATOM 2416 N N . ALA A 1 315 ? 1.330 10.390 -18.925 1.00 85.12 315 ALA A N 1
ATOM 2417 C CA . ALA A 1 315 ? 0.504 9.211 -18.593 1.00 85.12 315 ALA A CA 1
ATOM 2418 C C . ALA A 1 315 ? -1.033 9.431 -18.589 1.00 85.12 315 ALA A C 1
ATOM 2420 O O . ALA A 1 315 ? -1.792 8.509 -18.284 1.00 85.12 315 ALA A O 1
ATOM 2421 N N . SER A 1 316 ? -1.508 10.642 -18.898 1.00 82.12 316 SER A N 1
ATOM 2422 C CA . SER A 1 316 ? -2.916 10.981 -19.158 1.00 82.12 316 SER A CA 1
ATOM 2423 C C . SER A 1 316 ? -3.286 10.997 -20.652 1.00 82.12 316 SER A C 1
ATOM 2425 O O . SER A 1 316 ? -4.442 11.236 -20.993 1.00 82.12 316 SER A O 1
ATOM 2427 N N . ASP A 1 317 ? -2.323 10.749 -21.542 1.00 88.31 317 ASP A N 1
ATOM 2428 C CA . ASP A 1 317 ? -2.439 10.860 -22.995 1.00 88.31 317 ASP A CA 1
ATOM 2429 C C . ASP A 1 317 ? -1.849 9.603 -23.648 1.00 88.31 317 ASP A C 1
ATOM 2431 O O . ASP A 1 317 ? -0.646 9.350 -23.571 1.00 88.31 317 ASP A O 1
ATOM 2435 N N . VAL A 1 318 ? -2.712 8.762 -24.222 1.00 87.00 318 VAL A N 1
ATOM 2436 C CA . VAL A 1 318 ? -2.337 7.412 -24.680 1.00 87.00 318 VAL A CA 1
ATOM 2437 C C . VAL A 1 318 ? -1.454 7.464 -25.929 1.00 87.00 318 VAL A C 1
ATOM 2439 O O . VAL A 1 318 ? -0.480 6.712 -26.016 1.00 87.00 318 VAL A O 1
ATOM 2442 N N . ASP A 1 319 ? -1.752 8.373 -26.860 1.00 90.62 319 ASP A N 1
ATOM 2443 C CA . ASP A 1 319 ? -0.989 8.531 -28.101 1.00 90.62 319 ASP A CA 1
ATOM 2444 C C . ASP A 1 319 ? 0.404 9.111 -27.815 1.00 90.62 319 ASP A C 1
ATOM 2446 O O . ASP A 1 319 ? 1.402 8.574 -28.303 1.00 90.62 319 ASP A O 1
ATOM 2450 N N . ASP A 1 320 ? 0.496 10.153 -26.976 1.00 92.25 320 ASP A N 1
ATOM 2451 C CA . ASP A 1 320 ? 1.786 10.698 -26.529 1.00 92.25 320 ASP A CA 1
ATOM 2452 C C . ASP A 1 320 ? 2.590 9.663 -25.730 1.00 92.25 320 ASP A C 1
ATOM 2454 O O . ASP A 1 320 ? 3.778 9.467 -25.995 1.00 92.25 320 ASP A O 1
ATOM 2458 N N . SER A 1 321 ? 1.935 8.929 -24.821 1.00 94.69 321 SER A N 1
ATOM 2459 C CA . SER A 1 321 ? 2.583 7.880 -24.030 1.00 94.69 321 SER A CA 1
ATOM 2460 C C . SER A 1 321 ? 3.204 6.803 -24.915 1.00 94.69 321 SER A C 1
ATOM 2462 O O . SER A 1 321 ? 4.380 6.473 -24.758 1.00 94.69 321 SER A O 1
ATOM 2464 N N . PHE A 1 322 ? 2.449 6.272 -25.880 1.00 96.38 322 PHE A N 1
ATOM 2465 C CA . PHE A 1 322 ? 2.961 5.258 -26.797 1.00 96.38 322 PHE A CA 1
ATOM 2466 C C . PHE A 1 322 ? 4.085 5.796 -27.695 1.00 96.38 322 PHE A C 1
ATOM 2468 O O . PHE A 1 322 ? 5.126 5.147 -27.833 1.00 96.38 322 PHE A O 1
ATOM 2475 N N . LEU A 1 323 ? 3.914 6.983 -28.290 1.00 96.94 323 LEU A N 1
ATOM 2476 C CA . LEU A 1 323 ? 4.920 7.574 -29.177 1.00 96.94 323 LEU A CA 1
ATOM 2477 C C . LEU A 1 323 ? 6.227 7.878 -28.438 1.00 96.94 323 LEU A C 1
ATOM 2479 O O . LEU A 1 323 ? 7.303 7.568 -28.956 1.00 96.94 323 LEU A O 1
ATOM 2483 N N . THR A 1 324 ? 6.145 8.425 -27.226 1.00 97.94 324 THR A N 1
ATOM 2484 C CA . THR A 1 324 ? 7.305 8.716 -26.377 1.00 97.94 324 THR A CA 1
ATOM 2485 C C . THR A 1 324 ? 8.017 7.433 -25.955 1.00 97.94 324 THR A C 1
ATOM 2487 O O . THR A 1 324 ? 9.228 7.324 -26.160 1.00 97.94 324 THR A O 1
ATOM 2490 N N . MET A 1 325 ? 7.285 6.418 -25.477 1.00 98.06 325 MET A N 1
ATOM 2491 C CA . MET A 1 325 ? 7.874 5.121 -25.119 1.00 98.06 325 MET A CA 1
ATOM 2492 C C . MET A 1 325 ? 8.565 4.451 -26.313 1.00 98.06 325 MET A C 1
ATOM 2494 O O . MET A 1 325 ? 9.706 4.007 -26.187 1.00 98.06 325 MET A O 1
ATOM 2498 N N . ARG A 1 326 ? 7.933 4.436 -27.494 1.00 97.88 326 ARG A N 1
ATOM 2499 C CA . ARG A 1 326 ? 8.525 3.877 -28.722 1.00 97.88 326 ARG A CA 1
ATOM 2500 C C . ARG A 1 326 ? 9.788 4.623 -29.155 1.00 97.88 326 ARG A C 1
ATOM 2502 O O . ARG A 1 326 ? 10.745 3.989 -29.580 1.00 97.88 326 ARG A O 1
ATOM 2509 N N . ASN A 1 327 ? 9.809 5.951 -29.056 1.00 97.94 327 ASN A N 1
ATOM 2510 C CA . ASN A 1 327 ? 10.984 6.742 -29.431 1.00 97.94 327 ASN A CA 1
ATOM 2511 C C . ASN A 1 327 ? 12.143 6.574 -28.432 1.00 97.94 327 ASN A C 1
ATOM 2513 O O . ASN A 1 327 ? 13.300 6.599 -28.838 1.00 97.94 327 ASN A O 1
ATOM 2517 N N . ALA A 1 328 ? 11.852 6.389 -27.140 1.00 97.69 328 ALA A N 1
ATOM 2518 C CA . ALA A 1 328 ? 12.872 6.152 -26.121 1.00 97.69 328 ALA A CA 1
ATOM 2519 C C . ALA A 1 328 ? 13.488 4.744 -26.218 1.00 97.69 328 ALA A C 1
ATOM 2521 O O . ALA A 1 328 ? 14.707 4.590 -26.113 1.00 97.69 328 ALA A O 1
ATOM 2522 N N . LEU A 1 329 ? 12.649 3.724 -26.425 1.00 98.00 329 LEU A N 1
ATOM 2523 C CA . LEU A 1 329 ? 13.040 2.310 -26.467 1.00 98.00 329 LEU A CA 1
ATOM 2524 C C . LEU A 1 329 ? 13.747 1.885 -27.767 1.00 98.00 329 LEU A C 1
ATOM 2526 O O . LEU A 1 329 ? 14.221 0.749 -27.834 1.00 98.00 329 LEU A O 1
ATOM 2530 N N . ASP A 1 330 ? 13.827 2.760 -28.776 1.00 96.75 330 ASP A N 1
ATOM 2531 C CA . ASP A 1 330 ? 14.429 2.456 -30.080 1.00 96.75 330 ASP A CA 1
ATOM 2532 C C . ASP A 1 330 ? 15.841 1.849 -29.948 1.00 96.75 330 ASP A C 1
ATOM 2534 O O . ASP A 1 330 ? 16.635 2.220 -29.079 1.00 96.75 330 ASP A O 1
ATOM 2538 N N . GLY A 1 331 ? 16.132 0.849 -30.779 1.00 96.25 331 GLY A N 1
ATOM 2539 C CA . GLY A 1 331 ? 17.348 0.035 -30.687 1.00 96.25 331 GLY A CA 1
ATOM 2540 C C . GLY A 1 331 ? 17.436 -0.917 -29.480 1.00 96.25 331 GLY A C 1
ATOM 2541 O O . GLY A 1 331 ? 18.496 -1.506 -29.275 1.00 96.25 331 GLY A O 1
ATOM 2542 N N . CYS A 1 332 ? 16.372 -1.090 -28.682 1.00 96.94 332 CYS A N 1
ATOM 2543 C CA . CYS A 1 332 ? 16.293 -2.041 -27.553 1.00 96.94 332 CYS A CA 1
ATOM 2544 C C . CYS A 1 332 ? 17.389 -1.852 -26.479 1.00 96.94 332 CYS A C 1
ATOM 2546 O O . CYS A 1 332 ? 17.816 -2.783 -25.798 1.00 96.94 332 CYS A O 1
ATOM 2548 N N . GLN A 1 333 ? 17.857 -0.615 -26.343 1.00 95.62 333 GLN A N 1
ATOM 2549 C CA . GLN A 1 333 ? 19.138 -0.228 -25.744 1.00 95.62 333 GLN A CA 1
ATOM 2550 C C . GLN A 1 333 ? 19.218 -0.223 -24.201 1.00 95.62 333 GLN A C 1
ATOM 2552 O O . GLN A 1 333 ? 20.301 -0.002 -23.654 1.00 95.62 333 GLN A O 1
ATOM 2557 N N . TYR A 1 334 ? 18.115 -0.470 -23.489 1.00 98.00 334 TYR A N 1
ATOM 2558 C CA . TYR A 1 334 ? 18.065 -0.495 -22.019 1.00 98.00 334 TYR A CA 1
ATOM 2559 C C . TYR A 1 334 ? 18.022 -1.927 -21.474 1.00 98.00 334 TYR A C 1
ATOM 2561 O O . TYR A 1 334 ? 17.245 -2.750 -21.952 1.00 98.00 334 TYR A O 1
ATOM 2569 N N . GLN A 1 335 ? 18.815 -2.218 -20.437 1.00 97.69 335 GLN A N 1
ATOM 2570 C CA . GLN A 1 335 ? 18.820 -3.527 -19.765 1.00 97.69 335 GLN A CA 1
ATOM 2571 C C . GLN A 1 335 ? 17.876 -3.571 -18.557 1.00 97.69 335 GLN A C 1
ATOM 2573 O O . GLN A 1 335 ? 17.374 -4.637 -18.215 1.00 97.69 335 GLN A O 1
ATOM 2578 N N . ALA A 1 336 ? 17.608 -2.425 -17.931 1.00 98.50 336 ALA A N 1
ATOM 2579 C CA . ALA A 1 336 ? 16.620 -2.287 -16.868 1.00 98.50 336 ALA A CA 1
ATOM 2580 C C . ALA A 1 336 ? 15.694 -1.108 -17.179 1.00 98.50 336 ALA A C 1
ATOM 2582 O O . ALA A 1 336 ? 16.158 0.005 -17.422 1.00 98.50 336 ALA A O 1
ATOM 2583 N N . ILE A 1 337 ? 14.391 -1.356 -17.186 1.00 98.75 337 ILE A N 1
ATOM 2584 C CA . ILE A 1 337 ? 13.343 -0.371 -17.455 1.00 98.75 337 ILE A CA 1
ATOM 2585 C C . ILE A 1 337 ? 12.388 -0.403 -16.265 1.00 98.75 337 ILE A C 1
ATOM 2587 O O . ILE A 1 337 ? 11.949 -1.481 -15.878 1.00 98.75 337 ILE A O 1
ATOM 2591 N N . LEU A 1 338 ? 12.043 0.747 -15.695 1.00 98.81 338 LEU A N 1
ATOM 2592 C CA . LEU A 1 338 ? 11.043 0.858 -14.632 1.00 98.81 338 LEU A CA 1
ATOM 2593 C C . LEU A 1 338 ? 10.022 1.937 -14.996 1.00 98.81 338 LEU A C 1
ATOM 2595 O O . LEU A 1 338 ? 10.401 3.053 -15.342 1.00 98.81 338 LEU A O 1
ATOM 2599 N N . VAL A 1 339 ? 8.730 1.610 -14.942 1.00 98.50 339 VAL A N 1
ATOM 2600 C CA . VAL A 1 339 ? 7.651 2.551 -15.286 1.00 98.50 339 VAL A CA 1
ATOM 2601 C C . VAL A 1 339 ? 6.905 3.023 -14.039 1.00 98.50 339 VAL A C 1
ATOM 2603 O O . VAL A 1 339 ? 6.580 2.220 -13.164 1.00 98.50 339 VAL A O 1
ATOM 2606 N N . SER A 1 340 ? 6.641 4.329 -13.943 1.00 96.31 340 SER A N 1
ATOM 2607 C CA . SER A 1 340 ? 6.230 4.984 -12.690 1.00 96.31 340 SER A CA 1
ATOM 2608 C C . SER A 1 340 ? 4.844 4.608 -12.155 1.00 96.31 340 SER A C 1
ATOM 2610 O O . SER A 1 340 ? 4.535 4.947 -11.014 1.00 96.31 340 SER A O 1
ATOM 2612 N N . SER A 1 341 ? 3.991 3.973 -12.966 1.00 92.75 341 SER A N 1
ATOM 2613 C CA . SER A 1 341 ? 2.646 3.512 -12.589 1.00 92.75 341 SER A CA 1
ATOM 2614 C C . SER A 1 341 ? 2.103 2.491 -13.590 1.00 92.75 341 SER A C 1
ATOM 2616 O O . SER A 1 341 ? 2.573 2.433 -14.733 1.00 92.75 341 SER A O 1
ATOM 2618 N N . GLY A 1 342 ? 1.048 1.764 -13.209 1.00 91.25 342 GLY A N 1
ATOM 2619 C CA . GLY A 1 342 ? 0.383 0.770 -14.067 1.00 91.25 342 GLY A CA 1
ATOM 2620 C C . GLY A 1 342 ? -0.078 1.327 -15.426 1.00 91.25 342 GLY A C 1
ATOM 2621 O O . GLY A 1 342 ? -0.011 0.632 -16.440 1.00 91.25 342 GLY A O 1
ATOM 2622 N N . ARG A 1 343 ? -0.433 2.624 -15.479 1.00 89.88 343 ARG A N 1
ATOM 2623 C CA . ARG A 1 343 ? -0.840 3.354 -16.701 1.00 89.88 343 ARG A CA 1
ATOM 2624 C C . ARG A 1 343 ? 0.191 3.284 -17.836 1.00 89.88 343 ARG A C 1
ATOM 2626 O O . ARG A 1 343 ? -0.182 3.357 -19.001 1.00 89.88 343 ARG A O 1
ATOM 2633 N N . LEU A 1 344 ? 1.478 3.149 -17.511 1.00 95.75 344 LEU A N 1
ATOM 2634 C CA . LEU A 1 344 ? 2.562 3.126 -18.497 1.00 95.75 344 LEU A CA 1
ATOM 2635 C C . LEU A 1 344 ? 2.942 1.715 -18.971 1.00 95.75 344 LEU A C 1
ATOM 2637 O O . LEU A 1 344 ? 3.771 1.585 -19.872 1.00 95.75 344 LEU A O 1
ATOM 2641 N N . VAL A 1 345 ? 2.355 0.655 -18.410 1.00 96.94 345 VAL A N 1
ATOM 2642 C CA . VAL A 1 345 ? 2.749 -0.728 -18.721 1.00 96.94 345 VAL A CA 1
ATOM 2643 C C . VAL A 1 345 ? 2.340 -1.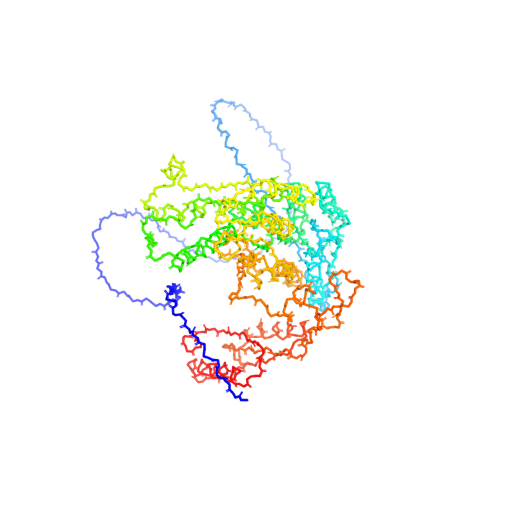114 -20.141 1.00 96.94 345 VAL A C 1
ATOM 2645 O O . VAL A 1 345 ? 3.190 -1.541 -20.917 1.00 96.94 345 VAL A O 1
ATOM 2648 N N . GLU A 1 346 ? 1.081 -0.899 -20.529 1.00 96.19 346 GLU A N 1
ATOM 2649 C CA . GLU A 1 346 ? 0.601 -1.198 -21.887 1.00 96.19 346 GLU A CA 1
ATOM 2650 C C . GLU A 1 346 ? 1.378 -0.461 -23.001 1.00 96.19 346 GLU A C 1
ATOM 2652 O O . GLU A 1 346 ? 1.888 -1.151 -23.893 1.00 96.19 346 GLU A O 1
ATOM 2657 N N . PRO A 1 347 ? 1.567 0.880 -22.977 1.00 97.06 347 PRO A N 1
ATOM 2658 C CA . PRO A 1 347 ? 2.344 1.563 -24.015 1.00 97.06 347 PRO A CA 1
ATOM 2659 C C . PRO A 1 347 ? 3.819 1.133 -24.027 1.00 97.06 347 PRO A C 1
ATOM 2661 O O . PRO A 1 347 ? 4.411 1.055 -25.102 1.00 97.06 347 PRO A O 1
ATOM 2664 N N . THR A 1 348 ? 4.402 0.785 -22.872 1.00 98.19 348 THR A N 1
ATOM 2665 C CA . THR A 1 348 ? 5.781 0.270 -22.783 1.00 98.19 348 THR A CA 1
ATOM 2666 C C . THR A 1 348 ? 5.920 -1.100 -23.436 1.00 98.19 348 THR A C 1
ATOM 2668 O O . THR A 1 348 ? 6.773 -1.277 -24.303 1.00 98.19 348 THR A O 1
ATOM 2671 N N . LEU A 1 349 ? 5.077 -2.067 -23.059 1.00 98.19 349 LEU A N 1
ATOM 2672 C CA . LEU A 1 349 ? 5.136 -3.426 -23.602 1.00 98.19 349 LEU A CA 1
ATOM 2673 C C . LEU A 1 349 ? 4.783 -3.448 -25.097 1.00 98.19 349 LEU A C 1
ATOM 2675 O O . LEU A 1 349 ? 5.435 -4.151 -25.865 1.00 98.19 349 LEU A O 1
ATOM 2679 N N . THR A 1 350 ? 3.818 -2.628 -25.522 1.00 97.62 350 THR A N 1
ATOM 2680 C CA . THR A 1 350 ? 3.439 -2.474 -26.937 1.00 97.62 350 THR A CA 1
ATOM 2681 C C . THR A 1 350 ? 4.569 -1.865 -27.765 1.00 97.62 350 THR A C 1
ATOM 2683 O O . THR A 1 350 ? 4.845 -2.329 -28.869 1.00 97.62 350 THR A O 1
ATOM 2686 N N . ALA A 1 351 ? 5.268 -0.857 -27.235 1.00 97.88 351 ALA A N 1
ATOM 2687 C CA . ALA A 1 351 ? 6.447 -0.292 -27.884 1.00 97.88 351 ALA A CA 1
ATOM 2688 C C . ALA A 1 351 ? 7.602 -1.307 -27.983 1.00 97.88 351 ALA A C 1
ATOM 2690 O O . ALA A 1 351 ? 8.223 -1.407 -29.038 1.00 97.88 351 ALA A O 1
ATOM 2691 N N . TYR A 1 352 ? 7.857 -2.082 -26.924 1.00 98.06 352 TYR A N 1
ATOM 2692 C CA . TYR A 1 352 ? 8.914 -3.101 -26.884 1.00 98.06 352 TYR A CA 1
ATOM 2693 C C . TYR A 1 352 ? 8.686 -4.211 -27.929 1.00 98.06 352 TYR A C 1
ATOM 2695 O O . TYR A 1 352 ? 9.591 -4.546 -28.693 1.00 98.06 352 TYR A O 1
ATOM 2703 N N . ASP A 1 353 ? 7.450 -4.716 -28.015 1.00 97.50 353 ASP A N 1
ATOM 2704 C CA . ASP A 1 353 ? 7.024 -5.756 -28.963 1.00 97.50 353 ASP A CA 1
ATOM 2705 C C . ASP A 1 353 ? 7.101 -5.259 -30.425 1.00 97.50 353 ASP A C 1
ATOM 2707 O O . ASP A 1 353 ? 7.660 -5.935 -31.288 1.00 97.50 353 ASP A O 1
ATOM 2711 N N . LEU A 1 354 ? 6.641 -4.028 -30.699 1.00 97.69 354 LEU A N 1
ATOM 2712 C CA . LEU A 1 354 ? 6.682 -3.416 -32.039 1.00 97.69 354 LEU A CA 1
ATOM 2713 C C . LEU A 1 354 ? 8.093 -3.061 -32.532 1.00 97.69 354 LEU A C 1
ATOM 2715 O O . LEU A 1 354 ? 8.310 -2.992 -33.743 1.00 97.69 354 LEU A O 1
ATOM 2719 N N . LEU A 1 355 ? 9.044 -2.835 -31.623 1.00 97.88 355 LEU A N 1
ATOM 2720 C CA . LEU A 1 355 ? 10.462 -2.655 -31.949 1.00 97.88 355 LEU A CA 1
ATOM 2721 C C . LEU A 1 355 ? 11.198 -3.995 -32.149 1.00 97.88 355 LEU A C 1
ATOM 2723 O O . LEU A 1 355 ? 12.353 -3.998 -32.570 1.00 97.88 355 LEU A O 1
ATOM 2727 N N . GLY A 1 356 ? 10.543 -5.131 -31.878 1.00 97.44 356 GLY A N 1
ATOM 2728 C CA . GLY A 1 356 ? 11.148 -6.461 -31.962 1.00 97.44 356 GLY A CA 1
ATOM 2729 C C . GLY A 1 356 ? 12.149 -6.751 -30.841 1.00 97.44 356 GLY A C 1
ATOM 2730 O O . GLY A 1 356 ? 13.050 -7.570 -31.027 1.00 97.44 356 GLY A O 1
ATOM 2731 N N . CYS A 1 357 ? 12.022 -6.074 -29.698 1.00 97.44 357 CYS A N 1
ATOM 2732 C CA . CYS A 1 357 ? 12.899 -6.271 -28.552 1.00 97.44 357 CYS A CA 1
ATOM 2733 C C . CYS A 1 357 ? 12.544 -7.567 -27.801 1.00 97.44 357 CYS A C 1
ATOM 2735 O O . CYS A 1 357 ? 11.375 -7.866 -27.563 1.00 97.44 357 CYS A O 1
ATOM 2737 N N . ASP A 1 358 ? 13.558 -8.343 -27.419 1.00 94.69 358 ASP A N 1
ATOM 2738 C CA . ASP A 1 358 ? 13.368 -9.660 -26.804 1.00 94.69 358 ASP A CA 1
ATOM 2739 C C . ASP A 1 358 ? 13.113 -9.569 -25.289 1.00 94.69 358 ASP A C 1
ATOM 2741 O O . ASP A 1 358 ? 13.959 -9.094 -24.534 1.00 94.69 358 ASP A O 1
ATOM 2745 N N . PHE A 1 359 ? 11.966 -10.071 -24.830 1.00 93.19 359 PHE A N 1
ATOM 2746 C CA . PHE A 1 359 ? 11.626 -10.142 -23.406 1.00 93.19 359 PHE A CA 1
ATOM 2747 C C . PHE A 1 359 ? 12.437 -11.212 -22.644 1.00 93.19 359 PHE A C 1
ATOM 2749 O O . PHE A 1 359 ? 12.692 -11.043 -21.447 1.00 93.19 359 PHE A O 1
ATOM 2756 N N . ASP A 1 360 ? 12.889 -12.285 -23.308 1.00 87.81 360 ASP A N 1
ATOM 2757 C CA . ASP A 1 360 ? 13.598 -13.402 -22.671 1.00 87.81 360 ASP A CA 1
ATOM 2758 C C . ASP A 1 360 ? 15.091 -13.093 -22.466 1.00 87.81 360 ASP A C 1
ATOM 2760 O O . ASP A 1 360 ? 15.559 -13.111 -21.323 1.00 87.81 360 ASP A O 1
ATOM 2764 N N . SER A 1 361 ? 15.845 -12.738 -23.515 1.00 85.25 361 SER A N 1
ATOM 2765 C CA . SER A 1 361 ? 17.281 -12.401 -23.397 1.00 85.25 361 SER A CA 1
ATOM 2766 C C . SER A 1 361 ? 17.589 -10.902 -23.280 1.00 85.25 361 SER A C 1
ATOM 2768 O O . SER A 1 361 ? 18.672 -10.539 -22.818 1.00 85.25 361 SER A O 1
ATOM 2770 N N . GLY A 1 362 ? 16.648 -10.025 -23.646 1.00 90.44 362 GLY A N 1
ATOM 2771 C CA . GLY A 1 362 ? 16.803 -8.572 -23.560 1.00 90.44 362 GLY A CA 1
ATOM 2772 C C . GLY A 1 362 ? 16.490 -7.985 -22.181 1.00 90.44 362 GLY A C 1
ATOM 2773 O O . GLY A 1 362 ? 16.450 -8.682 -21.162 1.00 90.44 362 GLY A O 1
ATOM 2774 N N . GLY A 1 363 ? 16.301 -6.665 -22.150 1.00 94.75 363 GLY A N 1
ATOM 2775 C CA . GLY A 1 363 ? 16.137 -5.882 -20.926 1.00 94.75 363 GLY A CA 1
ATOM 2776 C C . GLY A 1 363 ? 14.882 -6.222 -20.122 1.00 94.75 363 GLY A C 1
ATOM 2777 O O . GLY A 1 363 ? 13.846 -6.595 -20.668 1.00 94.75 363 GLY A O 1
ATOM 2778 N N . LYS A 1 364 ? 14.972 -6.084 -18.797 1.00 97.88 364 LYS A N 1
ATOM 2779 C CA . LYS A 1 364 ? 13.879 -6.403 -17.870 1.00 97.88 364 LYS A CA 1
ATOM 2780 C C . LYS A 1 364 ? 13.077 -5.159 -17.510 1.00 97.88 364 LYS A C 1
ATOM 2782 O O . LYS A 1 364 ? 13.640 -4.113 -17.194 1.00 97.88 364 LYS A O 1
ATOM 2787 N N . ILE A 1 365 ? 11.755 -5.298 -17.580 1.00 98.69 365 ILE A N 1
ATOM 2788 C CA . ILE A 1 365 ? 10.779 -4.220 -17.409 1.00 98.69 365 ILE A CA 1
ATOM 2789 C C . ILE A 1 365 ? 10.062 -4.427 -16.073 1.00 98.69 365 ILE A C 1
ATOM 2791 O O . ILE A 1 365 ? 9.430 -5.459 -15.868 1.00 98.69 365 ILE A O 1
ATOM 2795 N N . GLY A 1 366 ? 10.163 -3.471 -15.159 1.00 98.50 366 GLY A N 1
ATOM 2796 C CA . GLY A 1 366 ? 9.381 -3.400 -13.929 1.00 98.50 366 GLY A CA 1
ATOM 2797 C C . GLY A 1 366 ? 8.323 -2.300 -14.003 1.00 98.50 366 GLY A C 1
ATOM 2798 O O . GLY A 1 366 ? 8.445 -1.357 -14.786 1.00 98.50 366 GLY A O 1
ATOM 2799 N N . ALA A 1 367 ? 7.303 -2.398 -13.159 1.00 98.12 367 ALA A N 1
ATOM 2800 C CA . ALA A 1 367 ? 6.274 -1.373 -13.005 1.00 98.12 367 ALA A CA 1
ATOM 2801 C C . ALA A 1 367 ? 6.010 -1.060 -11.533 1.00 98.12 367 ALA A C 1
ATOM 2803 O O . ALA A 1 367 ? 6.182 -1.923 -10.676 1.00 98.12 367 ALA A O 1
ATOM 2804 N N . PHE A 1 368 ? 5.534 0.147 -11.249 1.00 97.00 368 PHE A N 1
ATOM 2805 C CA . PHE A 1 368 ? 4.780 0.412 -10.026 1.00 97.00 368 PHE A CA 1
ATOM 2806 C C . PHE A 1 368 ? 3.295 0.107 -10.210 1.00 97.00 368 PHE A C 1
ATOM 2808 O O . PHE A 1 368 ? 2.778 0.135 -11.326 1.00 97.00 368 PHE A O 1
ATOM 2815 N N . ASP A 1 369 ? 2.622 -0.111 -9.080 1.00 92.88 369 ASP A N 1
ATOM 2816 C CA . ASP A 1 369 ? 1.226 -0.534 -8.970 1.00 92.88 369 ASP A CA 1
ATOM 2817 C C . ASP A 1 369 ? 0.994 -1.974 -9.460 1.00 92.88 369 ASP A C 1
ATOM 2819 O O . ASP A 1 369 ? 1.893 -2.642 -9.973 1.00 92.88 369 ASP A O 1
ATOM 2823 N N . LYS A 1 370 ? -0.219 -2.482 -9.224 1.00 91.44 370 LYS A N 1
ATOM 2824 C CA . LYS A 1 370 ? -0.617 -3.858 -9.535 1.00 91.44 370 LYS A CA 1
ATOM 2825 C C . LYS A 1 370 ? -2.094 -3.951 -9.931 1.00 91.44 370 LYS A C 1
ATOM 2827 O O . LYS A 1 370 ? -2.949 -3.217 -9.420 1.00 91.44 370 LYS A O 1
ATOM 2832 N N . ASP A 1 371 ? -2.363 -4.861 -10.854 1.00 90.69 371 ASP A N 1
ATOM 2833 C CA . ASP A 1 371 ? -3.659 -5.197 -11.438 1.00 90.69 371 ASP A CA 1
ATOM 2834 C C . ASP A 1 371 ? -3.551 -6.504 -12.252 1.00 90.69 371 ASP A C 1
ATOM 2836 O O . ASP A 1 371 ? -2.476 -7.089 -12.401 1.00 90.69 371 ASP A O 1
ATOM 2840 N N . GLU A 1 372 ? -4.659 -6.973 -12.826 1.00 91.12 372 GLU A N 1
ATOM 2841 C CA . GLU A 1 372 ? -4.661 -8.213 -13.611 1.00 91.12 372 GLU A CA 1
ATOM 2842 C C . GLU A 1 372 ? -3.808 -8.140 -14.895 1.00 91.12 372 GLU A C 1
ATOM 2844 O O . GLU A 1 372 ? -3.308 -9.166 -15.363 1.00 91.12 372 GLU A O 1
ATOM 2849 N N . TYR A 1 373 ? -3.565 -6.944 -15.445 1.00 93.50 373 TYR A N 1
ATOM 2850 C CA . TYR A 1 373 ? -2.738 -6.763 -16.641 1.00 93.50 373 TYR A CA 1
ATOM 2851 C C . TYR A 1 373 ? -1.239 -6.895 -16.332 1.00 93.50 373 TYR A C 1
ATOM 2853 O O . TYR A 1 373 ? -0.512 -7.608 -17.032 1.00 93.50 373 TYR A O 1
ATOM 2861 N N . THR A 1 374 ? -0.771 -6.267 -15.252 1.00 95.44 374 THR A N 1
ATOM 2862 C CA . THR A 1 374 ? 0.592 -6.431 -14.727 1.00 95.44 374 THR A CA 1
ATOM 2863 C C . THR A 1 374 ? 0.840 -7.871 -14.286 1.00 95.44 374 THR A C 1
ATOM 2865 O O . THR A 1 374 ? 1.830 -8.465 -14.718 1.00 95.44 374 THR A O 1
ATOM 2868 N N . PHE A 1 375 ? -0.083 -8.489 -13.537 1.00 95.44 375 PHE A N 1
ATOM 2869 C CA . PHE A 1 375 ? 0.007 -9.908 -13.174 1.00 95.44 375 PHE A CA 1
ATOM 2870 C C . PHE A 1 375 ? 0.104 -10.818 -14.408 1.00 95.44 375 PHE A C 1
ATOM 2872 O O . PHE A 1 375 ? 1.016 -11.643 -14.491 1.00 95.44 375 PHE A O 1
ATOM 2879 N N . THR A 1 376 ? -0.768 -10.633 -15.404 1.00 95.44 376 THR A N 1
ATOM 2880 C CA . THR A 1 376 ? -0.738 -11.407 -16.657 1.00 95.44 376 THR A CA 1
ATOM 2881 C C . THR A 1 376 ? 0.613 -11.284 -17.362 1.00 95.44 376 THR A C 1
ATOM 2883 O O . THR A 1 376 ? 1.192 -12.291 -17.774 1.00 95.44 376 THR A O 1
ATOM 2886 N N . ASN A 1 377 ? 1.176 -10.077 -17.457 1.00 97.62 377 ASN A N 1
ATOM 2887 C CA . ASN A 1 377 ? 2.468 -9.882 -18.113 1.00 97.62 377 ASN A CA 1
ATOM 2888 C C . ASN A 1 377 ? 3.660 -10.426 -17.299 1.00 97.62 377 ASN A C 1
ATOM 2890 O O . ASN A 1 377 ? 4.651 -10.824 -17.913 1.00 97.62 377 ASN A O 1
ATOM 2894 N N . ILE A 1 378 ? 3.550 -10.563 -15.970 1.00 97.50 378 ILE A N 1
ATOM 2895 C CA . ILE A 1 378 ? 4.518 -11.303 -15.131 1.00 97.50 378 ILE A CA 1
ATOM 2896 C C . ILE A 1 378 ? 4.434 -12.819 -15.375 1.00 97.50 378 ILE A C 1
ATOM 2898 O O . ILE A 1 378 ? 5.465 -13.492 -15.487 1.00 97.50 378 ILE A O 1
ATOM 2902 N N . VAL A 1 379 ? 3.227 -13.379 -15.531 1.00 96.19 379 VAL A N 1
ATOM 2903 C CA . VAL A 1 379 ? 3.067 -14.789 -15.939 1.00 96.19 379 VAL A CA 1
ATOM 2904 C C . VAL A 1 379 ? 3.697 -15.009 -17.314 1.00 96.19 379 VAL A C 1
ATOM 2906 O O . VAL A 1 379 ? 4.515 -15.916 -17.468 1.00 96.19 379 VAL A O 1
ATOM 2909 N N . LEU A 1 380 ? 3.404 -14.140 -18.287 1.00 96.25 380 LEU A N 1
ATOM 2910 C CA . LEU A 1 380 ? 3.957 -14.211 -19.645 1.00 96.25 380 LEU A CA 1
ATOM 2911 C C . LEU A 1 380 ? 5.465 -13.909 -19.723 1.00 96.25 380 LEU A C 1
ATOM 2913 O O . LEU A 1 380 ? 6.099 -14.299 -20.694 1.00 96.25 380 LEU A O 1
ATOM 2917 N N . GLY A 1 381 ? 6.059 -13.264 -18.712 1.00 96.12 381 GLY A N 1
ATOM 2918 C CA . GLY A 1 381 ? 7.483 -12.889 -18.691 1.00 96.12 381 GLY A CA 1
ATOM 2919 C C . GLY A 1 381 ? 7.810 -11.592 -19.435 1.00 96.12 381 GLY A C 1
ATOM 2920 O O . GLY A 1 381 ? 8.969 -11.197 -19.492 1.00 96.12 381 GLY A O 1
ATOM 2921 N N . ARG A 1 382 ? 6.788 -10.907 -19.961 1.00 97.69 382 ARG A N 1
ATOM 2922 C CA . ARG A 1 382 ? 6.900 -9.580 -20.581 1.00 97.69 382 ARG A CA 1
ATOM 2923 C C . ARG A 1 382 ? 7.174 -8.479 -19.556 1.00 97.69 382 ARG A C 1
ATOM 2925 O O . ARG A 1 382 ? 7.835 -7.495 -19.869 1.00 97.69 382 ARG A O 1
ATOM 2932 N N . LEU A 1 383 ? 6.682 -8.663 -18.331 1.00 98.12 383 LEU A N 1
ATOM 2933 C CA . LEU A 1 383 ? 7.004 -7.842 -17.170 1.00 98.12 383 LEU A CA 1
ATOM 2934 C C . LEU A 1 383 ? 7.794 -8.698 -16.168 1.00 98.12 383 LEU A C 1
ATOM 2936 O O . LEU A 1 383 ? 7.470 -9.859 -15.932 1.00 98.12 383 LEU A O 1
ATOM 2940 N N . ALA A 1 384 ? 8.845 -8.134 -15.589 1.00 97.81 384 ALA A N 1
ATOM 2941 C CA . ALA A 1 384 ? 9.746 -8.813 -14.667 1.00 97.81 384 ALA A CA 1
ATOM 2942 C C . ALA A 1 384 ? 9.277 -8.695 -13.206 1.00 97.81 384 ALA A C 1
ATOM 2944 O O . ALA A 1 384 ? 9.357 -9.665 -12.446 1.00 97.81 384 ALA A O 1
ATOM 2945 N N . LEU A 1 385 ? 8.758 -7.519 -12.827 1.00 98.38 385 LEU A N 1
ATOM 2946 C CA . LEU A 1 385 ? 8.211 -7.250 -11.497 1.00 98.38 385 LEU A CA 1
ATOM 2947 C C . LEU A 1 385 ? 7.114 -6.176 -11.496 1.00 98.38 385 LEU A C 1
ATOM 2949 O O . LEU A 1 385 ? 7.052 -5.337 -12.396 1.00 98.38 385 LEU A O 1
ATOM 2953 N N . ALA A 1 386 ? 6.319 -6.169 -10.429 1.00 98.00 386 ALA A N 1
ATOM 2954 C CA . ALA A 1 386 ? 5.425 -5.081 -10.043 1.00 98.00 386 ALA A CA 1
ATOM 2955 C C . ALA A 1 386 ? 5.712 -4.649 -8.591 1.00 98.00 386 ALA A C 1
ATOM 2957 O O . ALA A 1 386 ? 5.905 -5.499 -7.718 1.00 98.00 386 ALA A O 1
ATOM 2958 N N . VAL A 1 387 ? 5.734 -3.343 -8.317 1.00 98.06 387 VAL A N 1
ATOM 2959 C CA . VAL A 1 387 ? 5.907 -2.774 -6.971 1.00 98.06 387 VAL A CA 1
ATOM 2960 C C . VAL A 1 387 ? 4.536 -2.471 -6.372 1.00 98.06 387 VAL A C 1
ATOM 2962 O O . VAL A 1 387 ? 3.873 -1.497 -6.735 1.00 98.06 387 VAL A O 1
ATOM 2965 N N . SER A 1 388 ? 4.108 -3.312 -5.434 1.00 95.31 388 SER A N 1
ATOM 2966 C CA . SER A 1 388 ? 2.862 -3.139 -4.693 1.00 95.31 388 SER A CA 1
ATOM 2967 C C . SER A 1 388 ? 3.027 -2.141 -3.550 1.00 95.31 388 SER A C 1
ATOM 2969 O O . SER A 1 388 ? 3.921 -2.277 -2.712 1.00 95.31 388 SER A O 1
ATOM 2971 N N . GLN A 1 389 ? 2.096 -1.189 -3.475 1.00 93.44 389 GLN A N 1
ATOM 2972 C CA . GLN A 1 389 ? 1.965 -0.259 -2.353 1.00 93.44 389 GLN A CA 1
ATOM 2973 C C . GLN A 1 389 ? 1.000 -0.766 -1.249 1.00 93.44 389 GLN A C 1
ATOM 2975 O O . GLN A 1 389 ? 0.814 -0.084 -0.240 1.00 93.44 389 GLN A O 1
ATOM 2980 N N . GLN A 1 390 ? 0.330 -1.908 -1.470 1.00 93.50 390 GLN A N 1
ATOM 2981 C CA . GLN A 1 390 ? -0.801 -2.436 -0.681 1.00 93.50 390 GLN A CA 1
ATOM 2982 C C . GLN A 1 390 ? -1.900 -1.395 -0.393 1.00 93.50 390 GLN A C 1
ATOM 2984 O O . GLN A 1 390 ? -2.160 -1.019 0.750 1.00 93.50 390 GLN A O 1
ATOM 2989 N N . GLU A 1 391 ? -2.573 -0.939 -1.447 1.00 92.69 391 GLU A N 1
ATOM 2990 C CA . GLU A 1 391 ? -3.557 0.147 -1.408 1.00 92.69 391 GLU A CA 1
ATOM 2991 C C . GLU A 1 391 ? -4.736 -0.108 -0.452 1.00 92.69 391 GLU A C 1
ATOM 2993 O O . GLU A 1 391 ? -5.162 0.817 0.230 1.00 92.69 391 GLU A O 1
ATOM 2998 N N . HIS A 1 392 ? -5.185 -1.363 -0.306 1.00 94.62 392 HIS A N 1
ATOM 2999 C CA . HIS A 1 392 ? -6.234 -1.752 0.650 1.00 94.62 392 HIS A CA 1
ATOM 3000 C C . HIS A 1 392 ? -5.830 -1.461 2.108 1.00 94.62 392 HIS A C 1
ATOM 3002 O O . HIS A 1 392 ? -6.664 -1.052 2.912 1.00 94.62 392 HIS A O 1
ATOM 3008 N N . LEU A 1 393 ? -4.550 -1.644 2.463 1.00 96.38 393 LEU A N 1
ATOM 3009 C CA . LEU A 1 393 ? -4.054 -1.342 3.810 1.00 96.38 393 LEU A CA 1
ATOM 3010 C C . LEU A 1 393 ? -3.930 0.168 4.031 1.00 96.38 393 LEU A C 1
ATOM 3012 O O . LEU A 1 393 ? -4.298 0.650 5.100 1.00 96.38 393 LEU A O 1
ATOM 3016 N N . GLN A 1 394 ? -3.460 0.914 3.023 1.00 95.06 394 GLN A N 1
ATOM 3017 C CA . GLN A 1 394 ? -3.303 2.371 3.120 1.00 95.06 394 GLN A CA 1
ATOM 3018 C C . GLN A 1 394 ? -4.621 3.081 3.445 1.00 95.06 394 GLN A C 1
ATOM 3020 O O . GLN A 1 394 ? -4.616 4.047 4.197 1.00 95.06 394 GLN A O 1
ATOM 3025 N N . SER A 1 395 ? -5.741 2.608 2.896 1.00 96.25 395 SER A N 1
ATOM 3026 C CA . SER A 1 395 ? -7.063 3.214 3.073 1.00 96.25 395 SER A CA 1
ATOM 3027 C C . SER A 1 395 ? -7.863 2.645 4.249 1.00 96.25 395 SER A C 1
ATOM 3029 O O . SER A 1 395 ? -8.593 3.396 4.896 1.00 96.25 395 SER A O 1
ATOM 3031 N N . ALA A 1 396 ? -7.732 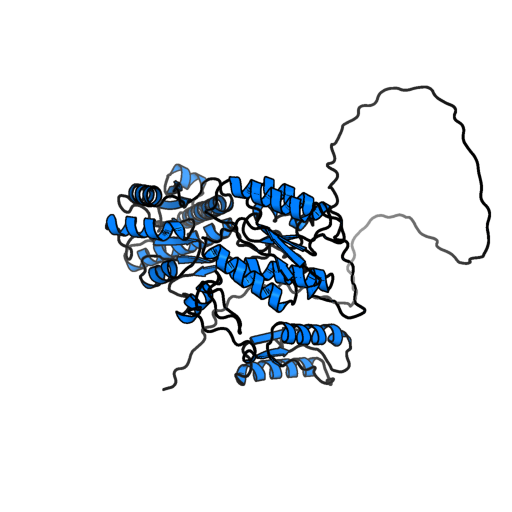1.351 4.566 1.00 97.75 396 ALA A N 1
ATOM 3032 C CA . ALA A 1 396 ? -8.443 0.740 5.692 1.00 97.75 396 ALA A CA 1
ATOM 3033 C C . ALA A 1 396 ? -7.848 1.138 7.057 1.00 97.75 396 ALA A C 1
ATOM 3035 O O . ALA A 1 396 ? -8.584 1.530 7.963 1.00 97.75 396 ALA A O 1
ATOM 3036 N N . LEU A 1 397 ? -6.518 1.093 7.208 1.00 97.62 397 LEU A N 1
ATOM 3037 C CA . LEU A 1 397 ? -5.843 1.361 8.485 1.00 97.62 397 LEU A CA 1
ATOM 3038 C C . LEU A 1 397 ? -6.117 2.755 9.092 1.00 97.62 397 LEU A C 1
ATOM 3040 O O . LEU A 1 397 ? -6.412 2.793 10.290 1.00 97.62 397 LEU A O 1
ATOM 3044 N N . PRO A 1 398 ? -6.098 3.890 8.357 1.00 97.81 398 PRO A N 1
ATOM 3045 C CA . PRO A 1 398 ? -6.429 5.188 8.948 1.00 97.81 398 PRO A CA 1
ATOM 3046 C C . PRO A 1 398 ? -7.882 5.267 9.426 1.00 97.81 398 PRO A C 1
ATOM 3048 O O . PRO A 1 398 ? -8.141 5.928 10.428 1.00 97.81 398 PRO A O 1
ATOM 3051 N N . VAL A 1 399 ? -8.824 4.564 8.782 1.00 98.31 399 VAL A N 1
ATOM 3052 C CA . VAL A 1 399 ? -10.217 4.481 9.257 1.00 98.31 399 VAL A CA 1
ATOM 3053 C C . VAL A 1 399 ? -10.301 3.647 10.535 1.00 98.31 399 VAL A C 1
ATOM 3055 O O . VAL A 1 399 ? -10.946 4.075 11.492 1.00 98.31 399 VAL A O 1
ATOM 3058 N N . THR A 1 400 ? -9.602 2.512 10.610 1.00 96.94 400 THR A N 1
ATOM 3059 C CA . THR A 1 400 ? -9.514 1.696 11.833 1.00 96.94 400 THR A CA 1
ATOM 3060 C C . THR A 1 400 ? -8.914 2.490 12.999 1.00 96.94 400 THR A C 1
ATOM 3062 O O . THR A 1 400 ? -9.457 2.480 14.103 1.00 96.94 400 THR A O 1
ATOM 3065 N N . PHE A 1 401 ? -7.830 3.236 12.766 1.00 96.94 401 PHE A N 1
ATOM 3066 C CA . PHE A 1 401 ? -7.155 4.023 13.804 1.00 96.94 401 PHE A CA 1
ATOM 3067 C C . PHE A 1 401 ? -7.983 5.246 14.223 1.00 96.94 401 PHE A C 1
ATOM 3069 O O . PHE A 1 401 ? -8.088 5.525 15.418 1.00 96.94 401 PHE A O 1
ATOM 3076 N N . ALA A 1 402 ? -8.638 5.926 13.276 1.00 96.94 402 ALA A N 1
ATOM 3077 C CA . ALA A 1 402 ? -9.613 6.970 13.580 1.00 96.94 402 ALA A CA 1
ATOM 3078 C C . ALA A 1 402 ? -10.771 6.426 14.429 1.00 96.94 402 ALA A C 1
ATOM 3080 O O . ALA A 1 402 ? -11.151 7.053 15.414 1.00 96.94 402 ALA A O 1
ATOM 3081 N N . SER A 1 403 ? -11.283 5.238 14.102 1.00 95.06 403 SER A N 1
ATOM 3082 C CA . SER A 1 403 ? -12.369 4.585 14.840 1.00 95.06 403 SER A CA 1
ATOM 3083 C C . SER A 1 403 ? -11.979 4.249 16.281 1.00 95.06 403 SER A C 1
ATOM 3085 O O . SER A 1 403 ? -12.736 4.538 17.210 1.00 95.06 403 SER A O 1
ATOM 3087 N N . LEU A 1 404 ? -10.780 3.692 16.487 1.00 93.50 404 LEU A N 1
ATOM 3088 C CA . LEU A 1 404 ? -10.229 3.434 17.821 1.00 93.50 404 LEU A CA 1
ATOM 3089 C C . LEU A 1 404 ? -10.055 4.733 18.620 1.00 93.50 404 LEU A C 1
ATOM 3091 O O . LEU A 1 404 ? -10.415 4.776 19.797 1.00 93.50 404 LEU A O 1
ATOM 3095 N N . LEU A 1 405 ? -9.575 5.805 17.986 1.00 94.38 405 LEU A N 1
ATOM 3096 C CA . LEU A 1 405 ? -9.400 7.099 18.640 1.00 94.38 405 LEU A CA 1
ATOM 3097 C C . LEU A 1 405 ? -10.733 7.728 19.061 1.00 94.38 405 LEU A C 1
ATOM 3099 O O . LEU A 1 405 ? -10.879 8.100 20.223 1.00 94.38 405 LEU A O 1
ATOM 3103 N N . VAL A 1 406 ? -11.713 7.843 18.159 1.00 92.56 406 VAL A N 1
ATOM 3104 C CA . VAL A 1 406 ? -12.977 8.536 18.481 1.00 92.56 406 VAL A CA 1
ATOM 3105 C C . VAL A 1 406 ? -13.814 7.776 19.510 1.00 92.56 406 VAL A C 1
ATOM 3107 O O . VAL A 1 406 ? -14.517 8.408 20.291 1.00 92.56 406 VAL A O 1
ATOM 3110 N N . THR A 1 407 ? -13.690 6.443 19.566 1.00 89.44 407 THR A N 1
ATOM 3111 C CA . THR A 1 407 ? -14.433 5.608 20.524 1.00 89.44 407 THR A CA 1
ATOM 3112 C C . THR A 1 407 ? -13.707 5.365 21.849 1.00 89.44 407 THR A C 1
ATOM 3114 O O . THR A 1 407 ? -14.376 5.183 22.862 1.00 89.44 407 THR A O 1
ATOM 3117 N N . THR A 1 408 ? -12.366 5.357 21.889 1.00 88.69 408 THR A N 1
ATOM 3118 C CA . THR A 1 408 ? -11.601 4.998 23.108 1.00 88.69 408 THR A CA 1
ATOM 3119 C C . THR A 1 408 ? -10.638 6.073 23.614 1.00 88.69 408 THR A C 1
ATOM 3121 O O . THR A 1 408 ? -10.138 5.957 24.730 1.00 88.69 408 THR A O 1
ATOM 3124 N N . GLY A 1 409 ? -10.340 7.094 22.808 1.00 89.50 409 GLY A N 1
ATOM 3125 C CA . GLY A 1 409 ? -9.343 8.125 23.112 1.00 89.50 409 GLY A CA 1
ATOM 3126 C C . GLY A 1 409 ? -7.887 7.727 22.860 1.00 89.50 409 GLY A C 1
ATOM 3127 O O . GLY A 1 409 ? -6.995 8.559 23.025 1.00 89.50 409 GLY A O 1
ATOM 3128 N N . ASN A 1 410 ? -7.627 6.481 22.456 1.00 89.00 410 ASN A N 1
ATOM 3129 C CA . ASN A 1 410 ? -6.273 5.963 22.275 1.00 89.00 410 ASN A CA 1
ATOM 3130 C C . ASN A 1 410 ? -5.781 6.117 20.831 1.00 89.00 410 ASN A C 1
ATOM 3132 O O . ASN A 1 410 ? -6.511 5.860 19.875 1.00 89.00 410 ASN A O 1
ATOM 3136 N N . THR A 1 411 ? -4.501 6.454 20.680 1.00 88.19 411 THR A N 1
ATOM 3137 C CA . THR A 1 411 ? -3.739 6.315 19.432 1.00 88.19 411 THR A CA 1
ATOM 3138 C C . THR A 1 411 ? -2.652 5.260 19.597 1.00 88.19 411 THR A C 1
ATOM 3140 O O . THR A 1 411 ? -2.153 5.030 20.699 1.00 88.19 411 THR A O 1
ATOM 3143 N N . LEU A 1 412 ? -2.249 4.633 18.491 1.00 86.69 412 LEU A N 1
ATOM 3144 C CA . LEU A 1 412 ? -1.032 3.828 18.462 1.00 86.69 412 LEU A CA 1
ATOM 3145 C C . LEU A 1 412 ? 0.191 4.752 18.337 1.00 86.69 412 LEU A C 1
ATOM 3147 O O . LEU A 1 412 ? 0.160 5.738 17.596 1.00 86.69 412 LEU A O 1
ATOM 3151 N N . ALA A 1 413 ? 1.265 4.440 19.064 1.00 85.31 413 ALA A N 1
ATOM 3152 C CA . ALA A 1 413 ? 2.503 5.211 19.015 1.00 85.31 413 ALA A CA 1
ATOM 3153 C C . ALA A 1 413 ? 3.167 5.111 17.631 1.00 85.31 413 ALA A C 1
ATOM 3155 O O . ALA A 1 413 ? 3.316 4.015 17.091 1.00 85.31 413 ALA A O 1
ATOM 3156 N N . ALA A 1 414 ? 3.583 6.256 17.078 1.00 84.88 414 ALA A N 1
ATOM 3157 C CA . ALA A 1 414 ? 4.182 6.327 15.749 1.00 84.88 414 ALA A CA 1
ATOM 3158 C C . ALA A 1 414 ? 5.438 5.429 15.630 1.00 84.88 414 ALA A C 1
ATOM 3160 O O . ALA A 1 414 ? 6.253 5.385 16.558 1.00 84.88 414 ALA A O 1
ATOM 3161 N N . PRO A 1 415 ? 5.615 4.717 14.502 1.00 88.62 415 PRO A N 1
ATOM 3162 C CA . PRO A 1 415 ? 6.653 3.706 14.349 1.00 88.62 415 PRO A CA 1
ATOM 3163 C C . PRO A 1 415 ? 8.066 4.300 14.305 1.00 88.62 415 PRO A C 1
ATOM 3165 O O . PRO A 1 415 ? 8.339 5.324 13.671 1.00 88.62 415 PRO A O 1
ATOM 3168 N N . VAL A 1 416 ? 8.989 3.610 14.977 1.00 84.19 416 VAL A N 1
ATOM 3169 C CA . VAL A 1 416 ? 10.408 3.977 15.052 1.00 84.19 416 VAL A CA 1
ATOM 3170 C C . VAL A 1 416 ? 11.137 3.502 13.794 1.00 84.19 416 VAL A C 1
ATOM 3172 O O . VAL A 1 416 ? 10.945 2.379 13.341 1.00 84.19 416 VAL A O 1
ATOM 3175 N N . GLY A 1 417 ? 12.012 4.348 13.247 1.00 81.81 417 GLY A N 1
ATOM 3176 C CA . GLY A 1 417 ? 12.857 4.019 12.092 1.00 81.81 417 GLY A CA 1
ATOM 3177 C C . GLY A 1 417 ? 12.219 4.279 10.724 1.00 81.81 417 GLY A C 1
ATOM 3178 O O . GLY A 1 417 ? 12.948 4.410 9.749 1.00 81.81 417 GLY A O 1
ATOM 3179 N N . THR A 1 418 ? 10.898 4.446 10.643 1.00 81.06 418 THR A N 1
ATOM 3180 C CA . THR A 1 418 ? 10.161 4.726 9.395 1.00 81.06 418 THR A CA 1
ATOM 3181 C C . THR A 1 418 ? 9.687 6.179 9.307 1.00 81.06 418 THR A C 1
ATOM 3183 O O . THR A 1 418 ? 8.596 6.468 8.825 1.00 81.06 418 THR A O 1
ATOM 3186 N N . SER A 1 419 ? 10.472 7.119 9.843 1.00 84.12 419 SER A N 1
ATOM 3187 C CA . SER A 1 419 ? 10.131 8.553 9.888 1.00 84.12 419 SER A CA 1
ATOM 3188 C C . SER A 1 419 ? 8.786 8.886 10.570 1.00 84.12 419 SER A C 1
ATOM 3190 O O . SER A 1 419 ? 8.258 9.977 10.371 1.00 84.12 419 SER A O 1
ATOM 3192 N N . GLY A 1 420 ? 8.236 7.976 11.388 1.00 87.44 420 GLY A N 1
ATOM 3193 C CA . GLY A 1 420 ? 6.909 8.097 12.007 1.00 87.44 420 GLY A CA 1
ATOM 3194 C C . GLY A 1 420 ? 5.741 7.616 11.130 1.00 87.44 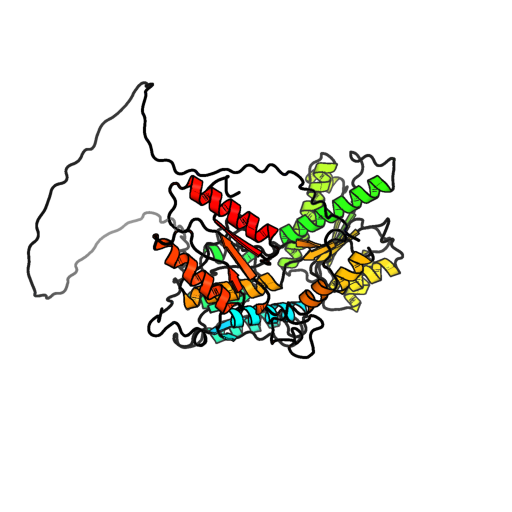420 GLY A C 1
ATOM 3195 O O . GLY A 1 420 ? 4.587 7.776 11.518 1.00 87.44 420 GLY A O 1
ATOM 3196 N N . ILE A 1 421 ? 6.020 7.022 9.966 1.00 93.31 421 ILE A N 1
ATOM 3197 C CA . ILE A 1 421 ? 5.028 6.563 8.986 1.00 93.31 421 ILE A CA 1
ATOM 3198 C C . ILE A 1 421 ? 4.827 5.048 9.094 1.00 93.31 421 ILE A C 1
ATOM 3200 O O . ILE A 1 421 ? 5.790 4.280 9.146 1.00 93.31 421 ILE A O 1
ATOM 3204 N N . TYR A 1 422 ? 3.572 4.603 9.099 1.00 95.31 422 TYR A N 1
ATOM 3205 C CA . TYR A 1 422 ? 3.210 3.190 9.025 1.00 95.31 422 TYR A CA 1
ATOM 3206 C C . TYR A 1 422 ? 3.366 2.707 7.579 1.00 95.31 422 TYR A C 1
ATOM 3208 O O . TYR A 1 422 ? 2.573 3.058 6.703 1.00 95.31 422 TYR A O 1
ATOM 3216 N N . LEU A 1 423 ? 4.412 1.918 7.320 1.00 95.31 423 LEU A N 1
ATOM 3217 C CA . LEU A 1 423 ? 4.710 1.438 5.973 1.00 95.31 423 LEU A CA 1
ATOM 3218 C C . LEU A 1 423 ? 3.774 0.298 5.555 1.00 95.31 423 LEU A C 1
ATOM 3220 O O . LEU A 1 423 ? 3.707 -0.737 6.215 1.00 95.31 423 LEU A O 1
ATOM 3224 N N . THR A 1 424 ? 3.109 0.469 4.414 1.00 95.19 424 THR A N 1
ATOM 3225 C CA . THR A 1 424 ? 2.319 -0.569 3.727 1.00 95.19 424 THR A CA 1
ATOM 3226 C C . THR A 1 424 ? 3.068 -1.180 2.537 1.00 95.19 424 THR A C 1
ATOM 3228 O O . THR A 1 424 ? 2.613 -2.159 1.951 1.00 95.19 424 THR A O 1
ATOM 3231 N N . GLY A 1 425 ? 4.225 -0.626 2.172 1.00 93.19 425 GLY A N 1
ATOM 3232 C CA . GLY A 1 425 ? 5.081 -1.103 1.089 1.00 93.19 425 GLY A CA 1
ATOM 3233 C C . GLY A 1 425 ? 6.503 -0.535 1.185 1.00 93.19 425 GLY A C 1
ATOM 3234 O O . GLY A 1 425 ? 6.792 0.227 2.112 1.00 93.19 425 GLY A O 1
ATOM 3235 N N . PRO A 1 426 ? 7.386 -0.858 0.224 1.00 95.69 426 PRO A N 1
ATOM 3236 C CA . PRO A 1 426 ? 7.108 -1.624 -0.997 1.00 95.69 426 PRO A CA 1
ATOM 3237 C C . PRO A 1 426 ? 6.987 -3.137 -0.773 1.00 95.69 426 PRO A C 1
ATOM 3239 O O . PRO A 1 426 ? 7.685 -3.714 0.055 1.00 95.69 426 PRO A O 1
ATOM 3242 N N . HIS A 1 427 ? 6.145 -3.792 -1.574 1.00 95.62 427 HIS A N 1
ATOM 3243 C CA . HIS A 1 427 ? 6.134 -5.248 -1.746 1.00 95.62 427 HIS A CA 1
ATOM 3244 C C . HIS A 1 427 ? 6.417 -5.597 -3.212 1.00 95.62 427 HIS A C 1
ATOM 3246 O O . HIS A 1 427 ? 5.602 -5.311 -4.089 1.00 95.62 427 HIS A O 1
ATOM 3252 N N . ILE A 1 428 ? 7.561 -6.227 -3.487 1.00 97.38 428 ILE A N 1
ATOM 3253 C CA . ILE A 1 428 ? 7.934 -6.632 -4.849 1.00 97.38 428 ILE A CA 1
ATOM 3254 C C . ILE A 1 428 ? 7.225 -7.938 -5.220 1.00 97.38 428 ILE A C 1
ATOM 3256 O O . ILE A 1 428 ? 7.402 -8.970 -4.568 1.00 97.38 428 ILE A O 1
ATOM 3260 N N . ILE A 1 429 ? 6.435 -7.898 -6.291 1.00 97.56 429 ILE A N 1
ATOM 3261 C CA . ILE A 1 429 ? 5.764 -9.058 -6.880 1.00 97.56 429 ILE A CA 1
ATOM 3262 C C . ILE A 1 429 ? 6.509 -9.459 -8.151 1.00 97.56 429 ILE A C 1
ATOM 3264 O O . ILE A 1 429 ? 6.790 -8.635 -9.015 1.00 97.56 429 ILE A O 1
ATOM 3268 N N . THR A 1 430 ? 6.817 -10.744 -8.265 1.00 97.38 430 THR A N 1
ATOM 3269 C CA . THR A 1 430 ? 7.536 -11.381 -9.373 1.00 97.38 430 THR A CA 1
ATOM 3270 C C . THR A 1 430 ? 6.851 -12.703 -9.721 1.00 97.38 430 THR A C 1
ATOM 3272 O O . THR A 1 430 ? 5.965 -13.164 -9.000 1.00 97.38 430 THR A O 1
ATOM 3275 N N . ARG A 1 431 ? 7.314 -13.399 -10.766 1.00 95.75 431 ARG A N 1
ATOM 3276 C CA . ARG A 1 431 ? 6.837 -14.756 -11.096 1.00 95.75 431 ARG A CA 1
ATOM 3277 C C . ARG A 1 431 ? 7.020 -15.766 -9.941 1.00 95.75 431 ARG A C 1
ATOM 3279 O O . ARG A 1 431 ? 6.307 -16.762 -9.906 1.00 95.75 431 ARG A O 1
ATOM 3286 N N . ALA A 1 432 ? 7.935 -15.524 -8.995 1.00 96.25 432 ALA A N 1
ATOM 3287 C CA . ALA A 1 432 ? 8.200 -16.425 -7.867 1.00 96.25 432 ALA A CA 1
ATOM 3288 C C . ALA A 1 432 ? 7.189 -16.310 -6.706 1.00 96.25 432 ALA A C 1
ATOM 3290 O O . ALA A 1 432 ? 7.083 -17.235 -5.904 1.00 96.25 432 ALA A O 1
ATOM 3291 N N . ASN A 1 433 ? 6.458 -15.196 -6.605 1.00 96.06 433 ASN A N 1
ATOM 3292 C CA . ASN A 1 433 ? 5.522 -14.894 -5.513 1.00 96.06 433 ASN A CA 1
ATOM 3293 C C . ASN A 1 433 ? 4.209 -14.260 -6.013 1.00 96.06 433 ASN A C 1
ATOM 3295 O O . ASN A 1 433 ? 3.564 -13.508 -5.284 1.00 96.06 433 ASN A O 1
ATOM 3299 N N . ILE A 1 434 ? 3.823 -14.537 -7.262 1.00 94.50 434 ILE A N 1
ATOM 3300 C CA . ILE A 1 434 ? 2.603 -13.989 -7.859 1.00 94.50 434 ILE A CA 1
ATOM 3301 C C . ILE A 1 434 ? 1.340 -14.538 -7.157 1.00 94.50 434 ILE A C 1
ATOM 3303 O O . ILE A 1 434 ? 1.274 -15.742 -6.888 1.00 94.50 434 ILE A O 1
ATOM 3307 N N . PRO A 1 435 ? 0.326 -13.699 -6.859 1.00 93.75 435 PRO A N 1
ATOM 3308 C CA . PRO A 1 435 ? -0.922 -14.163 -6.257 1.00 93.75 435 PRO A CA 1
ATOM 3309 C C . PRO A 1 435 ? -1.694 -15.154 -7.145 1.00 93.75 435 PRO A C 1
ATOM 3311 O O . PRO A 1 435 ? -1.660 -15.077 -8.376 1.00 93.75 435 PRO A O 1
ATOM 3314 N N . SER A 1 436 ? -2.438 -16.070 -6.518 1.00 94.25 436 SER A N 1
ATOM 3315 C CA . SER A 1 436 ? -3.320 -17.011 -7.223 1.00 94.25 436 SER A CA 1
ATOM 3316 C C . SER A 1 436 ? -4.491 -16.295 -7.903 1.00 94.25 436 SER A C 1
ATOM 3318 O O . SER A 1 436 ? -4.912 -15.234 -7.460 1.00 94.25 436 SER A O 1
ATOM 3320 N N . ASP A 1 437 ? -5.061 -16.887 -8.951 1.00 91.94 437 ASP A N 1
ATOM 3321 C CA . ASP A 1 437 ? -6.160 -16.313 -9.747 1.00 91.94 437 ASP A CA 1
ATOM 3322 C C . ASP A 1 437 ? -7.343 -15.831 -8.885 1.00 91.94 437 ASP A C 1
ATOM 3324 O O . ASP A 1 437 ? -7.865 -14.737 -9.093 1.00 91.94 437 ASP A O 1
ATOM 3328 N N . THR A 1 438 ? -7.724 -16.609 -7.865 1.00 92.06 438 THR A N 1
ATOM 3329 C CA . THR A 1 438 ? -8.743 -16.225 -6.874 1.00 92.06 438 THR A CA 1
ATOM 3330 C C . THR A 1 438 ? -8.330 -14.979 -6.089 1.00 92.06 438 THR A C 1
ATOM 3332 O O . THR A 1 438 ? -9.130 -14.063 -5.921 1.00 92.06 438 THR A O 1
ATOM 3335 N N . LEU A 1 439 ? -7.074 -14.916 -5.637 1.00 92.50 439 LEU A N 1
ATOM 3336 C CA . LEU A 1 439 ? -6.550 -13.777 -4.888 1.00 92.50 439 LEU A CA 1
ATOM 3337 C C . LEU A 1 439 ? -6.424 -12.527 -5.775 1.00 92.50 439 LEU A C 1
ATOM 3339 O O . LEU A 1 439 ? -6.753 -11.443 -5.314 1.00 92.50 439 LEU A O 1
ATOM 3343 N N . ARG A 1 440 ? -6.054 -12.665 -7.057 1.00 92.88 440 ARG A N 1
ATOM 3344 C CA . ARG A 1 440 ? -5.996 -11.554 -8.031 1.00 92.88 440 ARG A CA 1
ATOM 3345 C C . ARG A 1 440 ? -7.377 -10.945 -8.309 1.00 92.88 440 ARG A C 1
ATOM 3347 O O . ARG A 1 440 ? -7.502 -9.720 -8.370 1.00 92.88 440 ARG A O 1
ATOM 3354 N N . LYS A 1 441 ? -8.424 -11.777 -8.389 1.00 92.69 441 LYS A N 1
ATOM 3355 C CA . LYS A 1 441 ? -9.831 -11.331 -8.460 1.00 92.69 441 LYS A CA 1
ATOM 3356 C C . LYS A 1 441 ? -10.254 -10.605 -7.183 1.00 92.69 441 LYS A C 1
ATOM 3358 O O . LYS A 1 441 ? -10.659 -9.453 -7.247 1.00 92.69 441 LYS A O 1
ATOM 3363 N N . CYS A 1 442 ? -10.076 -11.232 -6.020 1.00 94.12 442 CYS A N 1
ATOM 3364 C CA . CYS A 1 442 ? -10.433 -10.627 -4.734 1.00 94.12 442 CYS A CA 1
ATOM 3365 C C . CYS A 1 442 ? -9.672 -9.333 -4.438 1.00 94.12 442 CYS A C 1
ATOM 3367 O O . CYS A 1 442 ? -10.249 -8.403 -3.889 1.00 94.12 442 CYS A O 1
ATOM 3369 N N . GLU A 1 443 ? -8.417 -9.224 -4.862 1.00 92.19 443 GLU A N 1
ATOM 3370 C CA . GLU A 1 443 ? -7.658 -7.983 -4.776 1.00 92.19 443 GLU A CA 1
ATOM 3371 C C . GLU A 1 443 ? -8.224 -6.898 -5.707 1.00 92.19 443 GLU A C 1
ATOM 3373 O O . GLU A 1 443 ? -8.395 -5.756 -5.277 1.00 92.19 443 GLU A O 1
ATOM 3378 N N . SER A 1 444 ? -8.587 -7.254 -6.945 1.00 91.88 444 SER A N 1
ATOM 3379 C CA . SER A 1 444 ? -9.239 -6.348 -7.903 1.00 91.88 444 SER A CA 1
ATOM 3380 C C . SER A 1 444 ? -10.593 -5.836 -7.393 1.0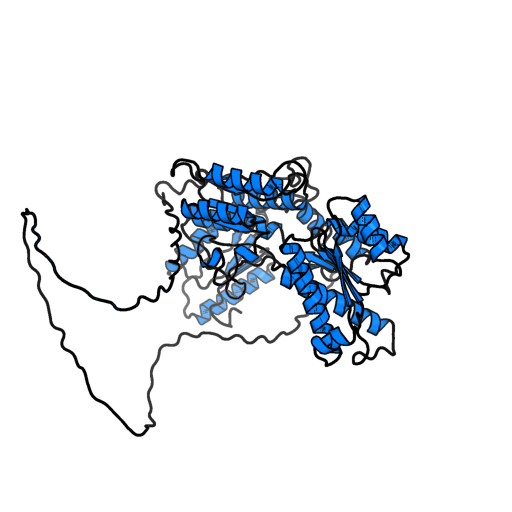0 91.88 444 SER A C 1
ATOM 3382 O O . SER A 1 444 ? -10.879 -4.645 -7.529 1.00 91.88 444 SER A O 1
ATOM 3384 N N . ASP A 1 445 ? -11.363 -6.704 -6.730 1.00 94.31 445 ASP A N 1
ATOM 3385 C CA . ASP A 1 445 ? -12.663 -6.409 -6.113 1.00 94.31 445 ASP A CA 1
ATOM 3386 C C . ASP A 1 445 ? -12.564 -5.866 -4.667 1.00 94.31 445 ASP A C 1
ATOM 3388 O O . ASP A 1 445 ? -13.575 -5.671 -3.993 1.00 94.31 445 ASP A O 1
ATOM 3392 N N . ALA A 1 446 ? -11.351 -5.563 -4.189 1.00 94.19 446 ALA A N 1
ATOM 3393 C CA . ALA A 1 446 ? -11.056 -5.005 -2.863 1.00 94.19 446 ALA A CA 1
ATOM 3394 C C . ALA A 1 446 ? -11.515 -5.843 -1.648 1.00 94.19 446 ALA A C 1
ATOM 3396 O O . ALA A 1 446 ? -11.726 -5.283 -0.573 1.00 94.19 446 ALA A O 1
ATOM 3397 N N . PHE A 1 447 ? -11.575 -7.169 -1.791 1.00 95.25 447 PHE A N 1
ATOM 3398 C CA . PHE A 1 447 ? -11.915 -8.153 -0.753 1.00 95.25 447 PHE A CA 1
ATOM 3399 C C . PHE A 1 447 ? -13.314 -7.927 -0.139 1.00 95.25 447 PHE A C 1
ATOM 3401 O O . PHE A 1 447 ? -13.428 -7.562 1.035 1.00 95.25 447 PHE A O 1
ATOM 3408 N N . PRO A 1 448 ? -14.398 -8.130 -0.913 1.00 95.25 448 PRO A N 1
ATOM 3409 C CA . PRO A 1 448 ? -15.759 -7.891 -0.443 1.00 95.25 448 PRO A CA 1
ATOM 3410 C C . PRO A 1 448 ? -16.121 -8.824 0.722 1.00 95.25 448 PRO A C 1
ATOM 3412 O O . PRO A 1 448 ? -15.985 -10.042 0.631 1.00 95.25 448 PRO A O 1
ATOM 3415 N N . MET A 1 449 ? -16.617 -8.251 1.819 1.00 94.94 449 MET A N 1
ATOM 3416 C CA . MET A 1 449 ? -17.066 -8.989 3.006 1.00 94.94 449 MET A CA 1
ATOM 3417 C C . MET A 1 449 ? -18.581 -9.203 2.937 1.00 94.94 449 MET A C 1
ATOM 3419 O O . MET A 1 449 ? -19.324 -8.265 2.636 1.00 94.94 449 MET A O 1
ATOM 3423 N N . CYS A 1 450 ? -19.065 -10.415 3.219 1.00 95.06 450 CYS A N 1
ATOM 3424 C CA . CYS A 1 450 ? -20.499 -10.699 3.130 1.00 95.06 450 CYS A CA 1
ATOM 3425 C C . CYS A 1 450 ? -21.316 -9.821 4.109 1.00 95.06 450 CYS A C 1
ATOM 3427 O O . CYS A 1 450 ? -20.875 -9.602 5.236 1.00 95.06 450 CYS A O 1
ATOM 3429 N N . PRO A 1 451 ? -22.517 -9.333 3.731 1.00 93.56 451 PRO A N 1
ATOM 3430 C CA . PRO A 1 451 ? -23.268 -9.634 2.510 1.00 93.56 451 PRO A CA 1
ATOM 3431 C C . PRO A 1 451 ? -22.963 -8.707 1.316 1.00 93.56 451 PRO A C 1
ATOM 3433 O O . PRO A 1 451 ? -23.707 -8.738 0.335 1.00 93.56 451 PRO A O 1
ATOM 3436 N N . ASN A 1 452 ? -21.914 -7.873 1.360 1.00 92.56 452 ASN A N 1
ATOM 3437 C CA . ASN A 1 452 ? -21.512 -7.116 0.174 1.00 92.56 452 ASN A CA 1
ATOM 3438 C C . ASN A 1 452 ? -20.964 -8.077 -0.890 1.00 92.56 452 ASN A C 1
ATOM 3440 O O . ASN A 1 452 ? -20.119 -8.915 -0.590 1.00 92.56 452 ASN A O 1
ATOM 3444 N N . THR A 1 453 ? -21.443 -7.954 -2.126 1.00 94.31 453 THR A N 1
ATOM 3445 C CA . THR A 1 453 ? -21.031 -8.794 -3.266 1.00 94.31 453 THR A CA 1
ATOM 3446 C C . THR A 1 453 ? -20.837 -7.981 -4.554 1.00 94.31 453 THR A C 1
ATOM 3448 O O . THR A 1 453 ? -20.775 -8.550 -5.644 1.00 94.31 453 THR A O 1
ATOM 3451 N N . LEU A 1 454 ? -20.753 -6.650 -4.444 1.00 94.25 454 LEU A N 1
ATOM 3452 C CA . LEU A 1 454 ? -20.568 -5.746 -5.580 1.00 94.25 454 LEU A CA 1
ATOM 3453 C C . LEU A 1 454 ? -19.093 -5.392 -5.809 1.00 94.25 454 LEU A C 1
ATOM 3455 O O . LEU A 1 454 ? -18.275 -5.468 -4.891 1.00 94.25 454 LEU A O 1
ATOM 3459 N N . THR A 1 455 ? -18.778 -4.967 -7.031 1.00 93.31 455 THR A N 1
ATOM 3460 C CA . THR A 1 455 ? -17.484 -4.388 -7.412 1.00 93.31 455 THR A CA 1
ATOM 3461 C C . THR A 1 455 ? -17.197 -3.071 -6.666 1.00 93.31 455 THR A C 1
ATOM 3463 O O . THR A 1 455 ? -18.134 -2.402 -6.232 1.00 93.31 455 THR A O 1
ATOM 3466 N N . PRO A 1 456 ? -15.928 -2.621 -6.548 1.00 93.75 456 PRO A N 1
ATOM 3467 C CA . PRO A 1 456 ? -15.549 -1.405 -5.803 1.00 93.75 456 PRO A CA 1
ATOM 3468 C C . PRO A 1 456 ? -16.135 -0.063 -6.285 1.00 93.75 456 PRO A C 1
ATOM 3470 O O . PRO A 1 456 ? -15.950 0.958 -5.622 1.00 93.75 456 PRO A O 1
ATOM 3473 N N . ASP A 1 457 ? -16.816 -0.046 -7.433 1.00 91.25 457 ASP A N 1
ATOM 3474 C CA . ASP A 1 457 ? -17.603 1.086 -7.945 1.00 91.25 457 ASP A CA 1
ATOM 3475 C C . ASP A 1 457 ? -19.095 1.022 -7.564 1.00 91.25 457 ASP A C 1
ATOM 3477 O O . ASP A 1 457 ? -19.864 1.886 -7.973 1.00 91.25 457 ASP A O 1
ATOM 3481 N N . ASP A 1 458 ? -19.509 0.015 -6.789 1.00 90.25 458 ASP A N 1
ATOM 3482 C CA . ASP A 1 458 ? -20.899 -0.287 -6.427 1.00 90.25 458 ASP A CA 1
ATOM 3483 C C . ASP A 1 458 ? -21.822 -0.576 -7.649 1.00 90.25 458 ASP A C 1
ATOM 3485 O O . ASP A 1 458 ? -23.046 -0.590 -7.505 1.00 90.25 458 ASP A O 1
ATOM 3489 N N . THR A 1 459 ? -21.278 -0.826 -8.858 1.00 91.62 459 THR A N 1
ATOM 3490 C CA . THR A 1 459 ? -22.084 -0.929 -10.103 1.00 91.62 459 THR A CA 1
ATOM 3491 C C . THR A 1 459 ? -22.427 -2.342 -10.579 1.00 91.62 459 THR A C 1
ATOM 3493 O O . THR A 1 459 ? -23.421 -2.515 -11.289 1.00 91.62 459 THR A O 1
ATOM 3496 N N . SER A 1 460 ? -21.616 -3.352 -10.254 1.00 93.56 460 SER A N 1
ATOM 3497 C CA . SER A 1 460 ? -21.715 -4.689 -10.856 1.00 93.56 460 SER A CA 1
ATOM 3498 C C . SER A 1 460 ? -21.387 -5.806 -9.863 1.00 93.56 460 SER A C 1
ATOM 3500 O O . SER A 1 460 ? -20.980 -5.537 -8.737 1.00 93.56 460 SER A O 1
ATOM 3502 N N . GLN A 1 461 ? -21.610 -7.063 -10.250 1.00 95.81 461 GLN A N 1
ATOM 3503 C CA . GLN A 1 461 ? -21.326 -8.222 -9.402 1.00 95.81 461 GLN A CA 1
ATOM 3504 C C . GLN A 1 461 ? -19.812 -8.481 -9.336 1.00 95.81 461 GLN A C 1
ATOM 3506 O O . GLN A 1 461 ? -19.168 -8.578 -10.377 1.00 95.81 461 GLN A O 1
ATOM 3511 N N . SER A 1 462 ? -19.275 -8.637 -8.125 1.00 94.62 462 SER A N 1
ATOM 3512 C CA . SER A 1 462 ? -17.885 -9.044 -7.873 1.00 94.62 462 SER A CA 1
ATOM 3513 C C . SER A 1 462 ? -17.565 -10.411 -8.499 1.00 94.62 462 SER A C 1
ATOM 3515 O O . SER A 1 462 ? -18.393 -11.324 -8.447 1.00 94.62 462 SER A O 1
ATOM 3517 N N . GLU A 1 463 ? -16.355 -10.577 -9.047 1.00 94.12 463 GLU A N 1
ATOM 3518 C CA . GLU A 1 463 ? -15.828 -11.882 -9.478 1.00 94.12 463 GLU A CA 1
ATOM 3519 C C . GLU A 1 463 ? -15.196 -12.670 -8.319 1.00 94.12 463 GLU A C 1
ATOM 3521 O O . GLU A 1 463 ? -14.984 -13.881 -8.429 1.00 94.12 463 GLU A O 1
ATOM 3526 N N . CYS A 1 464 ? -14.900 -11.996 -7.208 1.00 94.75 464 CYS A N 1
ATOM 3527 C CA . CYS A 1 464 ? -14.616 -12.615 -5.920 1.00 94.75 464 CYS A CA 1
ATOM 3528 C C . CYS A 1 464 ? -15.919 -12.963 -5.176 1.00 94.75 464 CYS A C 1
ATOM 3530 O O . CYS A 1 464 ? -16.756 -12.084 -4.946 1.00 94.75 464 CYS A O 1
ATOM 3532 N N . ASP A 1 465 ? -16.068 -14.220 -4.747 1.00 94.56 465 ASP A N 1
ATOM 3533 C CA . ASP A 1 465 ? -17.081 -14.602 -3.755 1.00 94.56 465 ASP A CA 1
ATOM 3534 C C . ASP A 1 465 ? -16.857 -13.807 -2.459 1.00 94.56 465 ASP A C 1
ATOM 3536 O O . ASP A 1 465 ? -15.718 -13.662 -2.009 1.00 94.56 465 ASP A O 1
ATOM 3540 N N . CYS A 1 466 ? -17.926 -13.304 -1.834 1.00 94.50 466 CYS A N 1
ATOM 3541 C CA . CYS A 1 466 ? -17.761 -12.530 -0.606 1.00 94.50 466 CYS A CA 1
ATOM 3542 C C . CYS A 1 466 ? -17.176 -13.381 0.529 1.00 94.50 466 CYS A C 1
ATOM 3544 O O . CYS A 1 466 ? -17.502 -14.559 0.703 1.00 94.50 466 CYS A O 1
ATOM 3546 N N . ILE A 1 467 ? -16.313 -12.757 1.327 1.00 94.88 467 ILE A N 1
ATOM 3547 C CA . ILE A 1 467 ? -15.663 -13.392 2.465 1.00 94.88 467 ILE A CA 1
ATOM 3548 C C . ILE A 1 467 ? -16.689 -13.515 3.594 1.00 94.88 467 ILE A C 1
ATOM 3550 O O . ILE A 1 467 ? -17.084 -12.533 4.231 1.00 94.88 467 ILE A O 1
ATOM 3554 N N . ASP A 1 468 ? -17.130 -14.749 3.825 1.00 95.31 468 ASP A N 1
ATOM 3555 C CA . ASP A 1 468 ? -17.994 -15.132 4.937 1.00 95.31 468 ASP A CA 1
ATOM 3556 C C . ASP A 1 468 ? -17.153 -15.264 6.213 1.00 95.31 468 ASP A C 1
ATOM 3558 O O . ASP A 1 468 ? -16.665 -16.343 6.559 1.00 95.31 468 ASP A O 1
ATOM 3562 N N . ARG A 1 469 ? -16.957 -14.131 6.898 1.00 94.31 469 ARG A N 1
ATOM 3563 C CA . ARG A 1 469 ? -16.143 -14.041 8.119 1.00 94.31 469 ARG A CA 1
ATOM 3564 C C . ARG A 1 469 ? -16.610 -14.954 9.254 1.00 94.31 469 ARG A C 1
ATOM 3566 O O . ARG A 1 469 ? -15.776 -15.334 10.066 1.00 94.31 469 ARG A O 1
ATOM 3573 N N . SER A 1 470 ? -17.869 -15.408 9.251 1.00 93.94 470 SER A N 1
ATOM 3574 C CA . SER A 1 470 ? -18.374 -16.372 10.244 1.00 93.94 470 SER A CA 1
ATOM 3575 C C . SER A 1 470 ? -17.696 -17.750 10.174 1.00 93.94 470 SER A C 1
ATOM 3577 O O . SER A 1 470 ? -17.889 -18.581 11.059 1.00 93.94 470 SER A O 1
ATOM 3579 N N . ARG A 1 471 ? -16.897 -17.997 9.126 1.00 94.19 471 ARG A N 1
ATOM 3580 C CA . ARG A 1 471 ? -16.064 -19.197 8.953 1.00 94.19 471 ARG A CA 1
ATOM 3581 C C . ARG A 1 471 ? -14.611 -19.003 9.377 1.00 94.19 471 ARG A C 1
ATOM 3583 O O . ARG A 1 471 ? -13.888 -19.989 9.402 1.00 94.19 471 ARG A O 1
ATOM 3590 N N . ILE A 1 472 ? -14.192 -17.766 9.653 1.00 95.50 472 ILE A N 1
ATOM 3591 C CA . ILE A 1 472 ? -12.839 -17.449 10.107 1.00 95.50 472 ILE A CA 1
ATOM 3592 C C . ILE A 1 472 ? -12.810 -17.624 11.622 1.00 95.50 472 ILE A C 1
ATOM 3594 O O . ILE A 1 472 ? -13.556 -16.942 12.328 1.00 95.50 472 ILE A O 1
ATOM 3598 N N . ARG A 1 473 ? -11.931 -18.495 12.119 1.00 95.88 473 ARG A N 1
ATOM 3599 C CA . ARG A 1 473 ? -11.697 -18.686 13.556 1.00 95.88 473 ARG A CA 1
ATOM 3600 C C . ARG A 1 473 ? -10.271 -18.295 13.911 1.00 95.88 473 ARG A C 1
ATOM 3602 O O . ARG A 1 473 ? -9.315 -18.810 13.333 1.00 95.88 473 ARG A O 1
ATOM 3609 N N . ILE A 1 474 ? -10.121 -17.387 14.870 1.00 96.88 474 ILE A N 1
ATOM 3610 C CA . ILE A 1 474 ? -8.825 -16.894 15.345 1.00 96.88 474 ILE A CA 1
ATOM 3611 C C . ILE A 1 474 ? -8.524 -17.484 16.723 1.00 96.88 474 ILE A C 1
ATOM 3613 O O . ILE A 1 474 ? -9.381 -17.480 17.602 1.00 96.88 474 ILE A O 1
ATOM 3617 N N . GLY A 1 475 ? -7.302 -17.978 16.922 1.00 96.50 475 GLY A N 1
ATOM 3618 C CA . GLY A 1 475 ? -6.812 -18.414 18.231 1.00 96.50 475 GLY A CA 1
ATOM 3619 C C . GLY A 1 475 ? -6.088 -17.300 18.992 1.00 96.50 475 GLY A C 1
ATOM 3620 O O . GLY A 1 475 ? -5.275 -16.581 18.416 1.00 96.50 475 GLY A O 1
ATOM 3621 N N . GLY A 1 476 ? -6.315 -17.185 20.296 1.00 95.88 476 GLY A N 1
ATOM 3622 C CA . GLY A 1 476 ? -5.530 -16.341 21.194 1.00 95.88 476 GLY A CA 1
ATOM 3623 C C . GLY A 1 476 ? -4.808 -17.179 22.248 1.00 95.88 476 GLY A C 1
ATOM 3624 O O . GLY A 1 476 ? -5.430 -18.006 22.912 1.00 95.88 476 GLY A O 1
ATOM 3625 N N . VAL A 1 477 ? -3.500 -16.969 22.443 1.00 96.44 477 VAL A N 1
ATOM 3626 C CA . VAL A 1 477 ? -2.751 -17.608 23.544 1.00 96.44 477 VAL A CA 1
ATOM 3627 C C . VAL A 1 477 ? -1.876 -16.591 24.271 1.00 96.44 477 VAL A C 1
ATOM 3629 O O . VAL A 1 477 ? -0.789 -16.231 23.819 1.00 96.44 477 VAL A O 1
ATOM 3632 N N . VAL A 1 478 ? -2.337 -16.141 25.439 1.00 96.44 478 VAL A N 1
ATOM 3633 C CA . VAL A 1 478 ? -1.600 -15.199 26.296 1.00 96.44 478 VAL A CA 1
ATOM 3634 C C . VAL A 1 478 ? -1.335 -15.786 27.679 1.00 96.44 478 VAL A C 1
ATOM 3636 O O . VAL A 1 478 ? -2.030 -16.703 28.108 1.00 96.44 478 VAL A O 1
ATOM 3639 N N . HIS A 1 479 ? -0.358 -15.238 28.402 1.00 95.88 479 HIS A N 1
ATOM 3640 C CA . HIS A 1 479 ? -0.009 -15.641 29.774 1.00 95.88 479 HIS A CA 1
ATOM 3641 C C . HIS A 1 479 ? -1.018 -15.156 30.838 1.00 95.88 479 HIS A C 1
ATOM 3643 O O . HIS A 1 479 ? -0.664 -14.926 31.992 1.00 95.88 479 HIS A O 1
ATOM 3649 N N . GLY A 1 480 ? -2.283 -14.993 30.444 1.00 94.06 480 GLY A N 1
ATOM 3650 C CA . GLY A 1 480 ? -3.359 -14.499 31.290 1.00 94.06 480 GLY A CA 1
ATOM 3651 C C . GLY A 1 480 ? -4.053 -15.609 32.059 1.00 94.06 480 GLY A C 1
ATOM 3652 O O . GLY A 1 480 ? -4.435 -16.631 31.481 1.00 94.06 480 GLY A O 1
ATOM 3653 N N . ILE A 1 481 ? -4.238 -15.382 33.361 1.00 95.75 481 ILE A N 1
ATOM 3654 C CA . ILE A 1 481 ? -4.878 -16.335 34.270 1.00 95.75 481 ILE A CA 1
ATOM 3655 C C . ILE A 1 481 ? -6.231 -15.840 34.791 1.00 95.75 481 ILE A C 1
ATOM 3657 O O . ILE A 1 481 ? -6.455 -14.639 34.935 1.00 95.75 481 ILE A O 1
ATOM 3661 N N . THR A 1 482 ? -7.139 -16.768 35.102 1.00 94.88 482 THR A N 1
ATOM 3662 C CA . THR A 1 482 ? -8.514 -16.485 35.572 1.00 94.88 482 THR A CA 1
ATOM 3663 C C . THR A 1 482 ? -8.587 -15.631 36.844 1.00 94.88 482 THR A C 1
ATOM 3665 O O . THR A 1 482 ? -9.590 -14.958 37.065 1.00 94.88 482 THR A O 1
ATOM 3668 N N . THR A 1 483 ? -7.537 -15.619 37.672 1.00 94.88 483 THR A N 1
ATOM 3669 C CA . THR A 1 483 ? -7.474 -14.844 38.925 1.00 94.88 483 THR A CA 1
ATOM 3670 C C . THR A 1 483 ? -6.828 -13.462 38.798 1.00 94.88 483 THR A C 1
ATOM 3672 O O . THR A 1 483 ? -6.769 -12.748 39.797 1.00 94.88 483 THR A O 1
ATOM 3675 N N . ASP A 1 484 ? -6.315 -13.086 37.624 1.00 94.12 484 ASP A N 1
ATOM 3676 C CA . ASP A 1 484 ? -5.688 -11.781 37.390 1.00 94.12 484 ASP A CA 1
ATOM 3677 C C . ASP A 1 484 ? -6.605 -10.879 36.546 1.00 94.12 484 ASP A C 1
ATOM 3679 O O . ASP A 1 484 ? -6.866 -11.140 35.367 1.00 94.12 484 ASP A O 1
ATOM 3683 N N . SER A 1 485 ? -7.095 -9.805 37.170 1.00 93.56 485 SER A N 1
ATOM 3684 C CA . SER A 1 485 ? -8.008 -8.834 36.561 1.00 93.56 485 SER A CA 1
ATOM 3685 C C . SER A 1 485 ? -7.326 -7.843 35.615 1.00 93.56 485 SER A C 1
ATOM 3687 O O . SER A 1 485 ? -8.021 -7.124 34.898 1.00 93.56 485 SER A O 1
ATOM 3689 N N . PHE A 1 486 ? -5.989 -7.818 35.519 1.00 93.25 486 PHE A N 1
ATOM 3690 C CA . PHE A 1 486 ? -5.318 -7.095 34.431 1.00 93.25 486 PHE A CA 1
ATOM 3691 C C . PHE A 1 486 ? -5.809 -7.587 33.057 1.00 93.25 486 PHE A C 1
ATOM 3693 O O . PHE A 1 486 ? -6.058 -6.791 32.151 1.00 93.25 486 PHE A O 1
ATOM 3700 N N . TRP A 1 487 ? -6.046 -8.895 32.927 1.00 93.69 487 TRP A N 1
ATOM 3701 C CA . TRP A 1 487 ? -6.486 -9.520 31.679 1.00 93.69 487 TRP A CA 1
ATOM 3702 C C . TRP A 1 487 ? -7.938 -9.215 31.309 1.00 93.69 487 TRP A C 1
ATOM 3704 O O . TRP A 1 487 ? -8.310 -9.415 30.154 1.00 93.69 487 TRP A O 1
ATOM 3714 N N . ASP A 1 488 ? -8.747 -8.646 32.208 1.00 91.00 488 ASP A N 1
ATOM 3715 C CA . ASP A 1 488 ? -10.078 -8.131 31.848 1.00 91.00 488 ASP A CA 1
ATOM 3716 C C . ASP A 1 488 ? -9.964 -7.049 30.761 1.00 91.00 488 ASP A C 1
ATOM 3718 O O . ASP A 1 488 ? -10.739 -7.034 29.805 1.00 91.00 488 ASP A O 1
ATOM 3722 N N . PHE A 1 489 ? -8.917 -6.221 30.832 1.00 90.25 489 PHE A N 1
ATOM 3723 C CA . PHE A 1 489 ? -8.614 -5.169 29.858 1.00 90.25 489 PHE A CA 1
ATOM 3724 C C . PHE A 1 489 ? -7.946 -5.677 28.567 1.00 90.25 489 PHE A C 1
ATOM 3726 O O . PHE A 1 489 ? -7.648 -4.874 27.686 1.00 90.25 489 PHE A O 1
ATOM 3733 N N . VAL A 1 490 ? -7.729 -6.991 28.432 1.00 92.00 490 VAL A N 1
ATOM 3734 C CA . VAL A 1 490 ? -7.169 -7.634 27.227 1.00 92.00 490 VAL A CA 1
ATOM 3735 C C . VAL A 1 490 ? -8.209 -8.531 26.551 1.00 92.00 490 VAL A C 1
ATOM 3737 O O . VAL A 1 490 ? -8.391 -8.451 25.339 1.00 92.00 490 VAL A O 1
ATOM 3740 N N . PHE A 1 491 ? -8.927 -9.349 27.325 1.00 93.44 491 PHE A N 1
ATOM 3741 C CA . PHE A 1 491 ? -9.921 -10.290 26.802 1.00 93.44 491 PHE A CA 1
ATOM 3742 C C . PHE A 1 491 ? -11.188 -9.577 26.314 1.00 93.44 491 PHE A C 1
ATOM 3744 O O . PHE A 1 491 ? -11.571 -9.759 25.163 1.00 93.44 491 PHE A O 1
ATOM 3751 N N . VAL A 1 492 ? -11.772 -8.672 27.109 1.00 91.31 492 VAL A N 1
ATOM 3752 C CA . VAL A 1 492 ? -13.003 -7.950 26.728 1.00 91.31 492 VAL A CA 1
ATOM 3753 C C . VAL A 1 492 ? -12.867 -7.157 25.411 1.00 91.31 492 VAL A C 1
ATOM 3755 O O . VAL A 1 492 ? -13.764 -7.263 24.571 1.00 91.31 492 VAL A O 1
ATOM 3758 N N . PRO A 1 493 ? -11.790 -6.380 25.150 1.00 90.12 493 PRO A N 1
ATOM 3759 C CA . PRO A 1 493 ? -11.632 -5.727 23.850 1.00 90.12 493 PRO A CA 1
ATOM 3760 C C . PRO A 1 493 ? -11.306 -6.700 22.706 1.00 90.12 493 PRO A C 1
ATOM 3762 O O . PRO A 1 493 ? -11.689 -6.411 21.575 1.00 90.12 493 PRO A O 1
ATOM 3765 N N . ALA A 1 494 ? -10.664 -7.847 22.964 1.00 94.31 494 ALA A N 1
ATOM 3766 C CA . ALA A 1 494 ? -10.428 -8.872 21.942 1.00 94.31 494 ALA A CA 1
ATOM 3767 C C . ALA A 1 494 ? -11.732 -9.580 21.528 1.00 94.31 494 ALA A C 1
ATOM 3769 O O . ALA A 1 494 ? -12.036 -9.656 20.338 1.00 94.31 494 ALA A O 1
ATOM 3770 N N . GLU A 1 495 ? -12.550 -10.003 22.498 1.00 93.50 495 GLU A N 1
ATOM 3771 C CA . GLU A 1 495 ? -13.912 -10.511 22.278 1.00 93.50 495 GLU A CA 1
ATOM 3772 C C . GLU A 1 495 ? -14.761 -9.491 21.511 1.00 93.50 495 GLU A C 1
ATOM 3774 O O . GLU A 1 495 ? -15.432 -9.831 20.534 1.00 93.50 495 GLU A O 1
ATOM 3779 N N . ARG A 1 496 ? -14.697 -8.209 21.901 1.00 91.50 496 ARG A N 1
ATOM 3780 C CA . ARG A 1 496 ? -15.433 -7.151 21.204 1.00 91.50 496 ARG A CA 1
ATOM 3781 C C . ARG A 1 496 ? -14.946 -6.954 19.769 1.00 91.50 496 ARG A C 1
ATOM 3783 O O . ARG A 1 496 ? -15.789 -6.796 18.892 1.00 91.50 496 ARG A O 1
ATOM 3790 N N . ALA A 1 497 ? -13.639 -7.001 19.517 1.00 93.50 497 ALA A N 1
ATOM 3791 C CA . ALA A 1 497 ? -13.082 -6.907 18.170 1.00 93.50 497 ALA A CA 1
ATOM 3792 C C . ALA A 1 497 ? -13.495 -8.099 17.286 1.00 93.50 497 ALA A C 1
ATOM 3794 O O . ALA A 1 497 ? -13.798 -7.903 16.111 1.00 93.50 497 ALA A O 1
ATOM 3795 N N . ALA A 1 498 ? -13.579 -9.312 17.841 1.00 95.31 498 ALA A N 1
ATOM 3796 C CA . ALA A 1 498 ? -14.088 -10.477 17.117 1.00 95.31 498 ALA A CA 1
ATOM 3797 C C . ALA A 1 498 ? -15.576 -10.331 16.752 1.00 95.31 498 ALA A C 1
ATOM 3799 O O . ALA A 1 498 ? -15.952 -10.568 15.604 1.00 95.31 498 ALA A O 1
ATOM 3800 N N . LEU A 1 499 ? -16.404 -9.848 17.688 1.00 93.38 499 LEU A N 1
ATOM 3801 C CA . LEU A 1 499 ? -17.819 -9.533 17.446 1.00 93.38 499 LEU A CA 1
ATOM 3802 C C . LEU A 1 499 ? -18.017 -8.407 16.417 1.00 93.38 499 LEU A C 1
ATOM 3804 O O . LEU A 1 499 ? -18.936 -8.486 15.606 1.00 93.38 499 LEU A O 1
ATOM 3808 N N . ASP A 1 500 ? -17.170 -7.376 16.450 1.00 92.69 500 ASP A N 1
ATOM 3809 C CA . ASP A 1 500 ? -17.184 -6.250 15.506 1.00 92.69 500 ASP A CA 1
ATOM 3810 C C . ASP A 1 500 ? -16.789 -6.688 14.086 1.00 92.69 500 ASP A C 1
ATOM 3812 O O . ASP A 1 500 ? -17.426 -6.306 13.106 1.00 92.69 500 ASP A O 1
ATOM 3816 N N . LEU A 1 501 ? -15.773 -7.549 13.970 1.00 94.00 501 LEU A N 1
ATOM 3817 C CA . LEU A 1 501 ? -15.351 -8.119 12.691 1.00 94.00 501 LEU A CA 1
ATOM 3818 C C . LEU A 1 501 ? -16.295 -9.222 12.188 1.00 94.00 501 LEU A C 1
ATOM 3820 O O . LEU A 1 501 ? -16.343 -9.451 10.981 1.00 94.00 501 LEU A O 1
ATOM 3824 N N . GLY A 1 502 ? -17.035 -9.897 13.070 1.00 94.31 502 GLY A N 1
ATOM 3825 C CA . GLY A 1 502 ? -17.892 -11.037 12.733 1.00 94.31 502 GLY A CA 1
ATOM 3826 C C . GLY A 1 502 ? -17.127 -12.351 12.531 1.00 94.31 502 GLY A C 1
ATOM 3827 O O . GLY A 1 502 ? -17.505 -13.137 11.664 1.00 94.31 502 GLY A O 1
ATOM 3828 N N . VAL A 1 503 ? -16.049 -12.562 13.295 1.00 96.00 503 VAL A N 1
ATOM 3829 C CA . VAL A 1 503 ? -15.207 -13.777 13.287 1.00 96.00 503 VAL A CA 1
ATOM 3830 C C . VAL A 1 503 ? -15.383 -14.577 14.582 1.00 96.00 503 VAL A C 1
ATOM 3832 O O . VAL A 1 503 ? -15.772 -14.014 15.606 1.00 96.00 503 VAL A O 1
ATOM 3835 N N . ASP A 1 504 ? -15.075 -15.873 14.554 1.00 95.69 504 ASP A N 1
ATOM 3836 C CA . ASP A 1 504 ? -15.009 -16.696 15.766 1.00 95.69 504 ASP A CA 1
ATOM 3837 C C . ASP A 1 504 ? -13.658 -16.517 16.483 1.00 95.69 504 ASP A C 1
ATOM 3839 O O . ASP A 1 504 ? -12.620 -16.301 15.845 1.00 95.69 504 ASP A O 1
ATOM 3843 N N . LEU A 1 505 ? -13.662 -16.602 17.815 1.00 96.06 505 LEU A N 1
ATOM 3844 C CA . LEU A 1 505 ? -12.498 -16.332 18.660 1.00 96.06 505 LEU A CA 1
ATOM 3845 C C . LEU A 1 505 ? -12.337 -17.410 19.735 1.00 96.06 505 LEU A C 1
ATOM 3847 O O . LEU A 1 505 ? -13.042 -17.428 20.740 1.00 96.06 505 LEU A O 1
ATOM 3851 N N . ASP A 1 506 ? -11.335 -18.262 19.550 1.00 94.94 506 ASP A N 1
ATOM 3852 C CA . ASP A 1 506 ? -10.870 -19.208 20.560 1.00 94.94 506 ASP A CA 1
ATOM 3853 C C . ASP A 1 506 ? -9.819 -18.513 21.442 1.00 94.94 506 ASP A C 1
ATOM 3855 O O . ASP A 1 506 ? -8.625 -18.524 21.131 1.00 94.94 506 ASP A O 1
ATOM 3859 N N . PHE A 1 507 ? -10.271 -17.844 22.507 1.00 94.44 507 PHE A N 1
ATOM 3860 C CA . PHE A 1 507 ? -9.406 -17.094 23.423 1.00 94.44 507 PHE A CA 1
ATOM 3861 C C . PHE A 1 507 ? -9.855 -17.231 24.885 1.00 94.44 507 PHE A C 1
ATOM 3863 O O . PHE A 1 507 ? -10.539 -16.368 25.428 1.00 94.44 507 PHE A O 1
ATOM 3870 N N . ASP A 1 508 ? -9.425 -18.315 25.532 1.00 91.00 508 ASP A N 1
ATOM 3871 C CA . ASP A 1 508 ? -9.638 -18.576 26.963 1.00 91.00 508 ASP A CA 1
ATOM 3872 C C . ASP A 1 508 ? -8.427 -18.175 27.828 1.00 91.00 508 ASP A C 1
ATOM 3874 O O . ASP A 1 508 ? -7.274 -18.193 27.382 1.00 91.00 508 ASP A O 1
ATOM 3878 N N . ARG A 1 509 ? -8.676 -17.862 29.108 1.00 92.69 509 ARG A N 1
ATOM 3879 C CA . ARG A 1 509 ? -7.618 -17.732 30.130 1.00 92.69 509 ARG A CA 1
ATOM 3880 C C . ARG A 1 509 ? -7.191 -19.099 30.646 1.00 92.69 509 ARG A C 1
ATOM 3882 O O . ARG A 1 509 ? -7.992 -20.027 30.746 1.00 92.69 509 ARG A O 1
ATOM 3889 N N . PHE A 1 510 ? -5.940 -19.200 31.077 1.00 96.31 510 PHE A N 1
ATOM 3890 C CA . PHE A 1 510 ? -5.485 -20.358 31.838 1.00 96.31 510 PHE A CA 1
ATOM 3891 C C . PHE A 1 510 ? -5.996 -20.277 33.283 1.00 96.31 510 PHE A C 1
ATOM 3893 O O . PHE A 1 510 ? -6.074 -19.203 33.873 1.00 96.31 510 PHE A O 1
ATOM 3900 N N . GLU A 1 511 ? -6.292 -21.413 33.910 1.00 96.88 511 GLU A N 1
ATOM 3901 C CA . GLU A 1 511 ? -6.411 -21.439 35.375 1.00 96.88 511 GLU A CA 1
ATOM 3902 C C . GLU A 1 511 ? -5.048 -21.123 36.030 1.00 96.88 511 GLU A C 1
ATOM 3904 O O . GLU A 1 511 ? -4.013 -21.240 35.359 1.00 96.88 511 GLU A O 1
ATOM 3909 N N . PRO A 1 512 ? -4.984 -20.767 37.327 1.00 96.38 512 PRO A N 1
ATOM 3910 C CA . PRO A 1 512 ? -3.717 -20.551 38.019 1.00 96.38 512 PRO A CA 1
ATOM 3911 C C . PRO A 1 512 ? -2.822 -21.794 37.954 1.00 96.38 512 PRO A C 1
ATOM 3913 O O . PRO A 1 512 ? -3.303 -22.931 37.972 1.00 96.38 512 PRO A O 1
ATOM 3916 N N . GLN A 1 513 ? -1.511 -21.580 37.856 1.00 96.38 513 GLN A N 1
ATOM 3917 C CA . GLN A 1 513 ? -0.514 -22.641 37.697 1.00 96.38 513 GLN A CA 1
ATOM 3918 C C . GLN A 1 513 ? 0.463 -22.677 38.871 1.00 96.38 513 GLN A C 1
ATOM 3920 O O . GLN A 1 513 ? 0.687 -21.670 39.535 1.00 96.38 513 GLN A O 1
ATOM 3925 N N . GLU A 1 514 ? 1.059 -23.847 39.114 1.00 95.31 514 GLU A N 1
ATOM 3926 C CA . GLU A 1 514 ? 2.041 -24.049 40.192 1.00 95.31 514 GLU A CA 1
ATOM 3927 C C . GLU A 1 514 ? 3.347 -23.264 39.960 1.00 95.31 514 GLU A C 1
ATOM 3929 O O . GLU A 1 514 ? 4.055 -22.944 40.914 1.00 95.31 514 GLU A O 1
ATOM 3934 N N . SER A 1 515 ? 3.656 -22.930 38.702 1.00 96.44 515 SER A N 1
ATOM 3935 C CA . SER A 1 515 ? 4.772 -22.066 38.309 1.00 96.44 515 SER A CA 1
ATOM 3936 C C . SER A 1 515 ? 4.513 -21.381 36.962 1.00 96.44 515 SER A C 1
ATOM 3938 O O . SER A 1 515 ? 3.745 -21.883 36.137 1.00 96.44 515 SER A O 1
ATOM 3940 N N . GLU A 1 516 ? 5.209 -20.271 36.703 1.00 95.25 516 GLU A N 1
ATOM 3941 C CA . GLU A 1 516 ? 5.237 -19.614 35.384 1.00 95.25 516 GLU A CA 1
ATOM 3942 C C . GLU A 1 516 ? 5.768 -20.553 34.291 1.00 95.25 516 GLU A C 1
ATOM 3944 O O . GLU A 1 516 ? 5.218 -20.600 33.199 1.00 95.25 516 GLU A O 1
ATOM 3949 N N . GLU A 1 517 ? 6.765 -21.390 34.600 1.00 96.19 517 GLU A N 1
ATOM 3950 C CA . GLU A 1 517 ? 7.252 -22.443 33.696 1.00 96.19 517 GLU A CA 1
ATOM 3951 C C . GLU A 1 517 ? 6.121 -23.405 33.282 1.00 96.19 517 GLU A C 1
ATOM 3953 O O . GLU A 1 517 ? 5.986 -23.746 32.109 1.00 96.19 517 GLU A O 1
ATOM 3958 N N . THR A 1 518 ? 5.245 -23.778 34.221 1.00 97.12 518 THR A N 1
ATOM 3959 C CA . THR A 1 518 ? 4.073 -24.625 33.942 1.00 97.12 518 THR A CA 1
ATOM 3960 C C . THR A 1 518 ? 3.039 -23.902 33.073 1.00 97.12 518 THR A C 1
ATOM 3962 O O . THR A 1 518 ? 2.412 -24.529 32.215 1.00 97.12 518 THR A O 1
ATOM 3965 N N . LEU A 1 519 ? 2.866 -22.589 33.260 1.00 97.44 519 LEU A N 1
ATOM 3966 C CA . LEU A 1 519 ? 2.010 -21.753 32.414 1.00 97.44 519 LEU A CA 1
ATOM 3967 C C . LEU A 1 519 ? 2.573 -21.643 30.991 1.00 97.44 519 LEU A C 1
ATOM 3969 O O . LEU A 1 519 ? 1.857 -21.932 30.036 1.00 97.44 519 LEU A O 1
ATOM 3973 N N . HIS A 1 520 ? 3.855 -21.312 30.840 1.00 97.50 520 HIS A N 1
ATOM 3974 C CA . HIS A 1 520 ? 4.525 -21.179 29.544 1.00 97.50 520 HIS A CA 1
ATOM 3975 C C . HIS A 1 520 ? 4.544 -22.506 28.773 1.00 97.50 520 HIS A C 1
ATOM 3977 O O . HIS A 1 520 ? 4.239 -22.531 27.581 1.00 97.50 520 HIS A O 1
ATOM 3983 N N . LEU A 1 521 ? 4.768 -23.630 29.461 1.00 97.06 521 LEU A N 1
ATOM 3984 C CA . LEU A 1 521 ? 4.657 -24.964 28.873 1.00 97.06 521 LEU A CA 1
ATOM 3985 C C . LEU A 1 521 ? 3.227 -25.254 28.379 1.00 97.06 521 LEU A C 1
ATOM 3987 O O . LEU A 1 521 ? 3.042 -25.794 27.287 1.00 97.06 521 LEU A O 1
ATOM 3991 N N . LYS A 1 522 ? 2.195 -24.868 29.144 1.00 97.31 522 LYS A N 1
ATOM 3992 C CA . LYS A 1 522 ? 0.786 -24.994 28.727 1.00 97.31 522 LYS A CA 1
ATOM 3993 C C . LYS A 1 522 ? 0.424 -24.070 27.562 1.00 97.31 522 LYS A C 1
ATOM 3995 O O . LYS A 1 522 ? -0.331 -24.497 26.690 1.00 97.31 522 LYS A O 1
ATOM 4000 N N . MET A 1 523 ? 0.985 -22.862 27.499 1.00 97.44 523 MET A N 1
ATOM 4001 C CA . MET A 1 523 ? 0.849 -21.965 26.347 1.00 97.44 523 MET A CA 1
ATOM 4002 C C . MET A 1 523 ? 1.444 -22.595 25.087 1.00 97.44 523 MET A C 1
ATOM 4004 O O . MET A 1 523 ? 0.747 -22.693 24.081 1.00 97.44 523 MET A O 1
ATOM 4008 N N . ALA A 1 524 ? 2.675 -23.111 25.158 1.00 96.50 524 ALA A N 1
ATOM 4009 C CA . ALA A 1 524 ? 3.320 -23.804 24.045 1.00 96.50 524 ALA A CA 1
ATOM 4010 C C . ALA A 1 524 ? 2.490 -25.010 23.561 1.00 96.50 524 ALA A C 1
ATOM 4012 O O . ALA A 1 524 ? 2.243 -25.159 22.363 1.00 96.50 524 ALA A O 1
ATOM 4013 N N . TYR A 1 525 ? 1.956 -25.827 24.480 1.00 95.56 525 TYR A N 1
ATOM 4014 C CA . TYR A 1 525 ? 1.030 -26.907 24.120 1.00 95.56 525 TYR A CA 1
ATOM 4015 C C . TYR A 1 525 ? -0.283 -26.406 23.493 1.00 95.56 525 TYR A C 1
ATOM 4017 O O . TYR A 1 525 ? -0.783 -27.055 22.573 1.00 95.56 525 TYR A O 1
ATOM 4025 N N . ARG A 1 526 ? -0.847 -25.269 23.931 1.00 95.38 526 ARG A N 1
ATOM 4026 C CA . ARG A 1 526 ? -2.063 -24.695 23.322 1.00 95.38 526 ARG A CA 1
ATOM 4027 C C . ARG A 1 526 ? -1.795 -24.169 21.911 1.00 95.38 526 ARG A C 1
ATOM 4029 O O . ARG A 1 526 ? -2.573 -24.490 21.017 1.00 95.38 526 ARG A O 1
ATOM 4036 N N . ILE A 1 527 ? -0.683 -23.464 21.698 1.00 95.00 527 ILE A N 1
ATOM 4037 C CA . ILE A 1 527 ? -0.219 -22.998 20.378 1.00 95.00 527 ILE A CA 1
ATOM 4038 C C . ILE A 1 527 ? -0.050 -24.191 19.429 1.00 95.00 527 ILE A C 1
ATOM 4040 O O . ILE A 1 527 ? -0.653 -24.225 18.357 1.00 95.00 527 ILE A O 1
ATOM 4044 N N . LEU A 1 528 ? 0.691 -25.222 19.853 1.00 93.94 528 LEU A N 1
ATOM 4045 C CA . LEU A 1 528 ? 0.887 -26.442 19.064 1.00 93.94 528 LEU A CA 1
ATOM 4046 C C . LEU A 1 528 ? -0.435 -27.165 18.766 1.00 93.94 528 LEU A C 1
ATOM 4048 O O . LEU A 1 528 ? -0.609 -27.656 17.654 1.00 93.94 528 LEU A O 1
ATOM 4052 N N . SER A 1 529 ? -1.370 -27.207 19.719 1.00 93.62 529 SER A N 1
ATOM 4053 C CA . SER A 1 529 ? -2.697 -27.811 19.535 1.00 93.62 529 SER A CA 1
ATOM 4054 C C . SER A 1 529 ? -3.529 -27.072 18.479 1.00 93.62 529 SER A C 1
ATOM 4056 O O . SER A 1 529 ? -4.055 -27.706 17.566 1.00 93.62 529 SER A O 1
ATOM 4058 N N . LEU A 1 530 ? -3.578 -25.735 18.537 1.00 93.19 530 LEU A N 1
ATOM 4059 C CA . LEU A 1 530 ? -4.279 -24.901 17.551 1.00 93.19 530 LEU A CA 1
ATOM 4060 C C . LEU A 1 530 ? -3.682 -25.078 16.142 1.00 93.19 530 LEU A C 1
ATOM 4062 O O . LEU A 1 530 ? -4.419 -25.324 15.186 1.00 93.19 530 LEU A O 1
ATOM 4066 N N . CYS A 1 531 ? -2.348 -25.058 16.025 1.00 89.06 531 CYS A N 1
ATOM 4067 C CA . CYS A 1 531 ? -1.637 -25.308 14.766 1.00 89.06 531 CYS A CA 1
ATOM 4068 C C . CYS A 1 531 ? -1.866 -26.723 14.200 1.00 89.06 531 CYS A C 1
ATOM 4070 O O . CYS A 1 531 ? -1.978 -26.889 12.987 1.00 89.06 531 CYS A O 1
ATOM 4072 N N . GLN A 1 532 ? -1.899 -27.757 15.048 1.00 90.94 532 GLN A N 1
ATOM 4073 C CA . GLN A 1 532 ? -2.002 -29.157 14.608 1.00 90.94 532 GLN A CA 1
ATOM 4074 C C . GLN A 1 532 ? -3.442 -29.616 14.350 1.00 90.94 532 GLN A C 1
ATOM 4076 O O . GLN A 1 532 ? -3.644 -30.511 13.529 1.00 90.94 532 GLN A O 1
ATOM 4081 N N . GLY A 1 533 ? -4.433 -29.019 15.019 1.00 82.06 533 GLY A N 1
ATOM 4082 C CA . GLY A 1 533 ? -5.846 -29.332 14.802 1.00 82.06 533 GLY A CA 1
ATOM 4083 C C . GLY A 1 533 ? -6.367 -28.884 13.433 1.00 82.06 533 GLY A C 1
ATOM 4084 O O . GLY A 1 533 ? -7.320 -29.472 12.925 1.00 82.06 533 GLY A O 1
ATOM 4085 N N . GLY A 1 534 ? -5.742 -27.868 12.821 1.00 79.00 534 GLY A N 1
ATOM 4086 C CA . GLY A 1 534 ? -6.306 -27.185 11.649 1.00 79.00 534 GLY A CA 1
ATOM 4087 C C . GLY A 1 534 ? -7.614 -26.461 11.990 1.00 79.00 534 GLY A C 1
ATOM 4088 O O . GLY A 1 534 ? -8.513 -26.381 11.160 1.00 79.00 534 GLY A O 1
ATOM 4089 N N . GLU A 1 535 ? -7.733 -26.021 13.245 1.00 84.06 535 GLU A N 1
ATOM 4090 C CA . GLU A 1 535 ? -8.964 -25.511 13.854 1.00 84.06 535 GLU A CA 1
ATOM 4091 C C . GLU A 1 535 ? -9.107 -23.985 13.789 1.00 84.06 535 GLU A C 1
ATOM 4093 O O . GLU A 1 535 ? -10.182 -23.480 14.109 1.00 84.06 535 GLU A O 1
ATOM 4098 N N . VAL A 1 536 ? -8.045 -23.270 13.401 1.00 94.19 536 VAL A N 1
ATOM 4099 C CA . VAL A 1 536 ? -7.985 -21.804 13.312 1.00 94.19 536 VAL A CA 1
ATOM 4100 C C . VAL A 1 536 ? -7.287 -21.364 12.024 1.00 94.19 536 VAL A C 1
ATOM 4102 O O . VAL A 1 536 ? -6.327 -21.999 11.586 1.00 94.19 536 VAL A O 1
ATOM 4105 N N . ASP A 1 537 ? -7.743 -20.256 11.445 1.00 94.62 537 ASP A N 1
ATOM 4106 C CA . ASP A 1 537 ? -7.175 -19.635 10.239 1.00 94.62 537 ASP A CA 1
ATOM 4107 C C . ASP A 1 537 ? -5.985 -18.713 10.557 1.00 94.62 537 ASP A C 1
ATOM 4109 O O . ASP A 1 537 ? -5.181 -18.382 9.685 1.00 94.62 537 ASP A O 1
ATOM 4113 N N . GLY A 1 538 ? -5.858 -18.300 11.819 1.00 94.12 538 GLY A N 1
ATOM 4114 C CA . GLY A 1 538 ? -4.765 -17.475 12.323 1.00 94.12 538 GLY A CA 1
ATOM 4115 C C . GLY A 1 538 ? -4.729 -17.453 13.849 1.00 94.12 538 GLY A C 1
ATOM 4116 O O . GLY A 1 538 ? -5.642 -17.946 14.513 1.00 94.12 538 GLY A O 1
ATOM 4117 N N . MET A 1 539 ? -3.673 -16.876 14.424 1.00 94.38 539 MET A N 1
ATOM 4118 C CA . MET A 1 539 ? -3.581 -16.685 15.871 1.00 94.38 539 MET A CA 1
ATOM 4119 C C . MET A 1 539 ? -2.786 -15.442 16.271 1.00 94.38 539 MET A C 1
ATOM 4121 O O . MET A 1 539 ? -1.946 -14.962 15.511 1.00 94.38 539 MET A O 1
ATOM 4125 N N . PHE A 1 540 ? -3.014 -14.975 17.496 1.00 94.75 540 PHE A N 1
ATOM 4126 C CA . PHE A 1 540 ? -2.163 -14.014 18.195 1.00 94.75 540 PHE A CA 1
ATOM 4127 C C . PHE A 1 540 ? -1.660 -14.616 19.512 1.00 94.75 540 PHE A C 1
ATOM 4129 O O . PHE A 1 540 ? -2.367 -15.368 20.187 1.00 94.75 540 PHE A O 1
ATOM 4136 N N . VAL A 1 541 ? -0.422 -14.287 19.883 1.00 95.44 541 VAL A N 1
ATOM 4137 C CA . VAL A 1 541 ? 0.240 -14.851 21.065 1.00 95.44 541 VAL A CA 1
ATOM 4138 C C . VAL A 1 541 ? 0.983 -13.779 21.856 1.00 95.44 541 VAL A C 1
ATOM 4140 O O . VAL A 1 541 ? 1.499 -12.821 21.283 1.00 95.44 541 VAL A O 1
ATOM 4143 N N . SER A 1 542 ? 1.082 -13.956 23.174 1.00 95.50 542 SER A N 1
ATOM 4144 C CA . SER A 1 542 ? 2.094 -13.259 23.980 1.00 95.50 542 SER A CA 1
ATOM 4145 C C . SER A 1 542 ? 3.303 -14.172 24.166 1.00 95.50 542 SER A C 1
ATOM 4147 O O . SER A 1 542 ? 3.103 -15.338 24.504 1.00 95.50 542 SER A O 1
ATOM 4149 N N . ILE A 1 543 ? 4.523 -13.647 24.050 1.00 95.94 543 ILE A N 1
ATOM 4150 C CA . ILE A 1 543 ? 5.766 -14.425 24.186 1.00 95.94 543 ILE A CA 1
ATOM 4151 C C . ILE A 1 543 ? 6.497 -13.995 25.477 1.00 95.94 543 ILE A C 1
ATOM 4153 O O . ILE A 1 543 ? 7.362 -13.123 25.428 1.00 95.94 543 ILE A O 1
ATOM 4157 N N . PRO A 1 544 ? 6.133 -14.541 26.657 1.00 95.38 544 PRO A N 1
ATOM 4158 C CA . PRO A 1 544 ? 6.758 -14.192 27.940 1.00 95.38 544 PRO A CA 1
ATOM 4159 C C . PRO A 1 544 ? 8.120 -14.872 28.162 1.00 95.38 544 PRO A C 1
ATOM 4161 O O . PRO A 1 544 ? 8.862 -14.490 29.062 1.00 95.38 544 PRO A O 1
ATOM 4164 N N . SER A 1 545 ? 8.452 -15.909 27.386 1.00 95.81 545 SER A N 1
ATOM 4165 C CA . SER A 1 545 ? 9.727 -16.628 27.472 1.00 95.81 545 SER A CA 1
ATOM 4166 C C . SER A 1 545 ? 10.021 -17.397 26.183 1.00 95.81 545 SER A C 1
ATOM 4168 O O . SER A 1 545 ? 9.104 -17.730 25.432 1.00 95.81 545 SER A O 1
ATOM 4170 N N . SER A 1 546 ? 11.284 -17.779 25.983 1.00 93.44 546 SER A N 1
ATOM 4171 C CA . SER A 1 546 ? 11.755 -18.631 24.876 1.00 93.44 546 SER A CA 1
ATOM 4172 C C . SER A 1 546 ? 11.319 -20.108 24.965 1.00 93.44 546 SER A C 1
ATOM 4174 O O . SER A 1 546 ? 11.862 -20.964 24.274 1.00 93.44 546 SER A O 1
ATOM 4176 N N . MET A 1 547 ? 10.354 -20.427 25.837 1.00 91.69 547 MET A N 1
ATOM 4177 C CA . MET A 1 547 ? 9.585 -21.680 25.801 1.00 91.69 547 MET A CA 1
ATOM 4178 C C . MET A 1 547 ? 8.302 -21.538 24.957 1.00 91.69 547 MET A C 1
ATOM 4180 O O . MET A 1 547 ? 7.699 -22.542 24.588 1.00 91.69 547 MET A O 1
ATOM 4184 N N . VAL A 1 548 ? 7.874 -20.299 24.687 1.00 92.44 548 VAL A N 1
ATOM 4185 C CA . VAL A 1 548 ? 6.668 -19.943 23.915 1.00 92.44 548 VAL A CA 1
ATOM 4186 C C . VAL A 1 548 ? 7.020 -19.476 22.489 1.00 92.44 548 VAL A C 1
ATOM 4188 O O . VAL A 1 548 ? 6.140 -19.439 21.631 1.00 92.44 548 VAL A O 1
ATOM 4191 N N . GLU A 1 549 ? 8.292 -19.135 22.256 1.00 86.00 549 GLU A N 1
ATOM 4192 C CA . GLU A 1 549 ? 8.915 -18.847 20.948 1.00 86.00 549 GLU A CA 1
ATOM 4193 C C . GLU A 1 549 ? 9.164 -20.131 20.130 1.00 86.00 549 GLU A C 1
ATOM 4195 O O . GLU A 1 549 ? 8.814 -20.123 18.928 1.00 86.00 549 GLU A O 1
#

Radius 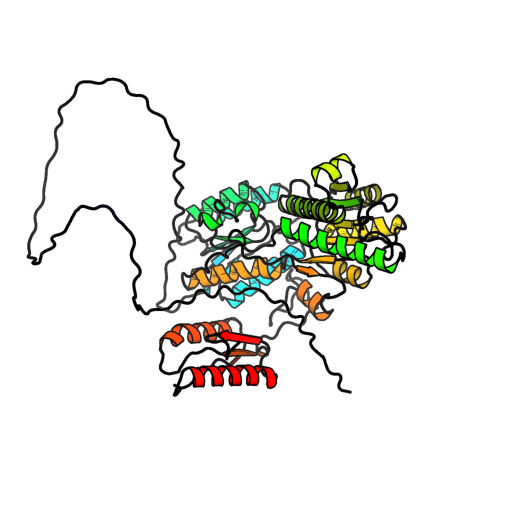of gyration: 30.39 Å; chains: 1; bounding box: 68×98×92 Å

InterPro domains:
  IPR025997 Periplasmic binding protein [PF13407] (108-406)
  IPR028082 Periplasmic binding protein-like I [SSF53822] (107-434)

Sequence (549 aa):
MRRQNEFVISSLRGFVLGVGWDTGATLMNSSPPEAAEVEQEIALSTVSSSSSSSSSPATLSSFSDTITGRHGRRRDRSSTEAVSVPRPNIAYGCDPCIDRPSHTVRAVVHGSASSKFWQRCRSSAIQAGRDAGINLDFALYEGLYDESREDEMVRDIRNAIDVPPDRLPSAMVVTIPSKAVKEAVEEAAMKGVPVFGFNSGYEFAGGHEGMVAQGTLLGFFAMDEYRGGEEAAQHLWDMMDNARRTSDPEYDERRVLPVTRAMYANGEKGNIALDERYRGFRDRMRALAAMRANSTLETLEEEGVLIVDEVIVKASDVDDSFLTMRNALDGCQYQAILVSSGRLVEPTLTAYDLLGCDFDSGGKIGAFDKDEYTFTNIVLGRLALAVSQQEHLQSALPVTFASLLVTTGNTLAAPVGTSGIYLTGPHIITRANIPSDTLRKCESDAFPMCPNTLTPDDTSQSECDCIDRSRIRIGGVVHGITTDSFWDFVFVPAERAALDLGVDLDFDRFEPQESEETLHLKMAYRILSLCQGGEVDGMFVSIPSSMVE